Protein AF-0000000087746809 (afdb_homodimer)

Foldseek 3Di:
DWAKKWKDQFALHHDIFIDGFQQDDPAPPQCLCDDPNGRQFAEEAEDPPLCLVVVVVQVLLVCQALHPWDDDCVVFPRTGYPVHPDQKMKMWTWDQFPNKTKIKIWIANGSQFTAWIWIDINRHTAKTDGCPPPDQFIDGNFAFCPPPDRGHDDRRHDPLNVCVVPTDGDDDDVVVVSVRVSLQSLQAWEFELDPPTDMTHDDDPPDDLQCVCVVVVCQVVLQVVCVVLVNDFDWDWDDDPPDIFIWTCPDVDTHGCVPDPDSQSVSVSVLVSVLVCLLVVSHQEYEYEQSDVPHDLSNVLVSLVSNSVSSHRYYYYHNDLSNVALVRHHQQNYWYRHNSYIGGQCVQAPDDDDRVDPVSVCVVVVRGHRD/DWAKKWKDQFAAHHDIFIDGFQQDDPAPPQCLCDDPNGRQFAEEAEDPPLCLVVVVVQVLLVCQALHPWDDDQVVFPRTGYPVHPDQKMKMWTWDQFPNKTKIKIWIANGSQFTAWIWIDINNRTAKTDGCPPPDQFIDGNFPFCVPPDRGHDPRRHDPLNVCVVPTDGDDDDVVVVSVRVSLQSLQAWEFELDPPTDMTHDDDPPDDLQCVCVVVVCQVVLQVVCVVLVNHFDWDWDDDPPDIFIWTCPDVDTHGCVPDPDSQSVSVSVLVSVLVCLLVVSHQEYEYEQSDVPHDLSNVLVSLVSNSVSSHRYYYYHNDLPNVALVRHHQQNYWYRHNSYIGGQCVQAPDDDDRVDPVSVCVVVVRGHRD

Solvent-accessible surface area (backbone atoms only — not comparable to full-atom values): 39908 Å² total; per-residue (Å²): 77,74,30,33,39,36,38,24,19,38,35,87,24,51,52,67,27,49,45,74,28,54,72,57,67,91,67,80,62,57,50,80,40,45,50,96,67,19,44,29,43,38,37,39,33,45,55,56,82,39,41,69,63,56,52,53,53,56,70,53,52,60,41,67,49,62,40,89,56,60,76,70,62,75,86,40,73,64,34,46,13,70,83,38,86,67,69,49,23,39,41,38,41,30,30,48,46,94,89,38,44,35,35,41,36,38,30,25,58,41,82,60,35,54,41,32,40,37,34,27,54,70,86,39,76,34,34,42,34,56,35,87,82,71,43,41,57,47,49,70,67,49,59,48,47,83,83,49,80,47,67,56,80,59,46,61,60,37,66,65,41,48,48,67,74,68,40,68,61,47,93,44,72,66,48,48,46,53,52,46,50,47,55,41,56,53,18,25,35,36,39,35,52,47,89,66,75,48,64,36,27,62,85,72,71,90,70,54,74,60,49,51,34,55,76,68,72,32,52,68,59,50,34,50,52,39,38,73,60,62,37,84,68,44,65,45,78,42,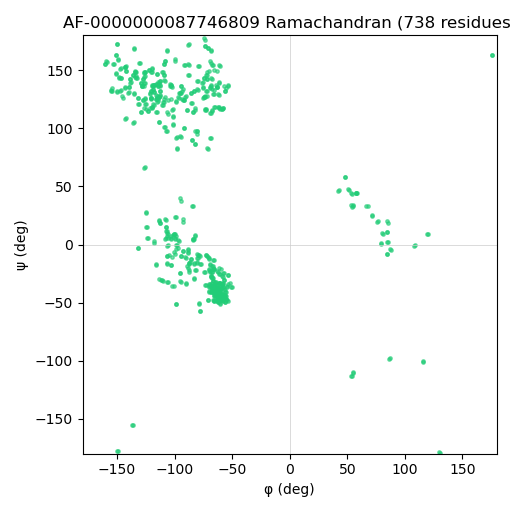78,55,89,95,40,79,39,53,18,38,49,58,77,93,36,73,45,54,38,89,76,69,58,42,72,34,53,50,40,47,50,54,48,49,60,52,44,55,42,44,66,67,68,57,39,48,33,39,37,29,40,41,58,44,44,55,36,26,60,69,43,40,50,51,53,52,49,51,45,56,72,57,65,48,33,36,41,35,25,40,53,68,54,84,70,46,40,50,86,73,37,40,56,58,28,34,28,40,36,48,91,43,37,48,42,31,48,60,74,20,38,91,63,85,85,54,76,86,48,61,55,34,60,44,48,76,69,59,60,54,47,92,129,77,72,29,34,39,37,39,23,18,39,36,90,25,51,51,67,27,50,46,73,26,54,72,58,66,90,67,80,63,58,51,80,40,45,50,96,68,18,44,28,42,36,36,39,33,46,56,56,82,40,40,70,62,53,50,53,54,56,69,53,49,60,42,69,49,62,38,88,55,59,75,70,63,74,86,38,72,64,34,47,12,70,83,38,86,67,69,49,22,40,41,38,40,31,30,47,45,94,89,37,42,36,37,42,36,40,30,25,58,41,80,60,35,52,42,33,40,37,34,28,53,70,86,37,76,35,34,42,35,56,36,86,81,72,42,40,56,47,50,71,69,51,61,48,46,82,82,50,82,47,66,56,79,59,47,61,58,36,66,67,42,48,46,66,74,67,41,68,63,47,96,45,73,66,48,47,45,55,51,47,50,47,53,41,57,53,19,25,34,36,37,35,52,46,88,66,76,49,64,36,26,61,83,73,72,90,70,53,73,61,47,52,35,55,76,67,72,32,53,66,58,51,34,51,54,38,37,74,60,62,37,85,68,44,68,45,78,42,78,54,90,95,39,78,39,52,20,37,50,58,76,92,37,72,43,54,38,89,77,70,58,42,72,35,54,51,40,46,50,54,48,49,60,52,46,56,41,44,66,66,69,57,39,48,34,40,37,31,41,43,58,45,45,54,36,25,61,68,44,40,49,50,53,53,48,52,44,54,71,56,65,48,33,36,40,34,26,40,53,69,54,84,70,45,40,49,86,75,39,39,56,60,27,35,29,40,35,48,91,44,38,46,44,31,50,59,74,20,39,92,63,85,86,54,74,85,48,61,54,36,61,43,48,76,70,58,60,54,46,91,127

Structure (mmCIF, N/CA/C/O backbone):
data_AF-0000000087746809-model_v1
#
loop_
_entity.id
_entity.type
_entity.pdbx_description
1 polymer 'ATPase AAA-type core domain-containing protein'
#
loop_
_atom_site.group_PDB
_atom_site.id
_atom_site.type_symbol
_atom_site.label_atom_id
_atom_site.label_alt_id
_atom_site.label_comp_id
_atom_site.label_asym_id
_atom_site.label_entity_id
_atom_site.label_seq_id
_atom_site.pdbx_PDB_ins_code
_atom_site.Cartn_x
_atom_site.Cartn_y
_atom_site.Cartn_z
_atom_site.occupancy
_atom_site.B_iso_or_equiv
_atom_site.auth_seq_id
_atom_site.auth_comp_id
_atom_site.auth_asym_id
_atom_site.auth_atom_id
_atom_site.pdbx_PDB_model_num
ATOM 1 N N . MET A 1 1 ? -4.344 -28.828 -8.5 1 97.12 1 MET A N 1
ATOM 2 C CA . MET A 1 1 ? -3.676 -27.859 -7.629 1 97.12 1 MET A CA 1
ATOM 3 C C . MET A 1 1 ? -2.166 -27.891 -7.84 1 97.12 1 MET A C 1
ATOM 5 O O . MET A 1 1 ? -1.621 -28.891 -8.32 1 97.12 1 MET A O 1
ATOM 9 N N . LEU A 1 2 ? -1.456 -26.797 -7.602 1 98.69 2 LEU A N 1
ATOM 10 C CA . LEU A 1 2 ? -0.001 -26.703 -7.598 1 98.69 2 LEU A CA 1
ATOM 11 C C . LEU A 1 2 ? 0.583 -27.359 -6.348 1 98.69 2 LEU A C 1
ATOM 13 O O . LEU A 1 2 ? 0.175 -27.031 -5.23 1 98.69 2 LEU A O 1
ATOM 17 N N . THR A 1 3 ? 1.519 -28.266 -6.535 1 98.62 3 THR A N 1
ATOM 18 C CA . THR A 1 3 ? 2.055 -28.969 -5.379 1 98.62 3 THR A CA 1
ATOM 19 C C . THR A 1 3 ? 3.518 -28.609 -5.145 1 98.62 3 THR A C 1
ATOM 21 O O . THR A 1 3 ? 4.008 -28.672 -4.016 1 98.62 3 THR A O 1
ATOM 24 N N . ARG A 1 4 ? 4.172 -28.297 -6.191 1 98.56 4 ARG A N 1
ATOM 25 C CA . ARG A 1 4 ? 5.57 -27.891 -6.102 1 98.56 4 ARG A CA 1
ATOM 26 C C . ARG A 1 4 ? 5.938 -26.922 -7.23 1 98.56 4 ARG A C 1
ATOM 28 O O . ARG A 1 4 ? 5.398 -27.031 -8.336 1 98.56 4 ARG A O 1
ATOM 35 N N . PHE A 1 5 ? 6.82 -26.031 -6.938 1 98.69 5 PHE A N 1
ATOM 36 C CA . PHE A 1 5 ? 7.336 -25.078 -7.914 1 98.69 5 PHE A CA 1
ATOM 37 C C . PHE A 1 5 ? 8.812 -24.812 -7.676 1 98.69 5 PHE A C 1
ATOM 39 O O . PHE A 1 5 ? 9.25 -24.672 -6.527 1 98.69 5 PHE A O 1
ATOM 46 N N . GLU A 1 6 ? 9.57 -24.797 -8.695 1 98.62 6 GLU A N 1
ATOM 47 C CA . GLU A 1 6 ? 10.984 -24.438 -8.633 1 98.62 6 GLU A CA 1
ATOM 48 C C . GLU A 1 6 ? 11.359 -23.469 -9.75 1 98.62 6 GLU A C 1
ATOM 50 O O . GLU A 1 6 ? 10.836 -23.562 -10.859 1 98.62 6 GLU A O 1
ATOM 55 N N . VAL A 1 7 ? 12.25 -22.562 -9.453 1 98.38 7 VAL A N 1
ATOM 56 C CA . VAL A 1 7 ? 12.734 -21.609 -10.438 1 98.38 7 VAL A CA 1
ATOM 57 C C . VAL A 1 7 ? 14.203 -21.281 -10.164 1 98.38 7 VAL A C 1
ATOM 59 O O . VAL A 1 7 ? 14.633 -21.266 -9.008 1 98.38 7 VAL A O 1
ATOM 62 N N . SER A 1 8 ? 14.961 -21.109 -11.18 1 97.56 8 SER A N 1
ATOM 63 C CA . SER A 1 8 ? 16.359 -20.688 -11.062 1 97.56 8 SER A CA 1
ATOM 64 C C . SER A 1 8 ? 16.734 -19.719 -12.18 1 97.56 8 SER A C 1
ATOM 66 O O . SER A 1 8 ? 16.172 -19.766 -13.273 1 97.56 8 SER A O 1
ATOM 68 N N . ASN A 1 9 ? 17.672 -18.828 -11.812 1 97.19 9 ASN A N 1
ATOM 69 C CA . ASN A 1 9 ? 18.203 -17.828 -12.742 1 97.19 9 ASN A CA 1
ATOM 70 C C . ASN A 1 9 ? 17.094 -16.953 -13.312 1 97.19 9 ASN A C 1
ATOM 72 O O . ASN A 1 9 ? 17.016 -16.766 -14.523 1 97.19 9 ASN A O 1
ATOM 76 N N . PHE A 1 10 ? 16.234 -16.531 -12.523 1 97.12 10 PHE A N 1
ATOM 77 C CA . PHE A 1 10 ? 15.109 -15.664 -12.891 1 97.12 10 PHE A CA 1
ATOM 78 C C . PHE A 1 10 ? 15.031 -14.453 -11.969 1 97.12 10 PHE A C 1
ATOM 80 O O . PHE A 1 10 ? 14.844 -14.602 -10.758 1 97.12 10 PHE A O 1
ATOM 87 N N . LYS A 1 11 ? 15.25 -13.305 -12.477 1 95.19 11 LYS A N 1
ATOM 88 C CA . LYS A 1 11 ? 15.18 -12.047 -11.742 1 95.19 11 LYS A CA 1
ATOM 89 C C . LYS A 1 11 ? 16.078 -12.086 -10.5 1 95.19 11 LYS A C 1
ATOM 91 O O . LYS A 1 11 ? 17.281 -12.328 -10.602 1 95.19 11 LYS A O 1
ATOM 96 N N . CYS A 1 12 ? 15.508 -12.062 -9.32 1 93.88 12 CYS A N 1
ATOM 97 C CA . CYS A 1 12 ? 16.359 -12 -8.141 1 93.88 12 CYS A CA 1
ATOM 98 C C . CYS A 1 12 ? 16.75 -13.398 -7.672 1 93.88 12 CYS A C 1
ATOM 100 O O . CYS A 1 12 ? 17.516 -13.547 -6.715 1 93.88 12 CYS A O 1
ATOM 102 N N . PHE A 1 13 ? 16.219 -14.383 -8.312 1 96.25 13 PHE A N 1
ATOM 103 C CA . PHE A 1 13 ? 16.531 -15.75 -7.918 1 96.25 13 PHE A CA 1
ATOM 104 C C . PHE A 1 13 ? 17.719 -16.281 -8.703 1 96.25 13 PHE A C 1
ATOM 106 O O . PHE A 1 13 ? 17.562 -16.75 -9.836 1 96.25 13 PHE A O 1
ATOM 113 N N . ASP A 1 14 ? 18.859 -16.281 -8.117 1 94.94 14 ASP A N 1
ATOM 114 C CA . ASP A 1 14 ? 20.062 -16.812 -8.734 1 94.94 14 ASP A CA 1
ATOM 115 C C . ASP A 1 14 ? 20.094 -18.344 -8.664 1 94.94 14 ASP A C 1
ATOM 117 O O . ASP A 1 14 ? 20 -19.016 -9.688 1 94.94 14 ASP A O 1
ATOM 121 N N . GLU A 1 15 ? 20 -18.828 -7.406 1 95 15 GLU A N 1
ATOM 122 C CA . GLU A 1 15 ? 19.938 -2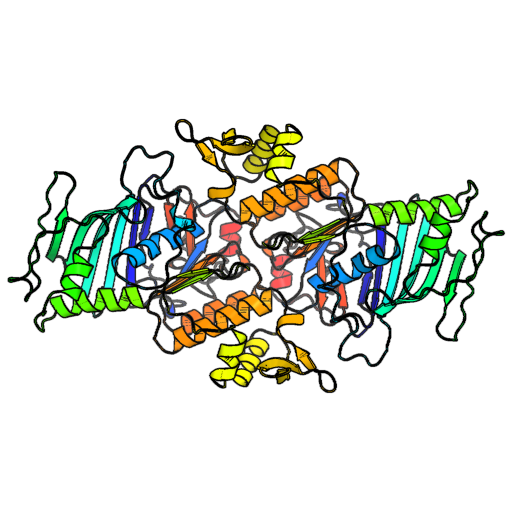0.266 -7.168 1 95 15 GLU A CA 1
ATOM 123 C C . GLU A 1 15 ? 18.5 -20.766 -7.215 1 95 15 GLU A C 1
ATOM 125 O O . GLU A 1 15 ? 17.562 -19.984 -7.336 1 95 15 GLU A O 1
ATOM 130 N N . VAL A 1 16 ? 18.422 -22.062 -7.176 1 96.62 16 VAL A N 1
ATOM 131 C CA . VAL A 1 16 ? 17.109 -22.688 -7.27 1 96.62 16 VAL A CA 1
ATOM 132 C C . VAL A 1 16 ? 16.266 -22.312 -6.047 1 96.62 16 VAL A C 1
ATOM 134 O O . VAL A 1 16 ? 16.703 -22.5 -4.91 1 96.62 16 VAL A O 1
ATOM 137 N N . LEU A 1 17 ? 15.172 -21.656 -6.285 1 97.44 17 LEU A N 1
ATOM 138 C CA . LEU A 1 17 ? 14.141 -21.453 -5.277 1 97.44 17 LEU A CA 1
ATOM 139 C C . LEU A 1 17 ? 13.094 -22.562 -5.34 1 97.44 17 LEU A C 1
ATOM 141 O O . LEU A 1 17 ? 12.516 -22.812 -6.398 1 97.44 17 LEU A O 1
ATOM 145 N N . LYS A 1 18 ? 12.883 -23.219 -4.234 1 97.88 18 LYS A N 1
ATOM 146 C CA . LYS A 1 18 ? 11.914 -24.312 -4.156 1 97.88 18 LYS A CA 1
ATOM 147 C C . LYS A 1 18 ? 10.703 -23.922 -3.311 1 97.88 18 LYS A C 1
ATOM 149 O O . LYS A 1 18 ? 10.859 -23.5 -2.16 1 97.88 18 LYS A O 1
ATOM 154 N N . PHE A 1 19 ? 9.617 -23.938 -3.861 1 98.19 19 PHE A N 1
ATOM 155 C CA . PHE A 1 19 ? 8.344 -23.75 -3.172 1 98.19 19 PHE A CA 1
ATOM 156 C C . PHE A 1 19 ? 7.59 -25.078 -3.062 1 98.19 19 PHE A C 1
ATOM 158 O O . PHE A 1 19 ? 6.914 -25.484 -4.008 1 98.19 19 PHE A O 1
ATOM 165 N N . ASP A 1 20 ? 7.711 -25.703 -1.94 1 97.94 20 ASP A N 1
ATOM 166 C CA . ASP A 1 20 ? 7.156 -27.047 -1.734 1 97.94 20 ASP A CA 1
ATOM 167 C C . ASP A 1 20 ? 5.852 -26.984 -0.947 1 97.94 20 ASP A C 1
ATOM 169 O O . ASP A 1 20 ? 5.852 -26.672 0.247 1 97.94 20 ASP A O 1
ATOM 173 N N . LEU A 1 21 ? 4.766 -27.266 -1.584 1 98.25 21 LEU A N 1
ATOM 174 C CA . LEU A 1 21 ? 3.445 -27.25 -0.964 1 98.25 21 LEU A CA 1
ATOM 175 C C . LEU A 1 21 ? 2.971 -28.672 -0.678 1 98.25 21 LEU A C 1
ATOM 177 O O . LEU A 1 21 ? 1.864 -28.875 -0.171 1 98.25 21 LEU A O 1
ATOM 181 N N . SER A 1 22 ? 3.789 -29.672 -0.91 1 96.81 22 SER A N 1
ATOM 182 C CA . SER A 1 22 ? 3.369 -31.062 -0.894 1 96.81 22 SER A CA 1
ATOM 183 C C . SER A 1 22 ? 3.699 -31.719 0.44 1 96.81 22 SER A C 1
ATOM 185 O O . SER A 1 22 ? 3.408 -32.906 0.642 1 96.81 22 SER A O 1
ATOM 187 N N . ALA A 1 23 ? 4.297 -31.016 1.364 1 90.69 23 ALA A N 1
ATOM 188 C CA . ALA A 1 23 ? 4.746 -31.641 2.605 1 90.69 23 ALA A CA 1
ATOM 189 C C . ALA A 1 23 ? 4.184 -30.906 3.822 1 90.69 23 ALA A C 1
ATOM 191 O O . ALA A 1 23 ? 4.941 -30.406 4.656 1 90.69 23 ALA A O 1
ATOM 192 N N . PRO A 1 24 ? 2.898 -30.984 3.982 1 92.31 24 PRO A N 1
ATOM 193 C CA . PRO A 1 24 ? 2.334 -30.344 5.176 1 92.31 24 PRO A CA 1
ATOM 194 C C . PRO A 1 24 ? 2.67 -31.094 6.461 1 92.31 24 PRO A C 1
ATOM 196 O O . PRO A 1 24 ? 2.875 -32.312 6.434 1 92.31 24 PRO A O 1
ATOM 199 N N . SER A 1 25 ? 2.791 -30.375 7.523 1 91.75 25 SER A N 1
ATOM 200 C CA . SER A 1 25 ? 3.01 -30.953 8.844 1 91.75 25 SER A CA 1
ATOM 201 C C . SER A 1 25 ? 1.735 -31.594 9.383 1 91.75 25 SER A C 1
ATOM 203 O O . SER A 1 25 ? 0.699 -31.578 8.719 1 91.75 25 SER A O 1
ATOM 205 N N . SER A 1 26 ? 1.88 -32.219 10.57 1 89.5 26 SER A N 1
ATOM 206 C CA . SER A 1 26 ? 0.773 -33 11.117 1 89.5 26 SER A CA 1
ATOM 207 C C . SER A 1 26 ? -0.063 -32.188 12.086 1 89.5 26 SER A C 1
ATOM 209 O O . SER A 1 26 ? -0.52 -32.688 13.109 1 89.5 26 SER A O 1
ATOM 211 N N . TYR A 1 27 ? -0.265 -30.953 11.727 1 91.19 27 TYR A N 1
ATOM 212 C CA . TYR A 1 27 ? -1.131 -30.141 12.578 1 91.19 27 TYR A CA 1
ATOM 213 C C . TYR A 1 27 ? -2.59 -30.562 12.422 1 91.19 27 TYR A C 1
ATOM 215 O O . TYR A 1 27 ? -3.043 -30.844 11.312 1 91.19 27 TYR A O 1
ATOM 223 N N . THR A 1 28 ? -3.42 -30.5 13.508 1 91.94 28 THR A N 1
ATOM 224 C CA . THR A 1 28 ? -4.805 -30.953 13.469 1 91.94 28 THR A CA 1
ATOM 225 C C . THR A 1 28 ? -5.762 -29.766 13.375 1 91.94 28 THR A C 1
ATOM 227 O O . THR A 1 28 ? -6.941 -29.938 13.062 1 91.94 28 THR A O 1
ATOM 230 N N . PHE A 1 29 ? -5.254 -28.594 13.711 1 92.06 29 PHE A N 1
ATOM 231 C CA . PHE A 1 29 ? -6.094 -27.406 13.625 1 92.06 29 PHE A CA 1
ATOM 232 C C . PHE A 1 29 ? -6.004 -26.781 12.234 1 92.06 29 PHE A C 1
ATOM 234 O O . PHE A 1 29 ? -5.055 -27.031 11.492 1 92.06 29 PHE A O 1
ATOM 241 N N . ASN A 1 30 ? -7.109 -26.031 11.891 1 94.62 30 ASN A N 1
ATOM 242 C CA . ASN A 1 30 ? -7.195 -25.375 10.594 1 94.62 30 ASN A CA 1
ATOM 243 C C . ASN A 1 30 ? -6.902 -26.328 9.453 1 94.62 30 ASN A C 1
ATOM 245 O O . ASN A 1 30 ? -6.117 -26.016 8.555 1 94.62 30 ASN A O 1
ATOM 249 N N . ALA A 1 31 ? -7.508 -27.453 9.5 1 94.56 31 ALA A N 1
ATOM 250 C CA . ALA A 1 31 ? -7.285 -28.531 8.547 1 94.56 31 ALA A CA 1
ATOM 251 C C . ALA A 1 31 ? -7.746 -28.141 7.145 1 94.56 31 ALA A C 1
ATOM 253 O O . ALA A 1 31 ? -7.293 -28.719 6.152 1 94.56 31 ALA A O 1
ATOM 254 N N . GLU A 1 32 ? -8.641 -27.141 7.09 1 95.38 32 GLU A N 1
ATOM 255 C CA . GLU A 1 32 ? -9.18 -26.703 5.809 1 95.38 32 GLU A CA 1
ATOM 256 C C . GLU A 1 32 ? -8.102 -26.078 4.941 1 95.38 32 GLU A C 1
ATOM 258 O O . GLU A 1 32 ? -8.297 -25.891 3.738 1 95.38 32 GLU A O 1
ATOM 263 N N . CYS A 1 33 ? -6.969 -25.781 5.547 1 97.25 33 CYS A N 1
ATOM 264 C CA . CYS A 1 33 ? -5.859 -25.188 4.809 1 97.25 33 CYS A CA 1
ATOM 265 C C . CYS A 1 33 ? -5.117 -26.234 4 1 97.25 33 CYS A C 1
ATOM 267 O O . CYS A 1 33 ? -4.266 -25.906 3.17 1 97.25 33 CYS A O 1
ATOM 269 N N . ILE A 1 34 ? -5.434 -27.5 4.238 1 97.25 34 ILE A N 1
ATOM 270 C CA . ILE A 1 34 ? -4.832 -28.641 3.541 1 97.25 34 ILE A CA 1
ATOM 271 C C . ILE A 1 34 ? -5.879 -29.328 2.672 1 97.25 34 ILE A C 1
ATOM 273 O O . ILE A 1 34 ? -7.016 -29.547 3.105 1 97.25 34 ILE A O 1
ATOM 277 N N . ARG A 1 35 ? -5.488 -29.578 1.441 1 95.81 35 ARG A N 1
ATOM 278 C CA . ARG A 1 35 ? -6.355 -30.312 0.525 1 95.81 35 ARG A CA 1
ATOM 279 C C . ARG A 1 35 ? -5.574 -31.375 -0.239 1 95.81 35 ARG A C 1
ATOM 281 O O . ARG A 1 35 ? -4.523 -31.078 -0.818 1 95.81 35 ARG A O 1
ATOM 288 N N . ASN A 1 36 ? -6.066 -32.562 -0.249 1 94.25 36 ASN A N 1
ATOM 289 C CA . ASN A 1 36 ? -5.426 -33.688 -0.925 1 94.25 36 ASN A CA 1
ATOM 290 C C . ASN A 1 36 ? -3.977 -33.875 -0.482 1 94.25 36 ASN A C 1
ATOM 292 O O . ASN A 1 36 ? -3.088 -34.062 -1.312 1 94.25 36 ASN A O 1
ATOM 296 N N . GLY A 1 37 ? -3.758 -33.531 0.784 1 94.62 37 GLY A N 1
ATOM 297 C CA . GLY A 1 37 ? -2.439 -33.75 1.362 1 94.62 37 GLY A CA 1
ATOM 298 C C . GLY A 1 37 ? -1.451 -32.656 1.003 1 94.62 37 GLY A C 1
ATOM 299 O O . GLY A 1 37 ? -0.248 -32.812 1.229 1 94.62 37 GLY A O 1
ATOM 300 N N . ASN A 1 38 ? -1.914 -31.594 0.409 1 97.56 38 ASN A N 1
ATOM 301 C CA . ASN A 1 38 ? -1.065 -30.469 0.016 1 97.56 38 ASN A CA 1
ATOM 302 C C . ASN A 1 38 ? -1.53 -29.172 0.654 1 97.56 38 ASN A C 1
ATOM 304 O O . ASN A 1 38 ? -2.709 -29.016 0.975 1 97.56 38 ASN A O 1
ATOM 308 N N . VAL A 1 39 ? -0.585 -28.266 0.897 1 98.06 39 VAL A N 1
ATOM 309 C CA . VAL A 1 39 ? -0.925 -26.922 1.367 1 98.06 39 VAL A CA 1
ATOM 310 C C . VAL A 1 39 ? -1.776 -26.203 0.32 1 98.06 39 VAL A C 1
ATOM 312 O O . VAL A 1 39 ? -1.354 -26.047 -0.827 1 98.06 39 VAL A O 1
ATOM 315 N N . ASN A 1 40 ? -2.99 -25.859 0.711 1 98 40 ASN A N 1
ATOM 316 C CA . ASN A 1 40 ? -3.926 -25.188 -0.188 1 98 40 ASN A CA 1
ATOM 317 C C . ASN A 1 40 ? -3.891 -23.672 -0.007 1 98 40 ASN A C 1
ATOM 319 O O . ASN A 1 40 ? -4.273 -22.938 -0.91 1 98 40 ASN A O 1
ATOM 323 N N . CYS A 1 41 ? -3.488 -23.219 1.15 1 97.75 41 CYS A N 1
ATOM 324 C CA . CYS A 1 41 ? -3.439 -21.812 1.544 1 97.75 41 CYS A CA 1
ATOM 325 C C . CYS A 1 41 ? -2.029 -21.406 1.964 1 97.75 41 CYS A C 1
ATOM 327 O O . CYS A 1 41 ? -1.51 -21.906 2.963 1 97.75 41 CYS A O 1
ATOM 329 N N . ALA A 1 42 ? -1.431 -20.531 1.239 1 98.44 42 ALA A N 1
ATOM 330 C CA . ALA A 1 42 ? -0.071 -20.141 1.592 1 98.44 42 ALA A CA 1
ATOM 331 C C . ALA A 1 42 ? 0.042 -18.609 1.696 1 98.44 42 ALA A C 1
ATOM 333 O O . ALA A 1 42 ? -0.54 -17.891 0.89 1 98.44 42 ALA A O 1
ATOM 334 N N . MET A 1 43 ? 0.687 -18.188 2.688 1 98.06 43 MET A N 1
ATOM 335 C CA . MET A 1 43 ? 1.044 -16.781 2.873 1 98.06 43 MET A CA 1
ATOM 336 C C . MET A 1 43 ? 2.557 -16.609 2.957 1 98.06 43 MET A C 1
ATOM 338 O O . MET A 1 43 ? 3.217 -17.266 3.758 1 98.06 43 MET A O 1
ATOM 342 N N . VAL A 1 44 ? 3.1 -15.766 2.141 1 97.69 44 VAL A N 1
ATOM 343 C CA . VAL A 1 44 ? 4.547 -15.625 2.029 1 97.69 44 VAL A CA 1
ATOM 344 C C . VAL A 1 44 ? 4.98 -14.281 2.621 1 97.69 44 VAL A C 1
ATOM 346 O O . VAL A 1 44 ? 4.477 -13.227 2.221 1 97.69 44 VAL A O 1
ATOM 349 N N . TYR A 1 45 ? 5.863 -14.375 3.588 1 95 45 TYR A N 1
ATOM 350 C CA . TYR A 1 45 ? 6.469 -13.219 4.242 1 95 45 TYR A CA 1
ATOM 351 C C . TYR A 1 45 ? 7.934 -13.07 3.852 1 95 45 TYR A C 1
ATOM 353 O O . TYR A 1 45 ? 8.578 -14.047 3.471 1 95 45 TYR A O 1
ATOM 361 N N . GLY A 1 46 ? 8.43 -11.875 3.949 1 90.88 46 GLY A N 1
ATOM 362 C CA . GLY A 1 46 ? 9.828 -11.562 3.672 1 90.88 46 GLY A CA 1
ATOM 363 C C . GLY A 1 46 ? 10.125 -10.078 3.76 1 90.88 46 GLY A C 1
ATOM 364 O O . GLY A 1 46 ? 9.211 -9.25 3.738 1 90.88 46 GLY A O 1
ATOM 365 N N . TYR A 1 47 ? 11.367 -9.766 3.867 1 88.69 47 TYR A N 1
ATOM 366 C CA . TYR A 1 47 ? 11.797 -8.375 3.904 1 88.69 47 TYR A CA 1
ATOM 367 C C . TYR A 1 47 ? 11.578 -7.699 2.555 1 88.69 47 TYR A C 1
ATOM 369 O O . TYR A 1 47 ? 11.242 -8.359 1.571 1 88.69 47 TYR A O 1
ATOM 377 N N . ASN A 1 48 ? 11.695 -6.406 2.574 1 86.69 48 ASN A N 1
ATOM 378 C CA . ASN A 1 48 ? 11.617 -5.68 1.311 1 86.69 48 ASN A CA 1
ATOM 379 C C . ASN A 1 48 ? 12.742 -6.086 0.362 1 86.69 48 ASN A C 1
ATOM 381 O O . ASN A 1 48 ? 13.906 -6.148 0.762 1 86.69 48 ASN A O 1
ATOM 385 N N . GLY A 1 49 ? 12.375 -6.422 -0.857 1 86.81 49 GLY A N 1
ATOM 386 C CA . GLY A 1 49 ? 13.359 -6.812 -1.849 1 86.81 49 GLY A CA 1
ATOM 387 C C . GLY A 1 49 ? 13.742 -8.281 -1.767 1 86.81 49 GLY A C 1
ATOM 388 O O . GLY A 1 49 ? 14.688 -8.719 -2.428 1 86.81 49 GLY A O 1
ATOM 389 N N . SER A 1 50 ? 12.984 -9.055 -0.982 1 89.62 50 SER A N 1
ATOM 390 C CA . SER A 1 50 ? 13.383 -10.438 -0.762 1 89.62 50 SER A CA 1
ATOM 391 C C . SER A 1 50 ? 12.914 -11.336 -1.9 1 89.62 50 SER A C 1
ATOM 393 O O . SER A 1 50 ? 13.352 -12.484 -2.018 1 89.62 50 SER A O 1
ATOM 395 N N . GLY A 1 51 ? 11.977 -10.867 -2.703 1 93.06 51 GLY A N 1
ATOM 396 C CA . GLY A 1 51 ? 11.578 -11.648 -3.863 1 93.06 51 GLY A CA 1
ATOM 397 C C . GLY A 1 51 ? 10.109 -12.039 -3.844 1 93.06 51 GLY A C 1
ATOM 398 O O . GLY A 1 51 ? 9.656 -12.82 -4.688 1 93.06 51 GLY A O 1
ATOM 399 N N . LYS A 1 52 ? 9.289 -11.5 -2.908 1 93.94 52 LYS A N 1
ATOM 400 C CA . LYS A 1 52 ? 7.875 -11.859 -2.791 1 93.94 52 LYS A CA 1
ATOM 401 C C . LYS A 1 52 ? 7.141 -11.633 -4.109 1 93.94 52 LYS A C 1
ATOM 403 O O . LYS A 1 52 ? 6.445 -12.523 -4.598 1 93.94 52 LYS A O 1
ATOM 408 N N . SER A 1 53 ? 7.359 -10.484 -4.695 1 92.69 53 SER A N 1
ATOM 409 C CA . SER A 1 53 ? 6.699 -10.156 -5.953 1 92.69 53 SER A CA 1
ATOM 410 C C . SER A 1 53 ? 7.242 -11.008 -7.098 1 92.69 53 SER A C 1
ATOM 412 O O . SER A 1 53 ? 6.48 -11.477 -7.945 1 92.69 53 SER A O 1
ATOM 414 N N . ASN A 1 54 ? 8.508 -11.219 -7.129 1 95.06 54 ASN A N 1
ATOM 415 C CA . ASN A 1 54 ? 9.141 -12.016 -8.18 1 95.06 54 ASN A CA 1
ATOM 416 C C . ASN A 1 54 ? 8.672 -13.469 -8.141 1 95.06 54 ASN A C 1
ATOM 418 O O . ASN A 1 54 ? 8.586 -14.125 -9.18 1 95.06 54 ASN A O 1
ATOM 422 N N . LEU A 1 55 ? 8.375 -13.977 -6.891 1 97.5 55 LEU A N 1
ATOM 423 C CA . LEU A 1 55 ? 7.797 -15.312 -6.789 1 97.5 55 LEU A CA 1
ATOM 424 C C . LEU A 1 55 ? 6.504 -15.406 -7.598 1 97.5 55 LEU A C 1
ATOM 426 O O . LEU A 1 55 ? 6.301 -16.375 -8.344 1 97.5 55 LEU A O 1
ATOM 430 N N . GLY A 1 56 ? 5.652 -14.406 -7.48 1 95.81 56 GLY A N 1
ATOM 431 C CA . GLY A 1 56 ? 4.426 -14.375 -8.258 1 95.81 56 GLY A CA 1
ATOM 432 C C . GLY A 1 56 ? 4.672 -14.344 -9.758 1 95.81 56 GLY A C 1
ATOM 433 O O . GLY A 1 56 ? 4.082 -15.125 -10.5 1 95.81 56 GLY A O 1
ATOM 434 N N . TRP A 1 57 ? 5.613 -13.492 -10.18 1 95 57 TRP A N 1
ATOM 435 C CA . TRP A 1 57 ? 5.949 -13.406 -11.594 1 95 57 TRP A CA 1
ATOM 436 C C . TRP A 1 57 ? 6.496 -14.734 -12.109 1 95 57 TRP A C 1
ATOM 438 O O . TRP A 1 57 ? 6.203 -15.141 -13.234 1 95 57 TRP A O 1
ATOM 448 N N . ALA A 1 58 ? 7.242 -15.344 -11.25 1 97.25 58 ALA A N 1
ATOM 449 C CA . ALA A 1 58 ? 7.824 -16.625 -11.641 1 97.25 58 ALA A CA 1
ATOM 450 C C . ALA A 1 58 ? 6.738 -17.688 -11.836 1 97.25 58 ALA A C 1
ATOM 452 O O . ALA A 1 58 ? 6.707 -18.375 -12.859 1 97.25 58 ALA A O 1
ATOM 453 N N . ILE A 1 59 ? 5.863 -17.797 -10.898 1 97.88 59 ILE A N 1
ATOM 454 C CA . ILE A 1 59 ? 4.809 -18.812 -10.953 1 97.88 59 ILE A CA 1
ATOM 455 C C . ILE A 1 59 ? 3.936 -18.578 -12.188 1 97.88 59 ILE A C 1
ATOM 457 O O . ILE A 1 59 ? 3.504 -19.531 -12.828 1 97.88 59 ILE A O 1
ATOM 461 N N . PHE A 1 60 ? 3.748 -17.391 -12.594 1 96.06 60 PHE A N 1
ATOM 462 C CA . PHE A 1 60 ? 2.801 -17.094 -13.664 1 96.06 60 PHE A CA 1
ATOM 463 C C . PHE A 1 60 ? 3.516 -16.984 -15.008 1 96.06 60 PHE A C 1
ATOM 465 O O . PHE A 1 60 ? 2.895 -16.672 -16.031 1 96.06 60 PHE A O 1
ATOM 472 N N . ASP A 1 61 ? 4.773 -17.234 -15.039 1 96.06 61 ASP A N 1
ATOM 473 C CA . ASP A 1 61 ? 5.508 -17.25 -16.297 1 96.06 61 ASP A CA 1
ATOM 474 C C . ASP A 1 61 ? 4.918 -18.297 -17.266 1 96.06 61 ASP A C 1
ATOM 476 O O . ASP A 1 61 ? 4.934 -18.094 -18.484 1 96.06 61 ASP A O 1
ATOM 480 N N . ILE A 1 62 ? 4.324 -19.297 -16.719 1 96.56 62 ILE A N 1
ATOM 481 C CA . ILE A 1 62 ? 3.771 -20.438 -17.453 1 96.56 62 ILE A CA 1
ATOM 482 C C . ILE A 1 62 ? 2.656 -19.969 -18.375 1 96.56 62 ILE A C 1
ATOM 484 O O . ILE A 1 62 ? 2.395 -20.594 -19.406 1 96.56 62 ILE A O 1
ATOM 488 N N . ILE A 1 63 ? 2.041 -18.844 -18.094 1 93.44 63 ILE A N 1
ATOM 489 C CA . ILE A 1 63 ? 0.881 -18.344 -18.812 1 93.44 63 ILE A CA 1
ATOM 490 C C . ILE A 1 63 ? 1.302 -17.906 -20.219 1 93.44 63 ILE A C 1
ATOM 492 O O . ILE A 1 63 ? 0.543 -18.078 -21.188 1 93.44 63 ILE A O 1
ATOM 496 N N . GLU A 1 64 ? 2.494 -17.391 -20.359 1 91.56 64 GLU A N 1
ATOM 497 C CA . GLU A 1 64 ? 2.971 -16.828 -21.625 1 91.56 64 GLU A CA 1
ATOM 498 C C . GLU A 1 64 ? 2.885 -17.844 -22.75 1 91.56 64 GLU A C 1
ATOM 500 O O . GLU A 1 64 ? 2.432 -17.531 -23.844 1 91.56 64 GLU A O 1
ATOM 505 N N . HIS A 1 65 ? 3.232 -19.062 -22.453 1 92.5 65 HIS A N 1
ATOM 506 C CA . HIS A 1 65 ? 3.404 -20 -23.562 1 92.5 65 HIS A CA 1
ATOM 507 C C . HIS A 1 65 ? 2.252 -21 -23.625 1 92.5 65 HIS A C 1
ATOM 509 O O . HIS A 1 65 ? 2.039 -21.641 -24.641 1 92.5 65 HIS A O 1
ATOM 515 N N . LEU A 1 66 ? 1.473 -21.094 -22.5 1 94.88 66 LEU A N 1
ATOM 516 C CA . LEU A 1 66 ? 0.429 -22.125 -22.516 1 94.88 66 LEU A CA 1
ATOM 517 C C . LEU A 1 66 ? -0.942 -21.484 -22.734 1 94.88 66 LEU A C 1
ATOM 519 O O . LEU A 1 66 ? -1.933 -22.203 -22.922 1 94.88 66 LEU A O 1
ATOM 523 N N . THR A 1 67 ? -1.004 -20.188 -22.688 1 92.38 67 THR A N 1
ATOM 524 C CA . THR A 1 67 ? -2.309 -19.562 -22.844 1 92.38 67 THR A CA 1
ATOM 525 C C . THR A 1 67 ? -2.223 -18.375 -23.797 1 92.38 67 THR A C 1
ATOM 527 O O . THR A 1 67 ? -1.127 -17.969 -24.188 1 92.38 67 THR A O 1
ATOM 530 N N . ASP A 1 68 ? -3.381 -17.875 -24.188 1 83.62 68 ASP A N 1
ATOM 531 C CA . ASP A 1 68 ? -3.484 -16.656 -24.984 1 83.62 68 ASP A CA 1
ATOM 532 C C . ASP A 1 68 ? -4.02 -15.5 -24.156 1 83.62 68 ASP A C 1
ATOM 534 O O . ASP A 1 68 ? -4.395 -14.453 -24.688 1 83.62 68 ASP A O 1
ATOM 538 N N . ARG A 1 69 ? -3.99 -15.711 -22.969 1 77.94 69 ARG A N 1
ATOM 539 C CA . ARG A 1 69 ? -4.574 -14.734 -22.047 1 77.94 69 ARG A CA 1
ATOM 540 C C . ARG A 1 69 ? -3.689 -13.5 -21.938 1 77.94 69 ARG A C 1
ATOM 542 O O . ARG A 1 69 ? -2.582 -13.469 -22.469 1 77.94 69 ARG A O 1
ATOM 549 N N . LYS A 1 70 ? -4.32 -12.453 -21.219 1 70 70 LYS A N 1
ATOM 550 C CA . LYS A 1 70 ? -3.645 -11.18 -21 1 70 70 LYS A CA 1
ATOM 551 C C . LYS A 1 70 ? -2.303 -11.383 -20.297 1 70 70 LYS A C 1
ATOM 553 O O . LYS A 1 70 ? -2.193 -12.203 -19.375 1 70 70 LYS A O 1
ATOM 558 N N . ARG A 1 71 ? -1.346 -10.711 -20.891 1 75.56 71 ARG A N 1
ATOM 559 C CA . ARG A 1 71 ? 0.02 -10.812 -20.375 1 75.56 71 ARG A CA 1
ATOM 560 C C . ARG A 1 71 ? 0.622 -9.43 -20.156 1 75.56 71 ARG A C 1
ATOM 562 O O . ARG A 1 71 ? 0.144 -8.438 -20.719 1 75.56 71 ARG A O 1
ATOM 569 N N . PHE A 1 72 ? 1.292 -9.312 -19.109 1 76.44 72 PHE A N 1
ATOM 570 C CA . PHE A 1 72 ? 2.066 -8.109 -18.828 1 76.44 72 PHE A CA 1
ATOM 571 C C . PHE A 1 72 ? 3.557 -8.367 -19.016 1 76.44 72 PHE A C 1
ATOM 573 O O . PHE A 1 72 ? 4.176 -9.07 -18.219 1 76.44 72 PHE A O 1
ATOM 580 N N . GLU A 1 73 ? 4.113 -7.777 -19.969 1 84.81 73 GLU A N 1
ATOM 581 C CA . GLU A 1 73 ? 5.492 -8.109 -20.312 1 84.81 73 GLU A CA 1
ATOM 582 C C . GLU A 1 73 ? 6.477 -7.27 -19.516 1 84.81 73 GLU A C 1
ATOM 584 O O . GLU A 1 73 ? 7.617 -7.684 -19.281 1 84.81 73 GLU A O 1
ATOM 589 N N . LYS A 1 74 ? 6.004 -6.156 -19.047 1 85.25 74 LYS A N 1
ATOM 590 C CA . LYS A 1 74 ? 6.898 -5.188 -18.422 1 85.25 74 LYS A CA 1
ATOM 591 C C . LYS A 1 74 ? 7.609 -5.793 -17.219 1 85.25 74 LYS A C 1
ATOM 593 O O . LYS A 1 74 ? 8.828 -5.664 -17.078 1 85.25 74 LYS A O 1
ATOM 598 N N . PRO A 1 75 ? 6.914 -6.59 -16.5 1 87.56 75 PRO A N 1
ATOM 599 C CA . PRO A 1 75 ? 7.594 -7.152 -15.328 1 87.56 75 PRO A CA 1
ATOM 600 C C . PRO A 1 75 ? 8.656 -8.188 -15.703 1 87.56 75 PRO A C 1
ATOM 602 O O . PRO A 1 75 ? 9.484 -8.555 -14.867 1 87.56 75 PRO A O 1
ATOM 605 N N . TYR A 1 76 ? 8.688 -8.586 -16.984 1 92.88 76 TYR A N 1
ATOM 606 C CA . TYR A 1 76 ? 9.594 -9.656 -17.375 1 92.88 76 TYR A CA 1
ATOM 607 C C . TYR A 1 76 ? 10.781 -9.117 -18.156 1 92.88 76 TYR A C 1
ATOM 609 O O . TYR A 1 76 ? 11.562 -9.883 -18.719 1 92.88 76 TYR A O 1
ATOM 617 N N . LYS A 1 77 ? 11.047 -7.836 -18.375 1 91.12 77 LYS A N 1
ATOM 618 C CA . LYS A 1 77 ? 12.141 -7.207 -19.109 1 91.12 77 LYS A CA 1
ATOM 619 C C . LYS A 1 77 ? 13.492 -7.703 -18.609 1 91.12 77 LYS A C 1
ATOM 621 O O . LYS A 1 77 ? 14.375 -8.023 -19.422 1 91.12 77 LYS A O 1
ATOM 626 N N . HIS A 1 78 ? 13.812 -7.758 -17.391 1 93.5 78 HIS A N 1
ATOM 627 C CA . HIS A 1 78 ? 15.008 -8.32 -16.781 1 93.5 78 HIS A CA 1
ATOM 628 C C . HIS A 1 78 ? 14.75 -9.734 -16.266 1 93.5 78 HIS A C 1
ATOM 630 O O . HIS A 1 78 ? 14.695 -9.953 -15.047 1 93.5 78 HIS A O 1
ATOM 636 N N . TYR A 1 79 ? 14.875 -10.602 -17.328 1 96.06 79 TYR A N 1
ATOM 637 C CA . TYR A 1 79 ? 14.328 -11.945 -17.141 1 96.06 79 TYR A CA 1
ATOM 638 C C . TYR A 1 79 ? 15.273 -12.805 -16.328 1 96.06 79 TYR A C 1
ATOM 640 O O . TYR A 1 79 ? 14.875 -13.375 -15.305 1 96.06 79 TYR A O 1
ATOM 648 N N . THR A 1 80 ? 16.531 -12.859 -16.688 1 96.44 80 THR A N 1
ATOM 649 C CA . THR A 1 80 ? 17.5 -13.703 -15.992 1 96.44 80 THR A CA 1
ATOM 650 C C . THR A 1 80 ? 18.188 -12.922 -14.875 1 96.44 80 THR A C 1
ATOM 652 O O . THR A 1 80 ? 18.172 -11.688 -14.875 1 96.44 80 THR A O 1
ATOM 655 N N . ASN A 1 81 ? 18.641 -13.625 -13.93 1 95.56 81 ASN A N 1
ATOM 656 C CA . ASN A 1 81 ? 19.344 -13.023 -12.789 1 95.56 81 ASN A CA 1
ATOM 657 C C . ASN A 1 81 ? 20.625 -12.344 -13.219 1 95.56 81 ASN A C 1
ATOM 659 O O . ASN A 1 81 ? 21.406 -12.898 -14.008 1 95.56 81 ASN A O 1
ATOM 663 N N . ALA A 1 82 ? 20.859 -11.219 -12.742 1 92.44 82 ALA A N 1
ATOM 664 C CA . ALA A 1 82 ? 22 -10.398 -13.156 1 92.44 82 ALA A CA 1
ATOM 665 C C . ALA A 1 82 ? 23.312 -11.023 -12.703 1 92.44 82 ALA A C 1
ATOM 667 O O . ALA A 1 82 ? 24.359 -10.789 -13.32 1 92.44 82 ALA A O 1
ATOM 668 N N . ALA A 1 83 ? 23.266 -11.758 -11.656 1 89.38 83 ALA A N 1
ATOM 669 C CA . ALA A 1 83 ? 24.484 -12.336 -11.094 1 89.38 83 ALA A CA 1
ATOM 670 C C . ALA A 1 83 ? 24.766 -13.703 -11.695 1 89.38 83 ALA A C 1
ATOM 672 O O . ALA A 1 83 ? 25.828 -14.297 -11.438 1 89.38 83 ALA A O 1
ATOM 673 N N . ASN A 1 84 ? 23.781 -14.234 -12.414 1 90.88 84 ASN A N 1
ATOM 674 C CA . ASN A 1 84 ? 23.906 -15.57 -12.992 1 90.88 84 ASN A CA 1
ATOM 675 C C . ASN A 1 84 ? 24.453 -15.523 -14.414 1 90.88 84 ASN A C 1
ATOM 677 O O . ASN A 1 84 ? 23.969 -14.742 -15.242 1 90.88 84 ASN A O 1
ATOM 681 N N . SER A 1 85 ? 25.391 -16.312 -14.789 1 89.88 85 SER A N 1
ATOM 682 C CA . SER A 1 85 ? 26.031 -16.297 -16.109 1 89.88 85 SER A CA 1
ATOM 683 C C . SER A 1 85 ? 25.266 -17.172 -17.094 1 89.88 85 SER A C 1
ATOM 685 O O . SER A 1 85 ? 25.484 -17.078 -18.297 1 89.88 85 SER A O 1
ATOM 687 N N . SER A 1 86 ? 24.406 -18.016 -16.5 1 90.12 86 SER A N 1
ATOM 688 C CA . SER A 1 86 ? 23.625 -18.859 -17.391 1 90.12 86 SER A CA 1
ATOM 689 C C . SER A 1 86 ? 22.703 -18.031 -18.297 1 90.12 86 SER A C 1
ATOM 691 O O . SER A 1 86 ? 22.203 -16.984 -17.875 1 90.12 86 SER A O 1
ATOM 693 N N . ALA A 1 87 ? 22.453 -18.547 -19.469 1 90.44 87 ALA A N 1
ATOM 694 C CA . ALA A 1 87 ? 21.656 -17.797 -20.453 1 90.44 87 ALA A CA 1
ATOM 695 C C . ALA A 1 87 ? 20.172 -18.062 -20.25 1 90.44 87 ALA A C 1
ATOM 697 O O . ALA A 1 87 ? 19.328 -17.312 -20.766 1 90.44 87 ALA A O 1
ATOM 698 N N . GLU A 1 88 ? 19.906 -19.125 -19.516 1 96.56 88 GLU A N 1
ATOM 699 C CA . GLU A 1 88 ? 18.5 -19.484 -19.484 1 96.56 88 GLU A CA 1
ATOM 700 C C . GLU A 1 88 ? 17.984 -19.594 -18.047 1 96.56 88 GLU A C 1
ATOM 702 O O . GLU A 1 88 ? 18.719 -19.984 -17.156 1 96.56 88 GLU A O 1
ATOM 707 N N . ALA A 1 89 ? 16.781 -19.234 -17.812 1 98.19 89 ALA A N 1
ATOM 708 C CA . ALA A 1 89 ? 16.031 -19.5 -16.594 1 98.19 89 ALA A CA 1
ATOM 709 C C . ALA A 1 89 ? 15.312 -20.844 -16.672 1 98.19 89 ALA A C 1
ATOM 711 O O . ALA A 1 89 ? 14.922 -21.281 -17.75 1 98.19 89 ALA A O 1
ATOM 712 N N . SER A 1 90 ? 15.195 -21.516 -15.562 1 98.44 90 SER A N 1
ATOM 713 C CA . SER A 1 90 ? 14.555 -22.828 -15.516 1 98.44 90 SER A CA 1
ATOM 714 C C . SER A 1 90 ? 13.344 -22.812 -14.586 1 98.44 90 SER A C 1
ATOM 716 O O . SER A 1 90 ? 13.391 -22.234 -13.5 1 98.44 90 SER A O 1
ATOM 718 N N . PHE A 1 91 ? 12.281 -23.438 -15.047 1 98.81 91 PHE A N 1
ATOM 719 C CA . PHE A 1 91 ? 11.039 -23.516 -14.289 1 98.81 91 PHE A CA 1
ATOM 720 C C . PHE A 1 91 ? 10.57 -24.969 -14.195 1 98.81 91 PHE A C 1
ATOM 722 O O . PHE A 1 91 ? 10.664 -25.719 -15.164 1 98.81 91 PHE A O 1
ATOM 729 N N . LEU A 1 92 ? 10.141 -25.344 -13.031 1 98.81 92 LEU A N 1
ATOM 730 C CA . LEU A 1 92 ? 9.555 -26.656 -12.797 1 98.81 92 LEU A CA 1
ATOM 731 C C . LEU A 1 92 ? 8.25 -26.531 -12.016 1 98.81 92 LEU A C 1
ATOM 733 O O . LEU A 1 92 ? 8.195 -25.844 -11 1 98.81 92 LEU A O 1
ATOM 737 N N . TYR A 1 93 ? 7.242 -27.109 -12.57 1 98.81 93 TYR A N 1
ATOM 738 C CA . TYR A 1 93 ? 5.945 -27.188 -11.906 1 98.81 93 TYR A CA 1
ATOM 739 C C . TYR A 1 93 ? 5.547 -28.641 -11.656 1 98.81 93 TYR A C 1
ATOM 741 O O . TYR A 1 93 ? 5.758 -29.5 -12.508 1 98.81 93 TYR A O 1
ATOM 749 N N . GLU A 1 94 ? 5.039 -28.891 -10.508 1 98.81 94 GLU A N 1
ATOM 750 C CA . GLU A 1 94 ? 4.305 -30.125 -10.25 1 98.81 94 GLU A CA 1
ATOM 751 C C . GLU A 1 94 ? 2.869 -29.844 -9.82 1 98.81 94 GLU A C 1
ATOM 753 O O . GLU A 1 94 ? 2.629 -28.969 -8.984 1 98.81 94 GLU A O 1
ATOM 758 N N . PHE A 1 95 ? 1.956 -30.547 -10.445 1 98.69 95 PHE A N 1
ATOM 759 C CA . PHE A 1 95 ? 0.532 -30.375 -10.18 1 98.69 95 PHE A CA 1
ATOM 760 C C . PHE A 1 95 ? -0.113 -31.703 -9.812 1 98.69 95 PHE A C 1
ATOM 762 O O . PHE A 1 95 ? 0.403 -32.781 -10.156 1 98.69 95 PHE A O 1
ATOM 769 N N . LEU A 1 96 ? -1.079 -31.625 -9 1 98.25 96 LEU A N 1
ATOM 770 C CA . LEU A 1 96 ? -2.064 -32.688 -8.852 1 98.25 96 LEU A CA 1
ATOM 771 C C . LEU A 1 96 ? -3.41 -32.281 -9.438 1 98.25 96 LEU A C 1
ATOM 773 O O . LEU A 1 96 ? -4.129 -31.469 -8.836 1 98.25 96 LEU A O 1
ATOM 777 N N . ILE A 1 97 ? -3.699 -32.75 -10.609 1 96.56 97 ILE A N 1
ATOM 778 C CA . ILE A 1 97 ? -4.902 -32.344 -11.336 1 96.56 97 ILE A CA 1
ATOM 779 C C . ILE A 1 97 ? -5.688 -33.594 -11.727 1 96.56 97 ILE A C 1
ATOM 781 O O . ILE A 1 97 ? -5.156 -34.5 -12.398 1 96.56 97 ILE A O 1
ATOM 785 N N . GLY A 1 98 ? -6.973 -33.656 -11.352 1 92.75 98 GLY A N 1
ATOM 786 C CA . GLY A 1 98 ? -7.789 -34.812 -11.672 1 92.75 98 GLY A CA 1
ATOM 787 C C . GLY A 1 98 ? -7.188 -36.125 -11.195 1 92.75 98 GLY A C 1
ATOM 788 O O . GLY A 1 98 ? -7.203 -37.125 -11.922 1 92.75 98 GLY A O 1
ATOM 789 N N . GLY A 1 99 ? -6.547 -36.062 -10.141 1 94.12 99 GLY A N 1
ATOM 790 C CA . GLY A 1 99 ? -5.953 -37.25 -9.562 1 94.12 99 GLY A CA 1
ATOM 791 C C . GLY A 1 99 ? -4.656 -37.656 -10.227 1 94.12 99 GLY A C 1
ATOM 792 O O . GLY A 1 99 ? -4.043 -38.656 -9.852 1 94.12 99 GLY A O 1
ATOM 793 N N . LYS A 1 100 ? -4.195 -36.938 -11.211 1 97.5 100 LYS A N 1
ATOM 794 C CA . LYS A 1 100 ? -2.957 -37.25 -11.93 1 97.5 100 LYS A CA 1
ATOM 795 C C . LYS A 1 100 ? -1.835 -36.312 -11.492 1 97.5 100 LYS A C 1
ATOM 797 O O . LYS A 1 100 ? -2.064 -35.125 -11.266 1 97.5 100 LYS A O 1
ATOM 802 N N . LYS A 1 101 ? -0.668 -36.875 -11.312 1 98.38 101 LYS A N 1
ATOM 803 C CA . LYS A 1 101 ? 0.525 -36.094 -11.062 1 98.38 101 LYS A CA 1
ATOM 804 C C . LYS A 1 101 ? 1.13 -35.562 -12.367 1 98.38 101 LYS A C 1
ATOM 806 O O . LYS A 1 101 ? 1.51 -36.375 -13.234 1 98.38 101 LYS A O 1
ATOM 811 N N . ILE A 1 102 ? 1.142 -34.312 -12.492 1 98.75 102 ILE A N 1
ATOM 812 C CA . ILE A 1 102 ? 1.659 -33.688 -13.703 1 98.75 102 ILE A CA 1
ATOM 813 C C . ILE A 1 102 ? 2.914 -32.875 -13.375 1 98.75 102 ILE A C 1
ATOM 815 O O . ILE A 1 102 ? 2.908 -32.062 -12.461 1 98.75 102 ILE A O 1
ATOM 819 N N . ARG A 1 103 ? 3.967 -33.188 -14.023 1 98.81 103 ARG A N 1
ATOM 820 C CA . ARG A 1 103 ? 5.215 -32.438 -13.914 1 98.81 103 ARG A CA 1
ATOM 821 C C . ARG A 1 103 ? 5.559 -31.75 -15.234 1 98.81 103 ARG A C 1
ATOM 823 O O . ARG A 1 103 ? 5.531 -32.375 -16.297 1 98.81 103 ARG A O 1
ATOM 830 N N . TYR A 1 104 ? 5.762 -30.516 -15.242 1 98.81 104 TYR A N 1
ATOM 831 C CA . TYR A 1 104 ? 6.109 -29.719 -16.406 1 98.81 104 TYR A CA 1
ATOM 832 C C . TYR A 1 104 ? 7.363 -28.891 -16.156 1 98.81 104 TYR A C 1
ATOM 834 O O . TYR A 1 104 ? 7.434 -28.141 -15.18 1 98.81 104 TYR A O 1
ATOM 842 N N . GLU A 1 105 ? 8.359 -29.031 -17 1 98.69 105 GLU A N 1
ATOM 843 C CA . GLU A 1 105 ? 9.617 -28.297 -16.906 1 98.69 105 GLU A CA 1
ATOM 844 C C . GLU A 1 105 ? 9.938 -27.578 -18.219 1 98.69 105 GLU A C 1
ATOM 846 O O . GLU A 1 105 ? 9.711 -28.125 -19.297 1 98.69 105 GLU A O 1
ATOM 851 N N . TYR A 1 106 ? 10.414 -26.391 -18.109 1 98.56 106 TYR A N 1
ATOM 852 C CA . TYR A 1 106 ? 10.883 -25.719 -19.312 1 98.56 106 TYR A CA 1
ATOM 853 C C . TYR A 1 106 ? 12.008 -24.734 -19 1 98.56 106 TYR A C 1
ATOM 855 O O . TYR A 1 106 ? 12.219 -24.406 -17.828 1 98.56 106 TYR A O 1
ATOM 863 N N . CYS A 1 107 ? 12.727 -24.328 -19.953 1 98.19 107 CYS A N 1
ATOM 864 C CA . CYS A 1 107 ? 13.781 -23.328 -19.875 1 98.19 107 CYS A CA 1
ATOM 865 C C . CYS A 1 107 ? 13.578 -22.234 -20.906 1 98.19 107 CYS A C 1
ATOM 867 O O . CYS A 1 107 ? 13.078 -22.5 -22 1 98.19 107 CYS A O 1
ATOM 869 N N . LYS A 1 108 ? 13.883 -21.016 -20.531 1 97.56 108 LYS A N 1
ATOM 870 C CA . LYS A 1 108 ? 13.734 -19.859 -21.391 1 97.56 108 LYS A CA 1
ATOM 871 C C . LYS A 1 108 ? 14.969 -18.969 -21.344 1 97.56 108 LYS A C 1
ATOM 873 O O . LYS A 1 108 ? 15.578 -18.812 -20.281 1 97.56 108 LYS A O 1
ATOM 878 N N . MET A 1 109 ? 15.234 -18.312 -22.469 1 96.44 109 MET A N 1
ATOM 879 C CA . MET A 1 109 ? 16.312 -17.328 -22.531 1 96.44 109 MET A CA 1
ATOM 880 C C . MET A 1 109 ? 15.789 -15.938 -22.172 1 96.44 109 MET A C 1
ATOM 882 O O . MET A 1 109 ? 16.531 -15.102 -21.656 1 96.44 109 MET A O 1
ATOM 886 N N . ASP A 1 110 ? 14.602 -15.633 -22.484 1 95.81 110 ASP A N 1
ATOM 887 C CA . ASP A 1 110 ? 13.844 -14.43 -22.172 1 95.81 110 ASP A CA 1
ATOM 888 C C . ASP A 1 110 ? 12.344 -14.734 -22.078 1 95.81 110 ASP A C 1
ATOM 890 O O . ASP A 1 110 ? 11.938 -15.898 -22.172 1 95.81 110 ASP A O 1
ATOM 894 N N . TYR A 1 111 ? 11.594 -13.805 -21.859 1 95.25 111 TYR A N 1
ATOM 895 C CA . TYR A 1 111 ? 10.18 -13.984 -21.547 1 95.25 111 TYR A CA 1
ATOM 896 C C . TYR A 1 111 ? 9.469 -14.75 -22.656 1 95.25 111 TYR A C 1
ATOM 898 O O . TYR A 1 111 ? 8.531 -15.5 -22.391 1 95.25 111 TYR A O 1
ATOM 906 N N . LYS A 1 112 ? 9.992 -14.711 -23.891 1 95.19 112 LYS A N 1
ATOM 907 C CA . LYS A 1 112 ? 9.242 -15.25 -25.016 1 95.19 112 LYS A CA 1
ATOM 908 C C . LYS A 1 112 ? 9.953 -16.453 -25.641 1 95.19 112 LYS A C 1
ATOM 910 O O . LYS A 1 112 ? 9.352 -17.234 -26.359 1 95.19 112 LYS A O 1
ATOM 915 N N . THR A 1 113 ? 11.234 -16.656 -25.359 1 96.12 113 THR A N 1
ATOM 916 C CA . THR A 1 113 ? 12.031 -17.641 -26.094 1 96.12 113 THR A CA 1
ATOM 917 C C . THR A 1 113 ? 12.203 -18.922 -25.266 1 96.12 113 THR A C 1
ATOM 919 O O . THR A 1 113 ? 12.906 -18.906 -24.25 1 96.12 113 THR A O 1
ATOM 922 N N . LEU A 1 114 ? 11.648 -20 -25.781 1 96.69 114 LEU A N 1
ATOM 923 C CA . LEU A 1 114 ? 11.727 -21.312 -25.125 1 96.69 114 LEU A CA 1
ATOM 924 C C . LEU A 1 114 ? 12.898 -22.109 -25.672 1 96.69 114 LEU A C 1
ATOM 926 O O . LEU A 1 114 ? 13.141 -22.141 -26.891 1 96.69 114 LEU A O 1
ATOM 930 N N . THR A 1 115 ? 13.625 -22.75 -24.766 1 96.88 115 THR A N 1
ATOM 931 C CA . THR A 1 115 ? 14.742 -23.578 -25.219 1 96.88 115 THR A CA 1
ATOM 932 C C . THR A 1 115 ? 14.43 -25.062 -25.016 1 96.88 115 THR A C 1
ATOM 934 O O . THR A 1 115 ? 14.938 -25.922 -25.75 1 96.88 115 THR A O 1
ATOM 937 N N . SER A 1 116 ? 13.711 -25.391 -24.062 1 97.88 116 SER A N 1
ATOM 938 C CA . SER A 1 116 ? 13.328 -26.781 -23.812 1 97.88 116 SER A CA 1
ATOM 939 C C . SER A 1 116 ? 12 -26.859 -23.078 1 97.88 116 SER A C 1
ATOM 941 O O . SER A 1 116 ? 11.625 -25.922 -22.359 1 97.88 116 SER A O 1
ATOM 943 N N . GLU A 1 117 ? 11.289 -27.984 -23.219 1 97.75 117 GLU A N 1
ATOM 944 C CA . GLU A 1 117 ? 10.023 -28.312 -22.578 1 97.75 117 GLU A CA 1
ATOM 945 C C . GLU A 1 117 ? 9.883 -29.812 -22.359 1 97.75 117 GLU A C 1
ATOM 947 O O . GLU A 1 117 ? 10.164 -30.609 -23.266 1 97.75 117 GLU A O 1
ATOM 952 N N . THR A 1 118 ? 9.5 -30.156 -21.172 1 98.69 118 THR A N 1
ATOM 953 C CA . THR A 1 118 ? 9.234 -31.562 -20.906 1 98.69 118 THR A CA 1
ATOM 954 C C . THR A 1 118 ? 7.988 -31.703 -20.031 1 98.69 118 THR A C 1
ATOM 956 O O . THR A 1 118 ? 7.809 -30.953 -19.062 1 98.69 118 THR A O 1
ATOM 959 N N . LEU A 1 119 ? 7.129 -32.656 -20.422 1 98.81 119 LEU A N 1
ATOM 960 C CA . LEU A 1 119 ? 5.906 -32.969 -19.672 1 98.81 119 LEU A CA 1
ATOM 961 C C . LEU A 1 119 ? 5.891 -34.406 -19.203 1 98.81 119 LEU A C 1
ATOM 963 O O . LEU A 1 119 ? 6.125 -35.344 -20 1 98.81 119 LEU A O 1
ATOM 967 N N . TRP A 1 120 ? 5.707 -34.625 -17.969 1 98.81 120 TRP A N 1
ATOM 968 C CA . TRP A 1 120 ? 5.492 -35.938 -17.406 1 98.81 120 TRP A CA 1
ATOM 969 C C . TRP A 1 120 ? 4.086 -36.062 -16.828 1 98.81 120 TRP A C 1
ATOM 971 O O . TRP A 1 120 ? 3.576 -35.125 -16.219 1 98.81 120 TRP A O 1
ATOM 981 N N . ILE A 1 121 ? 3.459 -37.219 -17.031 1 98.62 121 ILE A N 1
ATOM 982 C CA . ILE A 1 121 ? 2.182 -37.562 -16.406 1 98.62 121 ILE A CA 1
ATOM 983 C C . ILE A 1 121 ? 2.307 -38.906 -15.688 1 98.62 121 ILE A C 1
ATOM 985 O O . ILE A 1 121 ? 2.633 -39.906 -16.312 1 98.62 121 ILE A O 1
ATOM 989 N N . ASP A 1 122 ? 2.123 -38.812 -14.375 1 98.19 122 ASP A N 1
ATOM 990 C CA . ASP A 1 122 ? 2.258 -40 -13.516 1 98.19 122 ASP A CA 1
ATOM 991 C C . ASP A 1 122 ? 3.607 -40.656 -13.734 1 98.19 122 ASP A C 1
ATOM 993 O O . ASP A 1 122 ? 3.672 -41.875 -13.906 1 98.19 122 ASP A O 1
ATOM 997 N N . GLY A 1 123 ? 4.602 -39.844 -13.805 1 97.56 123 GLY A N 1
ATOM 998 C CA . GLY A 1 123 ? 5.973 -40.312 -13.852 1 97.56 123 GLY A CA 1
ATOM 999 C C . GLY A 1 123 ? 6.434 -40.688 -15.25 1 97.56 123 GLY A C 1
ATOM 1000 O O . GLY A 1 123 ? 7.613 -40.969 -15.469 1 97.56 123 GLY A O 1
ATOM 1001 N N . ARG A 1 124 ? 5.574 -40.719 -16.219 1 98 124 ARG A N 1
ATOM 1002 C CA . ARG A 1 124 ? 5.93 -41.031 -17.594 1 98 124 ARG A CA 1
ATOM 1003 C C . ARG A 1 124 ? 6.164 -39.75 -18.406 1 98 124 ARG A C 1
ATOM 1005 O O . ARG A 1 124 ? 5.348 -38.844 -18.391 1 98 124 ARG A O 1
ATOM 1012 N N . ARG A 1 125 ? 7.262 -39.781 -19.062 1 98.44 125 ARG A N 1
ATOM 1013 C CA . ARG A 1 125 ? 7.551 -38.656 -19.953 1 98.44 125 ARG A CA 1
ATOM 1014 C C . ARG A 1 125 ? 6.668 -38.688 -21.188 1 98.44 125 ARG A C 1
ATOM 1016 O O . ARG A 1 125 ? 6.797 -39.594 -22.016 1 98.44 125 ARG A O 1
ATOM 1023 N N . MET A 1 126 ? 5.832 -37.719 -21.375 1 98.5 126 MET A N 1
ATOM 1024 C CA . MET A 1 126 ? 4.836 -37.75 -22.438 1 98.5 126 MET A CA 1
ATOM 1025 C C . MET A 1 126 ? 5.277 -36.875 -23.609 1 98.5 126 MET A C 1
ATOM 1027 O O . MET A 1 126 ? 4.922 -37.125 -24.75 1 98.5 126 MET A O 1
ATOM 1031 N N . VAL A 1 127 ? 5.926 -35.781 -23.281 1 98.5 127 VAL A N 1
ATOM 1032 C CA . VAL A 1 127 ? 6.406 -34.844 -24.297 1 98.5 127 VAL A CA 1
ATOM 1033 C C . VAL A 1 127 ? 7.809 -34.375 -23.938 1 98.5 127 VAL A C 1
ATOM 1035 O O . VAL A 1 127 ? 8.094 -34.094 -22.766 1 98.5 127 VAL A O 1
ATOM 1038 N N . CYS A 1 128 ? 8.68 -34.25 -24.922 1 98 128 CYS A N 1
ATOM 1039 C CA . CYS A 1 128 ? 10.031 -33.75 -24.703 1 98 128 CYS A CA 1
ATOM 1040 C C . CYS A 1 128 ? 10.523 -32.969 -25.922 1 98 128 CYS A C 1
ATOM 1042 O O . CYS A 1 128 ? 10.391 -33.438 -27.062 1 98 128 CYS A O 1
ATOM 1044 N N . PHE A 1 129 ? 11.062 -31.828 -25.688 1 98 129 PHE A N 1
ATOM 1045 C CA . PHE A 1 129 ? 11.641 -30.953 -26.703 1 98 129 PHE A CA 1
ATOM 1046 C C . PHE A 1 129 ? 12.859 -30.219 -26.156 1 98 129 PHE A C 1
ATOM 1048 O O . PHE A 1 129 ? 12.797 -29.625 -25.078 1 98 129 PHE A O 1
ATOM 1055 N N . ASP A 1 130 ? 13.953 -30.281 -26.781 1 97.62 130 ASP A N 1
ATOM 1056 C CA . ASP A 1 130 ? 15.188 -29.594 -26.406 1 97.62 130 ASP A CA 1
ATOM 1057 C C . ASP A 1 130 ? 15.93 -29.094 -27.641 1 97.62 130 ASP A C 1
ATOM 1059 O O . ASP A 1 130 ? 16.5 -29.891 -28.391 1 97.62 130 ASP A O 1
ATOM 1063 N N . ARG A 1 131 ? 15.906 -27.797 -27.797 1 95.56 131 ARG A N 1
ATOM 1064 C CA . ARG A 1 131 ? 16.484 -27.266 -29.031 1 95.56 131 ARG A CA 1
ATOM 1065 C C . ARG A 1 131 ? 17.891 -26.719 -28.781 1 95.56 131 ARG A C 1
ATOM 1067 O O . ARG A 1 131 ? 18.516 -26.172 -29.688 1 95.56 131 ARG A O 1
ATOM 1074 N N . ARG A 1 132 ? 18.656 -26.828 -27.688 1 90.88 132 ARG A N 1
ATOM 1075 C CA . ARG A 1 132 ? 19.953 -26.297 -27.312 1 90.88 132 ARG A CA 1
ATOM 1076 C C . ARG A 1 132 ? 21.047 -26.781 -28.266 1 90.88 132 ARG A C 1
ATOM 1078 O O . ARG A 1 132 ? 22.016 -26.078 -28.516 1 90.88 132 ARG A O 1
ATOM 1085 N N . ASP A 1 133 ? 20.812 -27.922 -28.891 1 90.81 133 ASP A N 1
ATOM 1086 C CA . ASP A 1 133 ? 21.797 -28.453 -29.812 1 90.81 133 ASP A CA 1
ATOM 1087 C C . ASP A 1 133 ? 21.312 -28.328 -31.266 1 90.81 133 ASP A C 1
ATOM 1089 O O . ASP A 1 133 ? 21.703 -29.109 -32.125 1 90.81 133 ASP A O 1
ATOM 1093 N N . GLY A 1 134 ? 20.438 -27.469 -31.484 1 91.75 134 GLY A N 1
ATOM 1094 C CA . GLY A 1 134 ? 19.922 -27.25 -32.812 1 91.75 134 GLY A CA 1
ATOM 1095 C C . GLY A 1 134 ? 18.797 -28.203 -33.188 1 91.75 134 GLY A C 1
ATOM 1096 O O . GLY A 1 134 ? 18.281 -28.141 -34.312 1 91.75 134 GLY A O 1
ATOM 1097 N N . ASN A 1 135 ? 18.469 -28.984 -32.281 1 93.25 135 ASN A N 1
ATOM 1098 C CA . ASN A 1 135 ? 17.359 -29.906 -32.5 1 93.25 135 ASN A CA 1
ATOM 1099 C C . ASN A 1 135 ? 16.031 -29.156 -32.656 1 93.25 135 ASN A C 1
ATOM 1101 O O . ASN A 1 135 ? 15.75 -28.219 -31.891 1 93.25 135 ASN A O 1
ATOM 1105 N N . GLU A 1 136 ? 15.273 -29.516 -33.656 1 96.25 136 GLU A N 1
ATOM 1106 C CA . GLU A 1 136 ? 13.992 -28.859 -33.875 1 96.25 136 GLU A CA 1
ATOM 1107 C C . GLU A 1 136 ? 12.828 -29.844 -33.75 1 96.25 136 GLU A C 1
ATOM 1109 O O . GLU A 1 136 ? 11.672 -29.469 -33.938 1 96.25 136 GLU A O 1
ATOM 1114 N N . THR A 1 137 ? 13.172 -31.078 -33.438 1 96.94 137 THR A N 1
ATOM 1115 C CA . THR A 1 137 ? 12.156 -32.125 -33.375 1 96.94 137 THR A CA 1
ATOM 1116 C C . THR A 1 137 ? 11.766 -32.438 -31.922 1 96.94 137 THR A C 1
ATOM 1118 O O . THR A 1 137 ? 12.625 -32.5 -31.047 1 96.94 137 THR A O 1
ATOM 1121 N N . PHE A 1 138 ? 10.477 -32.562 -31.703 1 97.5 138 PHE A N 1
ATOM 1122 C CA . PHE A 1 138 ? 10 -32.969 -30.375 1 97.5 138 PHE A CA 1
ATOM 1123 C C . PHE A 1 138 ? 9.469 -34.375 -30.406 1 97.5 138 PHE A C 1
ATOM 1125 O O . PHE A 1 138 ? 9.172 -34.906 -31.469 1 97.5 138 PHE A O 1
ATOM 1132 N N . CYS A 1 139 ? 9.422 -35.031 -29.25 1 97.19 139 CYS A N 1
ATOM 1133 C CA . CYS A 1 139 ? 8.812 -36.344 -29.062 1 97.19 139 CYS A CA 1
ATOM 1134 C C . CYS A 1 139 ? 7.52 -36.219 -28.266 1 97.19 139 CYS A C 1
ATOM 1136 O O . CYS A 1 139 ? 7.418 -35.406 -27.344 1 97.19 139 CYS A O 1
ATOM 1138 N N . SER A 1 140 ? 6.562 -37 -28.688 1 97.69 140 SER A N 1
ATOM 1139 C CA . SER A 1 140 ? 5.289 -37.062 -27.969 1 97.69 140 SER A CA 1
ATOM 1140 C C . SER A 1 140 ? 4.75 -38.469 -27.891 1 97.69 140 SER A C 1
ATOM 1142 O O . SER A 1 140 ? 4.746 -39.219 -28.875 1 97.69 140 SER A O 1
ATOM 1144 N N . ASP A 1 141 ? 4.359 -38.844 -26.672 1 97.56 141 ASP A N 1
ATOM 1145 C CA . ASP A 1 141 ? 3.734 -40.156 -26.453 1 97.56 141 ASP A CA 1
ATOM 1146 C C . ASP A 1 141 ? 2.234 -40 -26.203 1 97.56 141 ASP A C 1
ATOM 1148 O O . ASP A 1 141 ? 1.575 -40.938 -25.766 1 97.56 141 ASP A O 1
ATOM 1152 N N . LEU A 1 142 ? 1.723 -38.844 -26.438 1 98 142 LEU A N 1
ATOM 1153 C CA . LEU A 1 142 ? 0.281 -38.625 -26.359 1 98 142 LEU A CA 1
ATOM 1154 C C . LEU A 1 142 ? -0.421 -39.25 -27.562 1 98 142 LEU A C 1
ATOM 1156 O O . LEU A 1 142 ? -0.047 -39 -28.703 1 98 142 LEU A O 1
ATOM 1160 N N . LYS A 1 143 ? -1.389 -40.031 -27.25 1 97.31 143 LYS A N 1
ATOM 1161 C CA . LYS A 1 143 ? -2.102 -40.719 -28.328 1 97.31 143 LYS A CA 1
ATOM 1162 C C . LYS A 1 143 ? -2.857 -39.688 -29.203 1 97.31 143 LYS A C 1
ATOM 1164 O O . LYS A 1 143 ? -3.547 -38.812 -28.672 1 97.31 143 LYS A O 1
ATOM 1169 N N . GLY A 1 144 ? -2.615 -39.844 -30.422 1 96 144 GLY A N 1
ATOM 1170 C CA . GLY A 1 144 ? -3.262 -38.938 -31.359 1 96 144 GLY A CA 1
ATOM 1171 C C . GLY A 1 144 ? -2.303 -37.938 -31.969 1 96 144 GLY A C 1
ATOM 1172 O O . GLY A 1 144 ? -2.691 -37.125 -32.844 1 96 144 GLY A O 1
ATOM 1173 N N . THR A 1 145 ? -1.03 -38 -31.562 1 96.25 145 THR A N 1
ATOM 1174 C CA . THR A 1 145 ? -0.051 -37.062 -32.062 1 96.25 145 THR A CA 1
ATOM 1175 C C . THR A 1 145 ? 0.821 -37.688 -33.156 1 96.25 145 THR A C 1
ATOM 1177 O O . THR A 1 145 ? 1.789 -37.062 -33.594 1 96.25 145 THR A O 1
ATOM 1180 N N . GLU A 1 146 ? 0.51 -38.812 -33.594 1 93 146 GLU A N 1
ATOM 1181 C CA . GLU A 1 146 ? 1.367 -39.594 -34.469 1 93 146 GLU A CA 1
ATOM 1182 C C . GLU A 1 146 ? 1.506 -38.906 -35.844 1 93 146 GLU A C 1
ATOM 1184 O O . GLU A 1 146 ? 2.545 -39.031 -36.5 1 93 146 GLU A O 1
ATOM 1189 N N . SER A 1 147 ? 0.504 -38.25 -36.281 1 92.38 147 SER A N 1
ATOM 1190 C CA . SER A 1 147 ? 0.508 -37.656 -37.625 1 92.38 147 SER A CA 1
ATOM 1191 C C . SER A 1 147 ? 1.011 -36.219 -37.562 1 92.38 147 SER A C 1
ATOM 1193 O O . SER A 1 147 ? 1.152 -35.562 -38.625 1 92.38 147 SER A O 1
ATOM 1195 N N . LEU A 1 148 ? 1.258 -35.688 -36.375 1 93.69 148 LEU A N 1
ATOM 1196 C CA . LEU A 1 148 ? 1.685 -34.281 -36.219 1 93.69 148 LEU A CA 1
ATOM 1197 C C . LEU A 1 148 ? 3.092 -34.094 -36.781 1 93.69 148 LEU A C 1
ATOM 1199 O O . LEU A 1 148 ? 3.969 -34.938 -36.562 1 93.69 148 LEU A O 1
ATOM 1203 N N . ASN A 1 149 ? 3.209 -32.969 -37.5 1 95.38 149 ASN A N 1
ATOM 1204 C CA . ASN A 1 149 ? 4.578 -32.562 -37.781 1 95.38 149 ASN A CA 1
ATOM 1205 C C . ASN A 1 149 ? 5.34 -32.281 -36.469 1 95.38 149 ASN A C 1
ATOM 1207 O O . ASN A 1 149 ? 4.965 -31.375 -35.719 1 95.38 149 ASN A O 1
ATOM 1211 N N . ASN A 1 150 ? 6.359 -33.031 -36.219 1 96.12 150 ASN A N 1
ATOM 1212 C CA . ASN A 1 150 ? 7.035 -32.938 -34.906 1 96.12 150 ASN A CA 1
ATOM 1213 C C . ASN A 1 150 ? 8.195 -31.953 -34.969 1 96.12 150 ASN A C 1
ATOM 1215 O O . ASN A 1 150 ? 9.117 -32.031 -34.156 1 96.12 150 ASN A O 1
ATOM 1219 N N . VAL A 1 151 ? 8.195 -31.016 -35.938 1 96.56 151 VAL A N 1
ATOM 1220 C CA . VAL A 1 151 ? 9.234 -30.016 -36.062 1 96.56 151 VAL A CA 1
ATOM 1221 C C . VAL A 1 151 ? 8.719 -28.656 -35.594 1 96.56 151 VAL A C 1
ATOM 1223 O O . VAL A 1 151 ? 7.684 -28.188 -36.062 1 96.56 151 VAL A O 1
ATOM 1226 N N . ILE A 1 152 ? 9.43 -28.094 -34.656 1 95.94 152 ILE A N 1
ATOM 1227 C CA . ILE A 1 152 ? 9.117 -26.75 -34.156 1 95.94 152 ILE A CA 1
ATOM 1228 C C . ILE A 1 152 ? 10.305 -25.828 -34.406 1 95.94 152 ILE A C 1
ATOM 1230 O O . ILE A 1 152 ? 11.336 -25.953 -33.719 1 95.94 152 ILE A O 1
ATOM 1234 N N . ARG A 1 153 ? 10.141 -24.797 -35.188 1 95 153 ARG A N 1
ATOM 1235 C CA . ARG A 1 153 ? 11.219 -23.875 -35.5 1 95 153 ARG A CA 1
ATOM 1236 C C . ARG A 1 153 ? 11.047 -22.547 -34.781 1 95 153 ARG A C 1
ATOM 1238 O O . ARG A 1 153 ? 12.031 -21.891 -34.406 1 95 153 ARG A O 1
ATOM 1245 N N . ASP A 1 154 ? 9.789 -22.203 -34.594 1 95.88 154 ASP A N 1
ATOM 1246 C CA . ASP A 1 154 ? 9.508 -20.953 -33.875 1 95.88 154 ASP A CA 1
ATOM 1247 C C . ASP A 1 154 ? 9.922 -21.031 -32.406 1 95.88 154 ASP A C 1
ATOM 1249 O O . ASP A 1 154 ? 9.305 -21.766 -31.641 1 95.88 154 ASP A O 1
ATOM 1253 N N . PRO A 1 155 ? 10.883 -20.25 -32.031 1 94.88 155 PRO A N 1
ATOM 1254 C CA . PRO A 1 155 ? 11.375 -20.344 -30.656 1 94.88 155 PRO A CA 1
ATOM 1255 C C . PRO A 1 155 ? 10.367 -19.828 -29.625 1 94.88 155 PRO A C 1
ATOM 1257 O O . PRO A 1 155 ? 10.539 -20.031 -28.422 1 94.88 155 PRO A O 1
ATOM 1260 N N . GLN A 1 156 ? 9.32 -19.172 -30.031 1 95.69 156 GLN A N 1
ATOM 1261 C CA . GLN A 1 156 ? 8.336 -18.594 -29.109 1 95.69 156 GLN A CA 1
ATOM 1262 C C . GLN A 1 156 ? 7.121 -19.516 -28.969 1 95.69 156 GLN A C 1
ATOM 1264 O O . GLN A 1 156 ? 6.23 -19.25 -28.172 1 95.69 156 GLN A O 1
ATOM 1269 N N . LEU A 1 157 ? 7.152 -20.578 -29.734 1 95.94 157 LEU A N 1
ATOM 1270 C CA . LEU A 1 157 ? 6.02 -21.5 -29.703 1 95.94 157 LEU A CA 1
ATOM 1271 C C . LEU A 1 157 ? 6.285 -22.672 -28.75 1 95.94 157 LEU A C 1
ATOM 1273 O O . LEU A 1 157 ? 7.316 -23.328 -28.844 1 95.94 157 LEU A O 1
ATOM 1277 N N . SER A 1 158 ? 5.383 -22.891 -27.828 1 97.25 158 SER A N 1
ATOM 1278 C CA . SER A 1 158 ? 5.43 -24.062 -26.953 1 97.25 158 SER A CA 1
ATOM 1279 C C . SER A 1 158 ? 4.996 -25.312 -27.688 1 97.25 158 SER A C 1
ATOM 1281 O O . SER A 1 158 ? 3.982 -25.312 -28.391 1 97.25 158 SER A O 1
ATOM 1283 N N . VAL A 1 159 ? 5.746 -26.344 -27.484 1 97.62 159 VAL A N 1
ATOM 1284 C CA . VAL A 1 159 ? 5.391 -27.625 -28.094 1 97.62 159 VAL A CA 1
ATOM 1285 C C . VAL A 1 159 ? 4.059 -28.109 -27.516 1 97.62 159 VAL A C 1
ATOM 1287 O O . VAL A 1 159 ? 3.238 -28.688 -28.234 1 97.62 159 VAL A O 1
ATOM 1290 N N . LEU A 1 160 ? 3.924 -27.875 -26.219 1 98.25 160 LEU A N 1
ATOM 1291 C CA . LEU A 1 160 ? 2.666 -28.297 -25.609 1 98.25 160 LEU A CA 1
ATOM 1292 C C . LEU A 1 160 ? 1.485 -27.578 -26.25 1 98.25 160 LEU A C 1
ATOM 1294 O O . LEU A 1 160 ? 0.466 -28.203 -26.562 1 98.25 160 LEU A O 1
ATOM 1298 N N . LYS A 1 161 ? 1.644 -26.328 -26.391 1 96.94 161 LYS A N 1
ATOM 1299 C CA . LYS A 1 161 ? 0.576 -25.562 -27.016 1 96.94 161 LYS A CA 1
ATOM 1300 C C . LYS A 1 161 ? 0.349 -26 -28.453 1 96.94 161 LYS A C 1
ATOM 1302 O O . LYS A 1 161 ? -0.792 -26.078 -28.906 1 96.94 161 LYS A O 1
ATOM 1307 N N . TYR A 1 162 ? 1.401 -26.266 -29.203 1 97.31 162 TYR A N 1
ATOM 1308 C CA . TYR A 1 162 ? 1.326 -26.766 -30.578 1 97.31 162 TYR A CA 1
ATOM 1309 C C . TYR A 1 162 ? 0.528 -28.062 -30.641 1 97.31 162 TYR A C 1
ATOM 1311 O O . TYR A 1 162 ? -0.364 -28.203 -31.484 1 97.31 162 TYR A O 1
ATOM 1319 N N . ILE A 1 163 ? 0.824 -28.938 -29.75 1 97.69 163 ILE A N 1
ATOM 1320 C CA . ILE A 1 163 ? 0.144 -30.234 -29.703 1 97.69 163 ILE A CA 1
ATOM 1321 C C . ILE A 1 163 ? -1.341 -30.016 -29.422 1 97.69 163 ILE A C 1
ATOM 1323 O O . ILE A 1 163 ? -2.199 -30.578 -30.109 1 97.69 163 ILE A O 1
ATOM 1327 N N . ARG A 1 164 ? -1.608 -29.234 -28.438 1 96.75 164 ARG A N 1
ATOM 1328 C CA . ARG A 1 164 ? -2.986 -28.969 -28.031 1 96.75 164 ARG A CA 1
ATOM 1329 C C . ARG A 1 164 ? -3.797 -28.422 -29.203 1 96.75 164 ARG A C 1
ATOM 1331 O O . ARG A 1 164 ? -4.953 -28.797 -29.391 1 96.75 164 ARG A O 1
ATOM 1338 N N . ASN A 1 165 ? -3.15 -27.578 -29.984 1 95.38 165 ASN A N 1
ATOM 1339 C CA . ASN A 1 165 ? -3.877 -26.844 -31.016 1 95.38 165 ASN A CA 1
ATOM 1340 C C . ASN A 1 165 ? -3.943 -27.609 -32.312 1 95.38 165 ASN A C 1
ATOM 1342 O O . ASN A 1 165 ? -4.773 -27.312 -33.188 1 95.38 165 ASN A O 1
ATOM 1346 N N . ASN A 1 166 ? -3.072 -28.578 -32.531 1 95.25 166 ASN A N 1
ATOM 1347 C CA . ASN A 1 166 ? -2.943 -29.156 -33.875 1 95.25 166 ASN A CA 1
ATOM 1348 C C . ASN A 1 166 ? -3.174 -30.656 -33.844 1 95.25 166 ASN A C 1
ATOM 1350 O O . ASN A 1 166 ? -2.998 -31.328 -34.875 1 95.25 166 ASN A O 1
ATOM 1354 N N . SER A 1 167 ? -3.555 -31.188 -32.719 1 92.81 167 SER A N 1
ATOM 1355 C CA . SER A 1 167 ? -3.752 -32.625 -32.688 1 92.81 167 SER A CA 1
ATOM 1356 C C . SER A 1 167 ? -5.188 -33 -32.312 1 92.81 167 SER A C 1
ATOM 1358 O O . SER A 1 167 ? -5.879 -32.188 -31.672 1 92.81 167 SER A O 1
ATOM 1360 N N . SER A 1 168 ? -5.637 -34.094 -32.844 1 93.56 168 SER A N 1
ATOM 1361 C CA . SER A 1 168 ? -6.859 -34.719 -32.375 1 93.56 168 SER A CA 1
ATOM 1362 C C . SER A 1 168 ? -6.547 -35.812 -31.344 1 93.56 168 SER A C 1
ATOM 1364 O O . SER A 1 168 ? -6.379 -36.969 -31.703 1 93.56 168 SER A O 1
ATOM 1366 N N . LEU A 1 169 ? -6.555 -35.5 -30.156 1 95.75 169 LEU A N 1
ATOM 1367 C CA . LEU A 1 169 ? -6.121 -36.375 -29.078 1 95.75 169 LEU A CA 1
ATOM 1368 C C . LEU A 1 169 ? -7.184 -37.438 -28.781 1 95.75 169 LEU A C 1
ATOM 1370 O O . LEU A 1 169 ? -8.383 -37.125 -28.781 1 95.75 169 LEU A O 1
ATOM 1374 N N . ASP A 1 170 ? -6.734 -38.656 -28.547 1 96.06 170 ASP A N 1
ATOM 1375 C CA . ASP A 1 170 ? -7.641 -39.719 -28.172 1 96.06 170 ASP A CA 1
ATOM 1376 C C . ASP A 1 170 ? -8.227 -39.5 -26.781 1 96.06 170 ASP A C 1
ATOM 1378 O O . ASP A 1 170 ? -7.68 -38.688 -26 1 96.06 170 ASP A O 1
ATOM 1382 N N . GLU A 1 171 ? -9.344 -40.125 -26.641 1 95.75 171 GLU A N 1
ATOM 1383 C CA . GLU A 1 171 ? -9.914 -40.062 -25.297 1 95.75 171 GLU A CA 1
ATOM 1384 C C . GLU A 1 171 ? -9.266 -41.062 -24.359 1 95.75 171 GLU A C 1
ATOM 1386 O O . GLU A 1 171 ? -9.562 -42.281 -24.438 1 95.75 171 GLU A O 1
ATOM 1391 N N . ASN A 1 172 ? -8.344 -40.625 -23.609 1 96.25 172 ASN A N 1
ATOM 1392 C CA . ASN A 1 172 ? -7.723 -41.469 -22.594 1 96.25 172 ASN A CA 1
ATOM 1393 C C . ASN A 1 172 ? -7.246 -40.625 -21.406 1 96.25 172 ASN A C 1
ATOM 1395 O O . ASN A 1 172 ? -7.332 -39.406 -21.422 1 96.25 172 ASN A O 1
ATOM 1399 N N . ALA A 1 173 ? -6.812 -41.281 -20.375 1 96.44 173 ALA A N 1
ATOM 1400 C CA . ALA A 1 173 ? -6.492 -40.625 -19.109 1 96.44 173 ALA A CA 1
ATOM 1401 C C . ALA A 1 173 ? -5.332 -39.656 -19.266 1 96.44 173 ALA A C 1
ATOM 1403 O O . ALA A 1 173 ? -5.363 -38.562 -18.703 1 96.44 173 ALA A O 1
ATOM 1404 N N . ASP A 1 174 ? -4.355 -40 -19.984 1 97.12 174 ASP A N 1
ATOM 1405 C CA . ASP A 1 174 ? -3.18 -39.156 -20.172 1 97.12 174 ASP A CA 1
ATOM 1406 C C . ASP A 1 174 ? -3.529 -37.906 -20.938 1 97.12 174 ASP A C 1
ATOM 1408 O O . ASP A 1 174 ? -3.137 -36.781 -20.547 1 97.12 174 ASP A O 1
ATOM 1412 N N . ASN A 1 175 ? -4.258 -38.094 -22.047 1 97.88 175 ASN A N 1
ATOM 1413 C CA . ASN A 1 175 ? -4.676 -36.969 -22.844 1 97.88 175 ASN A CA 1
ATOM 1414 C C . ASN A 1 175 ? -5.598 -36.031 -22.062 1 97.88 175 ASN A C 1
ATOM 1416 O O . ASN A 1 175 ? -5.531 -34.812 -22.203 1 97.88 175 ASN A O 1
ATOM 1420 N N . ARG A 1 176 ? -6.422 -36.625 -21.266 1 97.81 176 ARG A N 1
ATOM 1421 C CA . ARG A 1 176 ? -7.285 -35.812 -20.406 1 97.81 176 ARG A CA 1
ATOM 1422 C C . ARG A 1 176 ? -6.461 -34.969 -19.422 1 97.81 176 ARG A C 1
ATOM 1424 O O . ARG A 1 176 ? -6.734 -33.781 -19.219 1 97.81 176 ARG A O 1
ATOM 1431 N N . ALA A 1 177 ? -5.465 -35.594 -18.812 1 98.06 177 ALA A N 1
ATOM 1432 C CA . ALA A 1 177 ? -4.582 -34.906 -17.891 1 98.06 177 ALA A CA 1
ATOM 1433 C C . ALA A 1 177 ? -3.867 -33.75 -18.578 1 98.06 177 ALA A C 1
ATOM 1435 O O . ALA A 1 177 ? -3.707 -32.656 -18 1 98.06 177 ALA A O 1
ATOM 1436 N N . PHE A 1 178 ? -3.457 -34 -19.766 1 98.31 178 PHE A N 1
ATOM 1437 C CA . PHE A 1 178 ? -2.801 -33 -20.594 1 98.31 178 PHE A CA 1
ATOM 1438 C C . PHE A 1 178 ? -3.719 -31.797 -20.812 1 98.31 178 PHE A C 1
ATOM 1440 O O . PHE A 1 178 ? -3.32 -30.656 -20.594 1 98.31 178 PHE A O 1
ATOM 1447 N N . LEU A 1 179 ? -4.93 -32.062 -21.172 1 97.88 179 LEU A N 1
ATOM 1448 C CA . LEU A 1 179 ? -5.902 -31 -21.422 1 97.88 179 LEU A CA 1
ATOM 1449 C C . LEU A 1 179 ? -6.266 -30.297 -20.125 1 97.88 179 LEU A C 1
ATOM 1451 O O . LEU A 1 179 ? -6.48 -29.078 -20.109 1 97.88 179 LEU A O 1
ATOM 1455 N N . ASP A 1 180 ? -6.328 -31.031 -19.062 1 97.88 180 ASP A N 1
ATOM 1456 C CA . ASP A 1 180 ? -6.645 -30.469 -17.75 1 97.88 180 ASP A CA 1
ATOM 1457 C C . ASP A 1 180 ? -5.559 -29.484 -17.297 1 97.88 180 ASP A C 1
ATOM 1459 O O . ASP A 1 180 ? -5.848 -28.5 -16.625 1 97.88 180 ASP A O 1
ATOM 1463 N N . LEU A 1 181 ? -4.305 -29.797 -17.656 1 98.25 181 LEU A N 1
ATOM 1464 C CA . LEU A 1 181 ? -3.223 -28.859 -17.375 1 98.25 181 LEU A CA 1
ATOM 1465 C C . LEU A 1 181 ? -3.494 -27.5 -18 1 98.25 181 LEU A C 1
ATOM 1467 O O . LEU A 1 181 ? -3.371 -26.469 -17.344 1 98.25 181 LEU A O 1
ATOM 1471 N N . PHE A 1 182 ? -3.914 -27.5 -19.266 1 96.75 182 PHE A N 1
ATOM 1472 C CA . PHE A 1 182 ? -4.227 -26.25 -19.953 1 96.75 182 PHE A CA 1
ATOM 1473 C C . PHE A 1 182 ? -5.379 -25.531 -19.281 1 96.75 182 PHE A C 1
ATOM 1475 O O . PHE A 1 182 ? -5.316 -24.312 -19.062 1 96.75 182 PHE A O 1
ATOM 1482 N N . SER A 1 183 ? -6.355 -26.312 -18.938 1 95.56 183 SER A N 1
ATOM 1483 C CA . SER A 1 183 ? -7.508 -25.734 -18.266 1 95.56 183 SER A CA 1
ATOM 1484 C C . SER A 1 183 ? -7.109 -25.094 -16.938 1 95.56 183 SER A C 1
ATOM 1486 O O . SER A 1 183 ? -7.566 -23.984 -16.609 1 95.56 183 SER A O 1
ATOM 1488 N N . PHE A 1 184 ? -6.242 -25.75 -16.203 1 96.69 184 PHE A N 1
ATOM 1489 C CA . PHE A 1 184 ? -5.766 -25.219 -14.93 1 96.69 184 PHE A CA 1
ATOM 1490 C C . PHE A 1 184 ? -5.02 -23.906 -15.125 1 96.69 184 PHE A C 1
ATOM 1492 O O . PHE A 1 184 ? -5.305 -22.922 -14.453 1 96.69 184 PHE A O 1
ATOM 1499 N N . VAL A 1 185 ? -4.078 -23.906 -16.062 1 96.25 185 VAL A N 1
ATOM 1500 C CA . VAL A 1 185 ? -3.215 -22.75 -16.297 1 96.25 185 VAL A CA 1
ATOM 1501 C C . VAL A 1 185 ? -4.047 -21.578 -16.812 1 96.25 185 VAL A C 1
ATOM 1503 O O . VAL A 1 185 ? -3.83 -20.438 -16.406 1 96.25 185 VAL A O 1
ATOM 1506 N N . GLU A 1 186 ? -5.031 -21.844 -17.609 1 93 186 GLU A N 1
ATOM 1507 C CA . GLU A 1 186 ? -5.895 -20.812 -18.172 1 93 186 GLU A CA 1
ATOM 1508 C C . GLU A 1 186 ? -6.734 -20.141 -17.094 1 93 186 GLU A C 1
ATOM 1510 O O . GLU A 1 186 ? -7.211 -19.016 -17.281 1 93 186 GLU A O 1
ATOM 1515 N N . ARG A 1 187 ? -6.891 -20.828 -16 1 93.5 187 ARG A N 1
ATOM 1516 C CA . ARG A 1 187 ? -7.777 -20.344 -14.945 1 93.5 187 ARG A CA 1
ATOM 1517 C C . ARG A 1 187 ? -6.984 -19.812 -13.75 1 93.5 187 ARG A C 1
ATOM 1519 O O . ARG A 1 187 ? -7.547 -19.578 -12.688 1 93.5 187 ARG A O 1
ATOM 1526 N N . MET A 1 188 ? -5.668 -19.672 -13.914 1 94.25 188 MET A N 1
ATOM 1527 C CA . MET A 1 188 ? -4.848 -19.031 -12.883 1 94.25 188 MET A CA 1
ATOM 1528 C C . MET A 1 188 ? -5.062 -17.531 -12.875 1 94.25 188 MET A C 1
ATOM 1530 O O . MET A 1 188 ? -5.215 -16.906 -13.93 1 94.25 188 MET A O 1
ATOM 1534 N N . LEU A 1 189 ? -5.039 -16.984 -11.633 1 93.44 189 LEU A N 1
ATOM 1535 C CA . LEU A 1 189 ? -5.309 -15.555 -11.484 1 93.44 189 LEU A CA 1
ATOM 1536 C C . LEU A 1 189 ? -4.254 -14.891 -10.609 1 93.44 189 LEU A C 1
ATOM 1538 O O . LEU A 1 189 ? -4.008 -15.32 -9.484 1 93.44 189 LEU A O 1
ATOM 1542 N N . PHE A 1 190 ? -3.574 -13.914 -11.172 1 93.12 190 PHE A N 1
ATOM 1543 C CA . PHE A 1 190 ? -2.646 -13.039 -10.461 1 93.12 190 PHE A CA 1
ATOM 1544 C C . PHE A 1 190 ? -3.166 -11.609 -10.43 1 93.12 190 PHE A C 1
ATOM 1546 O O . PHE A 1 190 ? -3.564 -11.062 -11.461 1 93.12 190 PHE A O 1
ATOM 1553 N N . PHE A 1 191 ? -3.244 -11 -9.195 1 89.44 191 PHE A N 1
ATOM 1554 C CA . PHE A 1 191 ? -3.504 -9.562 -9.156 1 89.44 191 PHE A CA 1
ATOM 1555 C C . PHE A 1 191 ? -2.846 -8.93 -7.938 1 89.44 191 PHE A C 1
ATOM 1557 O O . PHE A 1 191 ? -2.447 -9.625 -7.004 1 89.44 191 PHE A O 1
ATOM 1564 N N . ARG A 1 192 ? -2.66 -7.598 -8.047 1 87.69 192 ARG A N 1
ATOM 1565 C CA . ARG A 1 192 ? -2.045 -6.809 -6.988 1 87.69 192 ARG A CA 1
ATOM 1566 C C . ARG A 1 192 ? -3.029 -5.793 -6.422 1 87.69 192 ARG A C 1
ATOM 1568 O O . ARG A 1 192 ? -3.814 -5.199 -7.168 1 87.69 192 ARG A O 1
ATOM 1575 N N . SER A 1 193 ? -3.023 -5.656 -5.176 1 73.69 193 SER A N 1
ATOM 1576 C CA . SER A 1 193 ? -3.865 -4.66 -4.52 1 73.69 193 SER A CA 1
ATOM 1577 C C . SER A 1 193 ? -3.191 -3.291 -4.504 1 73.69 193 SER A C 1
ATOM 1579 O O . SER A 1 193 ? -3.264 -2.57 -3.504 1 73.69 193 SER A O 1
ATOM 1581 N N . LEU A 1 194 ? -2.443 -3.018 -5.52 1 65 194 LEU A N 1
ATOM 1582 C CA . LEU A 1 194 ? -1.771 -1.726 -5.625 1 65 194 LEU A CA 1
ATOM 1583 C C . LEU A 1 194 ? -2.535 -0.79 -6.555 1 65 194 LEU A C 1
ATOM 1585 O O . LEU A 1 194 ? -3.512 -1.197 -7.188 1 65 194 LEU A O 1
ATOM 1589 N N . GLU A 1 195 ? -2.371 0.367 -6.461 1 57.53 195 GLU A N 1
ATOM 1590 C CA . GLU A 1 195 ? -3.068 1.309 -7.332 1 57.53 195 GLU A CA 1
ATOM 1591 C C . GLU A 1 195 ? -2.887 0.939 -8.805 1 57.53 195 GLU A C 1
ATOM 1593 O O . GLU A 1 195 ? -3.785 1.157 -9.617 1 57.53 195 GLU A O 1
ATOM 1598 N N . ASP A 1 196 ? -1.715 0.409 -8.984 1 56.81 196 ASP A N 1
ATOM 1599 C CA . ASP A 1 196 ? -1.628 -0.126 -10.344 1 56.81 196 ASP A CA 1
ATOM 1600 C C . ASP A 1 196 ? -2.299 -1.494 -10.438 1 56.81 196 ASP A C 1
ATOM 1602 O O . ASP A 1 196 ? -1.818 -2.469 -9.852 1 56.81 196 ASP A O 1
ATOM 1606 N N . ARG A 1 197 ? -3.545 -1.469 -10.852 1 59.03 197 ARG A N 1
ATOM 1607 C CA . ARG A 1 197 ? -4.328 -2.699 -10.914 1 59.03 197 ARG A CA 1
ATOM 1608 C C . ARG A 1 197 ? -3.846 -3.602 -12.039 1 59.03 197 ARG A C 1
ATOM 1610 O O . ARG A 1 197 ? -4.215 -3.406 -13.203 1 59.03 197 ARG A O 1
ATOM 1617 N N . THR A 1 198 ? -2.727 -4.395 -11.719 1 53.5 198 THR A N 1
ATOM 1618 C CA . THR A 1 198 ? -2.193 -5.367 -12.672 1 53.5 198 THR A CA 1
ATOM 1619 C C . THR A 1 198 ? -2.777 -6.75 -12.414 1 53.5 198 THR A C 1
ATOM 1621 O O . THR A 1 198 ? -2.973 -7.145 -11.266 1 53.5 198 THR A O 1
ATOM 1624 N N . TYR A 1 199 ? -3.268 -7.406 -13.438 1 69 199 TYR A N 1
ATOM 1625 C CA . TYR A 1 199 ? -3.709 -8.789 -13.273 1 69 199 TYR A CA 1
ATOM 1626 C C . TYR A 1 199 ? -3.293 -9.641 -14.469 1 69 199 TYR A C 1
ATOM 1628 O O . TYR A 1 199 ? -2.98 -9.109 -15.539 1 69 199 TYR A O 1
ATOM 1636 N N . ILE A 1 200 ? -2.914 -10.836 -14.234 1 65.62 200 ILE A N 1
ATOM 1637 C CA . ILE A 1 200 ? -2.615 -11.852 -15.242 1 65.62 200 ILE A CA 1
ATOM 1638 C C . ILE A 1 200 ? -3.635 -12.984 -15.141 1 65.62 200 ILE A C 1
ATOM 1640 O O . ILE A 1 200 ? -3.988 -13.422 -14.047 1 65.62 200 ILE A O 1
ATOM 1644 N N . GLY A 1 201 ? -4.148 -13.461 -16.297 1 55.66 201 GLY A N 1
ATOM 1645 C CA . GLY A 1 201 ? -4.996 -14.641 -16.375 1 55.66 201 GLY A CA 1
ATOM 1646 C C . GLY A 1 201 ? -6.402 -14.344 -16.844 1 55.66 201 GLY A C 1
ATOM 1647 O O . GLY A 1 201 ? -6.594 -13.727 -17.906 1 55.66 201 GLY A O 1
ATOM 1648 N N . LEU A 1 202 ? -7.336 -14.266 -15.969 1 54.81 202 LEU A N 1
ATOM 1649 C CA . LEU A 1 202 ? -8.758 -14.273 -16.297 1 54.81 202 LEU A CA 1
ATOM 1650 C C . LEU A 1 202 ? -9.125 -13.055 -17.141 1 54.81 202 LEU A C 1
ATOM 1652 O O . LEU A 1 202 ? -8.523 -11.984 -16.984 1 54.81 202 LEU A O 1
ATOM 1656 N N . GLN A 1 203 ? -9.922 -13.297 -18.188 1 52.78 203 GLN A N 1
ATOM 1657 C CA . GLN A 1 203 ? -10.391 -12.227 -19.062 1 52.78 203 GLN A CA 1
ATOM 1658 C C . GLN A 1 203 ? -11.172 -11.18 -18.281 1 52.78 203 GLN A C 1
ATOM 1660 O O . GLN A 1 203 ? -11.984 -11.516 -17.422 1 52.78 203 GLN A O 1
ATOM 1665 N N . HIS A 1 204 ? -10.57 -9.969 -18.297 1 54.97 204 HIS A N 1
ATOM 1666 C CA . HIS A 1 204 ? -11.266 -8.875 -17.641 1 54.97 204 HIS A CA 1
ATOM 1667 C C . HIS A 1 204 ? -12.445 -8.383 -18.469 1 54.97 204 HIS A C 1
ATOM 1669 O O . HIS A 1 204 ? -12.406 -8.445 -19.703 1 54.97 204 HIS A O 1
ATOM 1675 N N . HIS A 1 205 ? -13.617 -8.336 -17.859 1 56.56 205 HIS A N 1
ATOM 1676 C CA . HIS A 1 205 ? -14.734 -7.652 -18.5 1 56.56 205 HIS A CA 1
ATOM 1677 C C . HIS A 1 205 ? -14.352 -6.23 -18.891 1 56.56 205 HIS A C 1
ATOM 1679 O O . HIS A 1 205 ? -13.523 -5.602 -18.234 1 56.56 205 HIS A O 1
ATOM 1685 N N . ASP A 1 206 ? -14.789 -5.91 -20.109 1 61.03 206 ASP A N 1
ATOM 1686 C CA . ASP A 1 206 ? -14.68 -4.535 -20.594 1 61.03 206 ASP A CA 1
ATOM 1687 C C . ASP A 1 206 ? -15.414 -3.57 -19.656 1 61.03 206 ASP A C 1
ATOM 1689 O O . ASP A 1 206 ? -16.484 -3.895 -19.141 1 61.03 206 ASP A O 1
ATOM 1693 N N . GLY A 1 207 ? -14.766 -2.65 -19.031 1 70 207 GLY A N 1
ATOM 1694 C CA . GLY A 1 207 ? -15.375 -1.612 -18.219 1 70 207 GLY A CA 1
ATOM 1695 C C . GLY A 1 207 ? -14.734 -1.476 -16.844 1 70 207 GLY A C 1
ATOM 1696 O O . GLY A 1 207 ? -13.781 -2.191 -16.531 1 70 207 GLY A O 1
ATOM 1697 N N . SER A 1 208 ? -15.266 -0.564 -16.078 1 84.69 208 SER A N 1
ATOM 1698 C CA . SER A 1 208 ? -14.789 -0.307 -14.719 1 84.69 208 SER A CA 1
ATOM 1699 C C . SER A 1 208 ? -15.312 -1.352 -13.742 1 84.69 208 SER A C 1
ATOM 1701 O O . SER A 1 208 ? -16.25 -2.09 -14.055 1 84.69 208 SER A O 1
ATOM 1703 N N . LEU A 1 209 ? -14.672 -1.608 -12.719 1 89.25 209 LEU A N 1
ATOM 1704 C CA . LEU A 1 209 ? -15.109 -2.521 -11.664 1 89.25 209 LEU A CA 1
ATOM 1705 C C . LEU A 1 209 ? -16.531 -2.191 -11.211 1 89.25 209 LEU A C 1
ATOM 1707 O O . LEU A 1 209 ? -17.328 -3.094 -10.953 1 89.25 209 LEU A O 1
ATOM 1711 N N . THR A 1 210 ? -16.828 -0.889 -11.188 1 92.56 210 THR A N 1
ATOM 1712 C CA . THR A 1 210 ? -18.172 -0.49 -10.797 1 92.56 210 THR A CA 1
ATOM 1713 C C . THR A 1 210 ? -19.188 -0.915 -11.852 1 92.56 210 THR A C 1
ATOM 1715 O O . THR A 1 210 ? -20.312 -1.307 -11.516 1 92.56 210 THR A O 1
ATOM 1718 N N . ASP A 1 211 ? -18.828 -0.854 -13.125 1 91.38 211 ASP A N 1
ATOM 1719 C CA . ASP A 1 211 ? -19.703 -1.321 -14.195 1 91.38 211 ASP A CA 1
ATOM 1720 C C . ASP A 1 211 ? -20.016 -2.807 -14.039 1 91.38 211 ASP A C 1
ATOM 1722 O O . ASP A 1 211 ? -21.156 -3.229 -14.227 1 91.38 211 ASP A O 1
ATOM 1726 N N . TYR A 1 212 ? -18.969 -3.516 -13.742 1 91.19 212 TYR A N 1
ATOM 1727 C CA . TYR A 1 212 ? -19.156 -4.949 -13.531 1 91.19 212 TYR A CA 1
ATOM 1728 C C . TYR A 1 212 ? -20.172 -5.211 -12.43 1 91.19 212 TYR A C 1
ATOM 1730 O O . TYR A 1 212 ? -21.062 -6.035 -12.586 1 91.19 212 TYR A O 1
ATOM 1738 N N . ILE A 1 213 ? -20.047 -4.535 -11.344 1 95.44 213 ILE A N 1
ATOM 1739 C CA . ILE A 1 213 ? -20.922 -4.723 -10.188 1 95.44 213 ILE A CA 1
ATOM 1740 C C . ILE A 1 213 ? -22.359 -4.359 -10.555 1 95.44 213 ILE A C 1
ATOM 1742 O O . ILE A 1 213 ? -23.297 -5.09 -10.219 1 95.44 213 ILE A O 1
ATOM 1746 N N . ILE A 1 214 ? -22.5 -3.289 -11.32 1 95.88 214 ILE A N 1
ATOM 1747 C CA . ILE A 1 214 ? -23.828 -2.818 -11.719 1 95.88 214 ILE A CA 1
ATOM 1748 C C . ILE A 1 214 ? -24.438 -3.787 -12.734 1 95.88 214 ILE A C 1
ATOM 1750 O O . ILE A 1 214 ? -25.562 -4.25 -12.555 1 95.88 214 ILE A O 1
ATOM 1754 N N . ASN A 1 215 ? -23.656 -4.133 -13.711 1 93.5 215 ASN A N 1
ATOM 1755 C CA . ASN A 1 215 ? -24.172 -4.922 -14.828 1 93.5 215 ASN A CA 1
ATOM 1756 C C . ASN A 1 215 ? -24.484 -6.352 -14.406 1 93.5 215 ASN A C 1
ATOM 1758 O O . ASN A 1 215 ? -25.281 -7.031 -15.047 1 93.5 215 ASN A O 1
ATOM 1762 N N . THR A 1 216 ? -23.922 -6.828 -13.359 1 94.69 216 THR A N 1
ATOM 1763 C CA . THR A 1 216 ? -24.188 -8.18 -12.891 1 94.69 216 THR A CA 1
ATOM 1764 C C . THR A 1 216 ? -25.172 -8.172 -11.734 1 94.69 216 THR A C 1
ATOM 1766 O O . THR A 1 216 ? -25.359 -9.195 -11.062 1 94.69 216 THR A O 1
ATOM 1769 N N . ASP A 1 217 ? -25.797 -7 -11.422 1 95.88 217 ASP A N 1
ATOM 1770 C CA . ASP A 1 217 ? -26.828 -6.824 -10.398 1 95.88 217 ASP A CA 1
ATOM 1771 C C . ASP A 1 217 ? -26.312 -7.254 -9.031 1 95.88 217 ASP A C 1
ATOM 1773 O O . ASP A 1 217 ? -26.969 -8.023 -8.328 1 95.88 217 ASP A O 1
ATOM 1777 N N . LYS A 1 218 ? -25.078 -6.84 -8.719 1 96.94 218 LYS A N 1
ATOM 1778 C CA . LYS A 1 218 ? -24.453 -7.262 -7.473 1 96.94 218 LYS A CA 1
ATOM 1779 C C . LYS A 1 218 ? -24.266 -6.082 -6.523 1 96.94 218 LYS A C 1
ATOM 1781 O O . LYS A 1 218 ? -23.469 -6.148 -5.586 1 96.94 218 LYS A O 1
ATOM 1786 N N . VAL A 1 219 ? -24.969 -5 -6.73 1 98 219 VAL A N 1
ATOM 1787 C CA . VAL A 1 219 ? -24.797 -3.785 -5.941 1 98 219 VAL A CA 1
ATOM 1788 C C . VAL A 1 219 ? -25.125 -4.07 -4.477 1 98 219 VAL A C 1
ATOM 1790 O O . VAL A 1 219 ? -24.359 -3.725 -3.582 1 98 219 VAL A O 1
ATOM 1793 N N . LYS A 1 220 ? -26.219 -4.727 -4.211 1 98.06 220 LYS A N 1
ATOM 1794 C CA . LYS A 1 220 ? -26.609 -5.035 -2.842 1 98.06 220 LYS A CA 1
ATOM 1795 C C . LYS A 1 220 ? -25.641 -6.035 -2.203 1 98.06 220 LYS A C 1
ATOM 1797 O O . LYS A 1 220 ? -25.344 -5.938 -1.012 1 98.06 220 LYS A O 1
ATOM 1802 N N . ASP A 1 221 ? -25.266 -6.961 -3.014 1 98 221 ASP A N 1
ATOM 1803 C CA . ASP A 1 221 ? -24.297 -7.941 -2.533 1 98 221 ASP A CA 1
ATOM 1804 C C . ASP A 1 221 ? -22.969 -7.27 -2.166 1 98 221 ASP A C 1
ATOM 1806 O O . ASP A 1 221 ? -22.375 -7.594 -1.138 1 98 221 ASP A O 1
ATOM 1810 N N . PHE A 1 222 ? -22.531 -6.395 -3.021 1 98.12 222 PHE A N 1
ATOM 1811 C CA . PHE A 1 222 ? -21.297 -5.645 -2.768 1 98.12 222 PHE A CA 1
ATOM 1812 C C . PHE A 1 222 ? -21.453 -4.773 -1.526 1 98.12 222 PHE A C 1
ATOM 1814 O O . PHE A 1 222 ? -20.547 -4.699 -0.7 1 98.12 222 PHE A O 1
ATOM 1821 N N . GLU A 1 223 ? -22.594 -4.145 -1.379 1 98.38 223 GLU A N 1
ATOM 1822 C CA . GLU A 1 223 ? -22.906 -3.369 -0.178 1 98.38 223 GLU A CA 1
ATOM 1823 C C . GLU A 1 223 ? -22.781 -4.227 1.078 1 98.38 223 GLU A C 1
ATOM 1825 O O . GLU A 1 223 ? -22.141 -3.816 2.055 1 98.38 223 GLU A O 1
ATOM 1830 N N . ALA A 1 224 ? -23.344 -5.367 1.044 1 97.88 224 ALA A N 1
ATOM 1831 C CA . ALA A 1 224 ? -23.281 -6.289 2.176 1 97.88 224 ALA A CA 1
ATOM 1832 C C . ALA A 1 224 ? -21.844 -6.699 2.479 1 97.88 224 ALA A C 1
ATOM 1834 O O . ALA A 1 224 ? -21.453 -6.785 3.645 1 97.88 224 ALA A O 1
ATOM 1835 N N . PHE A 1 225 ? -21.094 -6.926 1.447 1 97 225 PHE A N 1
ATOM 1836 C CA . PHE A 1 225 ? -19.688 -7.293 1.58 1 97 225 PHE A CA 1
ATOM 1837 C C . PHE A 1 225 ? -18.906 -6.188 2.273 1 97 225 PHE A C 1
ATOM 1839 O O . PHE A 1 225 ? -18.125 -6.453 3.191 1 97 225 PHE A O 1
ATOM 1846 N N . LEU A 1 226 ? -19.094 -4.949 1.86 1 96.75 226 LEU A N 1
ATOM 1847 C CA . LEU A 1 226 ? -18.391 -3.816 2.465 1 96.75 226 LEU A CA 1
ATOM 1848 C C . LEU A 1 226 ? -18.797 -3.652 3.928 1 96.75 226 LEU A C 1
ATOM 1850 O O . LEU A 1 226 ? -17.953 -3.381 4.781 1 96.75 226 LEU A O 1
ATOM 1854 N N . ASN A 1 227 ? -20.062 -3.85 4.191 1 96.31 227 ASN A N 1
ATOM 1855 C CA . ASN A 1 227 ? -20.531 -3.732 5.566 1 96.31 227 ASN A CA 1
ATOM 1856 C C . ASN A 1 227 ? -19.969 -4.836 6.449 1 96.31 227 ASN A C 1
ATOM 1858 O O . ASN A 1 227 ? -19.641 -4.598 7.613 1 96.31 227 ASN A O 1
ATOM 1862 N N . GLU A 1 228 ? -19.812 -6 5.949 1 94.75 228 GLU A N 1
ATOM 1863 C CA . GLU A 1 228 ? -19.156 -7.09 6.668 1 94.75 228 GLU A CA 1
ATOM 1864 C C . GLU A 1 228 ? -17.719 -6.738 6.992 1 94.75 228 GLU A C 1
ATOM 1866 O O . GLU A 1 228 ? -17.188 -7.156 8.023 1 94.75 228 GLU A O 1
ATOM 1871 N N . ALA A 1 229 ? -17.125 -5.996 6.105 1 92.25 229 ALA A N 1
ATOM 1872 C CA . ALA A 1 229 ? -15.742 -5.555 6.277 1 92.25 229 ALA A CA 1
ATOM 1873 C C . ALA A 1 229 ? -15.664 -4.324 7.172 1 92.25 229 ALA A C 1
ATOM 1875 O O . ALA A 1 229 ? -14.617 -3.668 7.25 1 92.25 229 ALA A O 1
ATOM 1876 N N . ASN A 1 230 ? -16.75 -3.932 7.777 1 88 230 ASN A N 1
ATOM 1877 C CA . ASN A 1 230 ? -16.859 -2.818 8.711 1 88 230 ASN A CA 1
ATOM 1878 C C . ASN A 1 230 ? -16.734 -1.474 8 1 88 230 ASN A C 1
ATOM 1880 O O . ASN A 1 230 ? -16.188 -0.52 8.555 1 88 230 ASN A O 1
ATOM 1884 N N . ILE A 1 231 ? -17.047 -1.48 6.727 1 91.94 231 ILE A N 1
ATOM 1885 C CA . ILE A 1 231 ? -17.234 -0.232 5.996 1 91.94 231 ILE A CA 1
ATOM 1886 C C . ILE A 1 231 ? -18.734 0.091 5.91 1 91.94 231 ILE A C 1
ATOM 1888 O O . ILE A 1 231 ? -19.406 -0.313 4.961 1 91.94 231 ILE A O 1
ATOM 1892 N N . ASP A 1 232 ? -19.156 0.828 6.852 1 90.56 232 ASP A N 1
ATOM 1893 C CA . ASP A 1 232 ? -20.578 1.148 6.934 1 90.56 232 ASP A CA 1
ATOM 1894 C C . ASP A 1 232 ? -21 2.066 5.789 1 90.56 232 ASP A C 1
ATOM 1896 O O . ASP A 1 232 ? -20.562 3.215 5.711 1 90.56 232 ASP A O 1
ATOM 1900 N N . CYS A 1 233 ? -21.844 1.496 4.906 1 94.69 233 CYS A N 1
ATOM 1901 C CA . CYS A 1 233 ? -22.266 2.32 3.773 1 94.69 233 CYS A CA 1
ATOM 1902 C C . CYS A 1 233 ? -23.547 1.791 3.152 1 94.69 233 CYS A C 1
ATOM 1904 O O . CYS A 1 233 ? -23.969 0.666 3.436 1 94.69 233 CYS A O 1
ATOM 1906 N N . ARG A 1 234 ? -24.281 2.557 2.465 1 96.94 234 ARG A N 1
ATOM 1907 C CA . ARG A 1 234 ? -25.391 2.254 1.566 1 96.94 234 ARG A CA 1
ATOM 1908 C C . ARG A 1 234 ? -25.062 2.652 0.133 1 96.94 234 ARG A C 1
ATOM 1910 O O . ARG A 1 234 ? -24.531 3.734 -0.108 1 96.94 234 ARG A O 1
ATOM 1917 N N . LEU A 1 235 ? -25.234 1.759 -0.767 1 98.19 235 LEU A N 1
ATOM 1918 C CA . LEU A 1 235 ? -24.891 2.01 -2.164 1 98.19 235 LEU A CA 1
ATOM 1919 C C . LEU A 1 235 ? -26.141 2.088 -3.025 1 98.19 235 LEU A C 1
ATOM 1921 O O . LEU A 1 235 ? -27.141 1.433 -2.73 1 98.19 235 LEU A O 1
ATOM 1925 N N . VAL A 1 236 ? -26.109 2.895 -4.074 1 97.62 236 VAL A N 1
ATOM 1926 C CA . VAL A 1 236 ? -27.203 3.037 -5.031 1 97.62 236 VAL A CA 1
ATOM 1927 C C . VAL A 1 236 ? -26.625 3.312 -6.422 1 97.62 236 VAL A C 1
ATOM 1929 O O . VAL A 1 236 ? -25.484 3.74 -6.559 1 97.62 236 VAL A O 1
ATOM 1932 N N . VAL A 1 237 ? -27.312 2.93 -7.438 1 97.5 237 VAL A N 1
ATOM 1933 C CA . VAL A 1 237 ? -26.953 3.262 -8.812 1 97.5 237 VAL A CA 1
ATOM 1934 C C . VAL A 1 237 ? -27.625 4.566 -9.227 1 97.5 237 VAL A C 1
ATOM 1936 O O . VAL A 1 237 ? -28.828 4.742 -9.008 1 97.5 237 VAL A O 1
ATOM 1939 N N . VAL A 1 238 ? -26.859 5.457 -9.703 1 96.25 238 VAL A N 1
ATOM 1940 C CA . VAL A 1 238 ? -27.406 6.738 -10.148 1 96.25 238 VAL A CA 1
ATOM 1941 C C . VAL A 1 238 ? -27.109 6.934 -11.633 1 96.25 238 VAL A C 1
ATOM 1943 O O . VAL A 1 238 ? -26.125 6.391 -12.156 1 96.25 238 VAL A O 1
ATOM 1946 N N . ASP A 1 239 ? -27.969 7.672 -12.266 1 93.75 239 ASP A N 1
ATOM 1947 C CA . ASP A 1 239 ? -27.766 8.008 -13.672 1 93.75 239 ASP A CA 1
ATOM 1948 C C . ASP A 1 239 ? -26.953 9.281 -13.82 1 93.75 239 ASP A C 1
ATOM 1950 O O . ASP A 1 239 ? -27.297 10.32 -13.25 1 93.75 239 ASP A O 1
ATOM 1954 N N . VAL A 1 240 ? -25.859 9.172 -14.352 1 90.81 240 VAL A N 1
ATOM 1955 C CA . VAL A 1 240 ? -25.016 10.32 -14.688 1 90.81 240 VAL A CA 1
ATOM 1956 C C . VAL A 1 240 ? -24.891 10.445 -16.203 1 90.81 240 VAL A C 1
ATOM 1958 O O . VAL A 1 240 ? -24.125 9.711 -16.828 1 90.81 240 VAL A O 1
ATOM 1961 N N . MET A 1 241 ? -25.609 11.438 -16.719 1 87.12 241 MET A N 1
ATOM 1962 C CA . MET A 1 241 ? -25.688 11.594 -18.172 1 87.12 241 MET A CA 1
ATOM 1963 C C . MET A 1 241 ? -26.172 10.305 -18.828 1 87.12 241 MET A C 1
ATOM 1965 O O . MET A 1 241 ? -27.25 9.797 -18.484 1 87.12 241 MET A O 1
ATOM 1969 N N . ASP A 1 242 ? -25.328 9.602 -19.562 1 86 242 ASP A N 1
ATOM 1970 C CA . ASP A 1 242 ? -25.797 8.43 -20.297 1 86 242 ASP A CA 1
ATOM 1971 C C . ASP A 1 242 ? -25.188 7.148 -19.75 1 86 242 ASP A C 1
ATOM 1973 O O . ASP A 1 242 ? -25.062 6.152 -20.453 1 86 242 ASP A O 1
ATOM 1977 N N . SER A 1 243 ? -24.75 7.34 -18.453 1 88.88 243 SER A N 1
ATOM 1978 C CA . SER A 1 243 ? -24.156 6.141 -17.875 1 88.88 243 SER A CA 1
ATOM 1979 C C . SER A 1 243 ? -24.672 5.91 -16.453 1 88.88 243 SER A C 1
ATOM 1981 O O . SER A 1 243 ? -25.141 6.84 -15.797 1 88.88 243 SER A O 1
ATOM 1983 N N . GLN A 1 244 ? -24.766 4.703 -16.078 1 93.88 244 GLN A N 1
ATOM 1984 C CA . GLN A 1 244 ? -25.062 4.332 -14.695 1 93.88 244 GLN A CA 1
ATOM 1985 C C . GLN A 1 244 ? -23.781 4.273 -13.852 1 93.88 244 GLN A C 1
ATOM 1987 O O . GLN A 1 244 ? -22.781 3.719 -14.281 1 93.88 244 GLN A O 1
ATOM 1992 N N . GLU A 1 245 ? -23.875 4.938 -12.711 1 95.5 245 GLU A N 1
ATOM 1993 C CA . GLU A 1 245 ? -22.719 4.98 -11.828 1 95.5 245 GLU A CA 1
ATOM 1994 C C . GLU A 1 245 ? -23.078 4.531 -10.414 1 95.5 245 GLU A C 1
ATOM 1996 O O . GLU A 1 245 ? -24.219 4.691 -9.984 1 95.5 245 GLU A O 1
ATOM 2001 N N . LEU A 1 246 ? -22.125 3.932 -9.789 1 97 246 LEU A N 1
ATOM 2002 C CA . LEU A 1 246 ? -22.281 3.541 -8.391 1 97 246 LEU A CA 1
ATOM 2003 C C . LEU A 1 246 ? -22.047 4.727 -7.465 1 97 246 LEU A C 1
ATOM 2005 O O . LEU A 1 246 ? -21.109 5.504 -7.664 1 97 246 LEU A O 1
ATOM 2009 N N . ALA A 1 247 ? -22.953 4.902 -6.473 1 97.38 247 ALA A N 1
ATOM 2010 C CA . ALA A 1 247 ? -22.844 6.035 -5.555 1 97.38 247 ALA A CA 1
ATOM 2011 C C . ALA A 1 247 ? -23.094 5.602 -4.117 1 97.38 247 ALA A C 1
ATOM 2013 O O . ALA A 1 247 ? -23.828 4.637 -3.873 1 97.38 247 ALA A O 1
ATOM 2014 N N . PHE A 1 248 ? -22.391 6.258 -3.225 1 96.88 248 PHE A N 1
ATOM 2015 C CA . PHE A 1 248 ? -22.781 6.18 -1.823 1 96.88 248 PHE A CA 1
ATOM 2016 C C . PHE A 1 248 ? -24.094 6.918 -1.592 1 96.88 248 PHE A C 1
ATOM 2018 O O . PHE A 1 248 ? -24.297 8.023 -2.105 1 96.88 248 PHE A O 1
ATOM 2025 N N . ASP A 1 249 ? -24.984 6.309 -0.857 1 97 249 ASP A N 1
ATOM 2026 C CA . ASP A 1 249 ? -26.281 6.906 -0.529 1 97 249 ASP A CA 1
ATOM 2027 C C . ASP A 1 249 ? -26.281 7.469 0.89 1 97 249 ASP A C 1
ATOM 2029 O O . ASP A 1 249 ? -26.422 6.723 1.86 1 97 249 ASP A O 1
ATOM 2033 N N . PHE A 1 250 ? -26.188 8.773 1.012 1 93.69 250 PHE A N 1
ATOM 2034 C CA . PHE A 1 250 ? -26.172 9.438 2.311 1 93.69 250 PHE A CA 1
ATOM 2035 C C . PHE A 1 250 ? -27.562 10 2.633 1 93.69 250 PHE A C 1
ATOM 2037 O O . PHE A 1 250 ? -27.672 10.977 3.377 1 93.69 250 PHE A O 1
ATOM 2044 N N . GLY A 1 251 ? -28.578 9.461 2.053 1 91.94 251 GLY A N 1
ATOM 2045 C CA . GLY A 1 251 ? -29.938 9.992 2.197 1 91.94 251 GLY A CA 1
ATOM 2046 C C . GLY A 1 251 ? -30.25 11.078 1.196 1 91.94 251 GLY A C 1
ATOM 2047 O O . GLY A 1 251 ? -30.469 10.805 0.016 1 91.94 251 GLY A O 1
ATOM 2048 N N . ASP A 1 252 ? -30.141 12.297 1.636 1 89.06 252 ASP A N 1
ATOM 2049 C CA . ASP A 1 252 ? -30.484 13.43 0.79 1 89.06 252 ASP A CA 1
ATOM 2050 C C . ASP A 1 252 ? -29.438 13.664 -0.286 1 89.06 252 ASP A C 1
ATOM 2052 O O . ASP A 1 252 ? -29.719 14.258 -1.327 1 89.06 252 ASP A O 1
ATOM 2056 N N . LYS A 1 253 ? -28.266 13.195 0.017 1 92.56 253 LYS A N 1
ATOM 2057 C CA . LYS A 1 253 ? -27.156 13.391 -0.905 1 92.56 253 LYS A CA 1
ATOM 2058 C C . LYS A 1 253 ? -26.609 12.047 -1.396 1 92.56 253 LYS A C 1
ATOM 2060 O O . LYS A 1 253 ? -26.516 11.094 -0.627 1 92.56 253 LYS A O 1
ATOM 2065 N N . LYS A 1 254 ? -26.344 12 -2.689 1 95 254 LYS A N 1
ATOM 2066 C CA . LYS A 1 254 ? -25.656 10.875 -3.309 1 95 254 LYS A CA 1
ATOM 2067 C C . LYS A 1 254 ? -24.312 11.297 -3.889 1 95 254 LYS A C 1
ATOM 2069 O O . LYS A 1 254 ? -24.219 12.312 -4.582 1 95 254 LYS A O 1
ATOM 2074 N N . ILE A 1 255 ? -23.297 10.602 -3.469 1 95.94 255 ILE A N 1
ATOM 2075 C CA . ILE A 1 255 ? -21.969 10.922 -3.955 1 95.94 255 ILE A CA 1
ATOM 2076 C C . ILE A 1 255 ? -21.391 9.719 -4.699 1 95.94 255 ILE A C 1
ATOM 2078 O O . ILE A 1 255 ? -21.469 8.586 -4.215 1 95.94 255 ILE A O 1
ATOM 2082 N N . LEU A 1 256 ? -20.828 9.992 -5.848 1 95.31 256 LEU A N 1
ATOM 2083 C CA . LEU A 1 256 ? -20.281 8.906 -6.652 1 95.31 256 LEU A CA 1
ATOM 2084 C C . LEU A 1 256 ? -19.25 8.117 -5.863 1 95.31 256 LEU A C 1
ATOM 2086 O O . LEU A 1 256 ? -18.406 8.703 -5.184 1 95.31 256 LEU A O 1
ATOM 2090 N N . PHE A 1 257 ? -19.281 6.797 -5.938 1 95.5 257 PHE A N 1
ATOM 2091 C CA . PHE A 1 257 ? -18.438 5.859 -5.215 1 95.5 257 PHE A CA 1
ATOM 2092 C C . PHE A 1 257 ? -16.969 6.137 -5.496 1 95.5 257 PHE A C 1
ATOM 2094 O O . PHE A 1 257 ? -16.156 6.246 -4.57 1 95.5 257 PHE A O 1
ATOM 2101 N N . ARG A 1 258 ? -16.562 6.367 -6.711 1 91 258 ARG A N 1
ATOM 2102 C CA . ARG A 1 258 ? -15.188 6.543 -7.148 1 91 258 ARG A CA 1
ATOM 2103 C C . ARG A 1 258 ? -14.609 7.852 -6.621 1 91 258 ARG A C 1
ATOM 2105 O O . ARG A 1 258 ? -13.391 8.023 -6.582 1 91 258 ARG A O 1
ATOM 2112 N N . ASP A 1 259 ? -15.5 8.734 -6.195 1 92.19 259 ASP A N 1
ATOM 2113 C CA . ASP A 1 259 ? -15.039 10.062 -5.805 1 92.19 259 ASP A CA 1
ATOM 2114 C C . ASP A 1 259 ? -14.516 10.062 -4.367 1 92.19 259 ASP A C 1
ATOM 2116 O O . ASP A 1 259 ? -13.633 10.852 -4.023 1 92.19 259 ASP A O 1
ATOM 2120 N N . ILE A 1 260 ? -15.031 9.195 -3.51 1 93 260 ILE A N 1
ATOM 2121 C CA . ILE A 1 260 ? -14.719 9.406 -2.102 1 93 260 ILE A CA 1
ATOM 2122 C C . ILE A 1 260 ? -14.266 8.086 -1.473 1 93 260 ILE A C 1
ATOM 2124 O O . ILE A 1 260 ? -13.906 8.047 -0.294 1 93 260 ILE A O 1
ATOM 2128 N N . MET A 1 261 ? -14.281 7.004 -2.242 1 91.56 261 MET A N 1
ATOM 2129 C CA . MET A 1 261 ? -13.836 5.734 -1.667 1 91.56 261 MET A CA 1
ATOM 2130 C C . MET A 1 261 ? -12.383 5.82 -1.222 1 91.56 261 MET A C 1
ATOM 2132 O O . MET A 1 261 ? -11.562 6.461 -1.883 1 91.56 261 MET A O 1
ATOM 2136 N N . SER A 1 262 ? -12.086 5.238 -0.079 1 89.88 262 SER A N 1
ATOM 2137 C CA . SER A 1 262 ? -10.703 5.164 0.385 1 89.88 262 SER A CA 1
ATOM 2138 C C . SER A 1 262 ? -9.891 4.191 -0.463 1 89.88 262 SER A C 1
ATOM 2140 O O . SER A 1 262 ? -10.445 3.426 -1.249 1 89.88 262 SER A O 1
ATOM 2142 N N . THR A 1 263 ? -8.586 4.242 -0.25 1 87.19 263 THR A N 1
ATOM 2143 C CA . THR A 1 263 ? -7.699 3.301 -0.918 1 87.19 263 THR A CA 1
ATOM 2144 C C . THR A 1 263 ? -8.039 1.866 -0.521 1 87.19 263 THR A C 1
ATOM 2146 O O . THR A 1 263 ? -8.047 0.968 -1.366 1 87.19 263 THR A O 1
ATOM 2149 N N . GLY A 1 264 ? -8.312 1.672 0.785 1 89.38 264 GLY A N 1
ATOM 2150 C CA . GLY A 1 264 ? -8.703 0.354 1.256 1 89.38 264 GLY A CA 1
ATOM 2151 C C . GLY A 1 264 ? -10 -0.139 0.635 1 89.38 264 GLY A C 1
ATOM 2152 O O . GLY A 1 264 ? -10.109 -1.313 0.275 1 89.38 264 GLY A O 1
ATOM 2153 N N . THR A 1 265 ? -10.969 0.742 0.457 1 91.62 265 THR A N 1
ATOM 2154 C CA . THR A 1 265 ? -12.242 0.379 -0.147 1 91.62 265 THR A CA 1
ATOM 2155 C C . THR A 1 265 ? -12.062 0.032 -1.622 1 91.62 265 THR A C 1
ATOM 2157 O O . THR A 1 265 ? -12.688 -0.903 -2.127 1 91.62 265 THR A O 1
ATOM 2160 N N . SER A 1 266 ? -11.242 0.819 -2.242 1 90.38 266 SER A N 1
ATOM 2161 C CA . SER A 1 266 ? -10.938 0.531 -3.639 1 90.38 266 SER A CA 1
ATOM 2162 C C . SER A 1 266 ? -10.297 -0.848 -3.793 1 90.38 266 SER A C 1
ATOM 2164 O O . SER A 1 266 ? -10.664 -1.606 -4.695 1 90.38 266 SER A O 1
ATOM 2166 N N . ALA A 1 267 ? -9.32 -1.146 -2.961 1 90.06 267 ALA A N 1
ATOM 2167 C CA . ALA A 1 267 ? -8.68 -2.457 -2.979 1 90.06 267 ALA A CA 1
ATOM 2168 C C . ALA A 1 267 ? -9.688 -3.568 -2.697 1 90.06 267 ALA A C 1
ATOM 2170 O O . ALA A 1 267 ? -9.633 -4.633 -3.314 1 90.06 267 ALA A O 1
ATOM 2171 N N . LEU A 1 268 ? -10.617 -3.311 -1.819 1 92.81 268 LEU A N 1
ATOM 2172 C CA . LEU A 1 268 ? -11.641 -4.285 -1.474 1 92.81 268 LEU A CA 1
ATOM 2173 C C . LEU A 1 268 ? -12.578 -4.523 -2.652 1 92.81 268 LEU A C 1
ATOM 2175 O O . LEU A 1 268 ? -13.062 -5.641 -2.85 1 92.81 268 LEU A O 1
ATOM 2179 N N . MET A 1 269 ? -12.906 -3.432 -3.377 1 93 269 MET A N 1
ATOM 2180 C CA . MET A 1 269 ? -13.734 -3.584 -4.566 1 93 269 MET A CA 1
ATOM 2181 C C . MET A 1 269 ? -13.07 -4.504 -5.586 1 93 269 MET A C 1
ATOM 2183 O O . MET A 1 269 ? -13.727 -5.387 -6.148 1 93 269 MET A O 1
ATOM 2187 N N . LEU A 1 270 ? -11.805 -4.281 -5.793 1 91.25 270 LEU A N 1
ATOM 2188 C CA . LEU A 1 270 ? -11.062 -5.145 -6.703 1 91.25 270 LEU A CA 1
ATOM 2189 C C . LEU A 1 270 ? -11.133 -6.598 -6.246 1 91.25 270 LEU A C 1
ATOM 2191 O O . LEU A 1 270 ? -11.43 -7.488 -7.047 1 91.25 270 LEU A O 1
ATOM 2195 N N . PHE A 1 271 ? -10.875 -6.812 -5.008 1 94.25 271 PHE A N 1
ATOM 2196 C CA . PHE A 1 271 ? -10.945 -8.164 -4.461 1 94.25 271 PHE A CA 1
ATOM 2197 C C . PHE A 1 271 ? -12.336 -8.758 -4.66 1 94.25 271 PHE A C 1
ATOM 2199 O O . PHE A 1 271 ? -12.469 -9.906 -5.086 1 94.25 271 PHE A O 1
ATOM 2206 N N . TYR A 1 272 ? -13.289 -7.961 -4.352 1 94.88 272 TYR A N 1
ATOM 2207 C CA . TYR A 1 272 ? -14.664 -8.43 -4.461 1 94.88 272 TYR A CA 1
ATOM 2208 C C . TYR A 1 272 ? -14.961 -8.93 -5.871 1 94.88 272 TYR A C 1
ATOM 2210 O O . TYR A 1 272 ? -15.547 -10 -6.051 1 94.88 272 TYR A O 1
ATOM 2218 N N . CYS A 1 273 ? -14.617 -8.133 -6.828 1 92.5 273 CYS A N 1
ATOM 2219 C CA . CYS A 1 273 ? -14.906 -8.492 -8.219 1 92.5 273 CYS A CA 1
ATOM 2220 C C . CYS A 1 273 ? -14.211 -9.789 -8.594 1 92.5 273 CYS A C 1
ATOM 2222 O O . CYS A 1 273 ? -14.828 -10.672 -9.203 1 92.5 273 CYS A O 1
ATOM 2224 N N . TRP A 1 274 ? -12.961 -10.008 -8.211 1 91.88 274 TRP A N 1
ATOM 2225 C CA . TRP A 1 274 ? -12.25 -11.25 -8.5 1 91.88 274 TRP A CA 1
ATOM 2226 C C . TRP A 1 274 ? -12.82 -12.398 -7.68 1 91.88 274 TRP A C 1
ATOM 2228 O O . TRP A 1 274 ? -12.875 -13.539 -8.148 1 91.88 274 TRP A O 1
ATOM 2238 N N . TYR A 1 275 ? -13.211 -12.055 -6.441 1 95.06 275 TYR A N 1
ATOM 2239 C CA . TYR A 1 275 ? -13.789 -13.062 -5.559 1 95.06 275 TYR A CA 1
ATOM 2240 C C . TYR A 1 275 ? -15.039 -13.68 -6.172 1 95.06 275 TYR A C 1
ATOM 2242 O O . TYR A 1 275 ? -15.297 -14.875 -6.004 1 95.06 275 TYR A O 1
ATOM 2250 N N . GLN A 1 276 ? -15.805 -12.883 -6.926 1 94.06 276 GLN A N 1
ATOM 2251 C CA . GLN A 1 276 ? -16.969 -13.414 -7.613 1 94.06 276 GLN A CA 1
ATOM 2252 C C . GLN A 1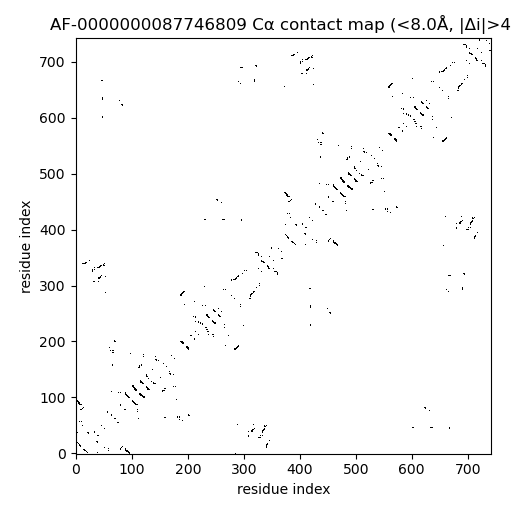 276 ? -16.578 -14.5 -8.609 1 94.06 276 GLN A C 1
ATOM 2254 O O . GLN A 1 276 ? -17.281 -15.508 -8.742 1 94.06 276 GLN A O 1
ATOM 2259 N N . HIS A 1 277 ? -15.484 -14.312 -9.242 1 91.94 277 HIS A N 1
ATOM 2260 C CA . HIS A 1 277 ? -15 -15.312 -10.18 1 91.94 277 HIS A CA 1
ATOM 2261 C C . HIS A 1 277 ? -14.461 -16.531 -9.445 1 91.94 277 HIS A C 1
ATOM 2263 O O . HIS A 1 277 ? -14.586 -17.656 -9.93 1 91.94 277 HIS A O 1
ATOM 2269 N N . ILE A 1 278 ? -13.852 -16.281 -8.289 1 94.75 278 ILE A N 1
ATOM 2270 C CA . ILE A 1 278 ? -13.266 -17.359 -7.5 1 94.75 278 ILE A CA 1
ATOM 2271 C C . ILE A 1 278 ? -14.367 -18.297 -7.004 1 94.75 278 ILE A C 1
ATOM 2273 O O . ILE A 1 278 ? -14.273 -19.516 -7.148 1 94.75 278 ILE A O 1
ATOM 2277 N N . ILE A 1 279 ? -15.438 -17.75 -6.531 1 95.38 279 ILE A N 1
ATOM 2278 C CA . ILE A 1 279 ? -16.469 -18.578 -5.918 1 95.38 279 ILE A CA 1
ATOM 2279 C C . ILE A 1 279 ? -17.344 -19.203 -7 1 95.38 279 ILE A C 1
ATOM 2281 O O . ILE A 1 279 ? -18.109 -20.125 -6.727 1 95.38 279 ILE A O 1
ATOM 2285 N N . SER A 1 280 ? -17.266 -18.719 -8.188 1 91.81 280 SER A N 1
ATOM 2286 C CA . SER A 1 280 ? -17.984 -19.344 -9.297 1 91.81 280 SER A CA 1
ATOM 2287 C C . SER A 1 280 ? -17.188 -20.5 -9.891 1 91.81 280 SER A C 1
ATOM 2289 O O . SER A 1 280 ? -17.531 -21.031 -10.945 1 91.81 280 SER A O 1
ATOM 2291 N N . SER A 1 281 ? -16.016 -20.844 -9.305 1 87.12 281 SER A N 1
ATOM 2292 C CA . SER A 1 281 ? -15.156 -21.969 -9.688 1 87.12 281 SER A CA 1
ATOM 2293 C C . SER A 1 281 ? -14.539 -21.734 -11.062 1 87.12 281 SER A C 1
ATOM 2295 O O . SER A 1 281 ? -14.344 -22.688 -11.828 1 87.12 281 SER A O 1
ATOM 2297 N N . GLU A 1 282 ? -14.289 -20.5 -11.312 1 89.12 282 GLU A N 1
ATOM 2298 C CA . GLU A 1 282 ? -13.648 -20.125 -12.57 1 89.12 282 GLU A CA 1
ATOM 2299 C C . GLU A 1 282 ? -12.133 -20.016 -12.398 1 89.12 282 GLU A C 1
ATOM 2301 O O . GLU A 1 282 ? -11.398 -19.953 -13.383 1 89.12 282 GLU A O 1
ATOM 2306 N N . VAL A 1 283 ? -11.688 -20.062 -11.18 1 94.31 283 VAL A N 1
ATOM 2307 C CA . VAL A 1 283 ? -10.281 -19.812 -10.891 1 94.31 283 VAL A CA 1
ATOM 2308 C C . VAL A 1 283 ? -9.641 -21.062 -10.266 1 94.31 283 VAL A C 1
ATOM 2310 O O . VAL A 1 283 ? -10.227 -21.672 -9.375 1 94.31 283 VAL A O 1
ATOM 2313 N N . SER A 1 284 ? -8.508 -21.438 -10.789 1 95.94 284 SER A N 1
ATOM 2314 C CA . SER A 1 284 ? -7.855 -22.656 -10.32 1 95.94 284 SER A CA 1
ATOM 2315 C C . SER A 1 284 ? -6.812 -22.359 -9.25 1 95.94 284 SER A C 1
ATOM 2317 O O . SER A 1 284 ? -6.547 -23.188 -8.383 1 95.94 284 SER A O 1
ATOM 2319 N N . PHE A 1 285 ? -6.207 -21.234 -9.336 1 97 285 PHE A N 1
ATOM 2320 C CA . PHE A 1 285 ? -5.102 -20.828 -8.484 1 97 285 PHE A CA 1
ATOM 2321 C C . PHE A 1 285 ? -5.016 -19.297 -8.414 1 97 285 PHE A C 1
ATOM 2323 O O . PHE A 1 285 ? -5.109 -18.625 -9.43 1 97 285 PHE A O 1
ATOM 2330 N N . VAL A 1 286 ? -4.887 -18.797 -7.207 1 96.75 286 VAL A N 1
ATOM 2331 C CA . VAL A 1 286 ? -4.883 -17.344 -7.031 1 96.75 286 VAL A CA 1
ATOM 2332 C C . VAL A 1 286 ? -3.58 -16.906 -6.367 1 96.75 286 VAL A C 1
ATOM 2334 O O . VAL A 1 286 ? -3.131 -17.531 -5.398 1 96.75 286 VAL A O 1
ATOM 2337 N N . PHE A 1 287 ? -2.928 -15.914 -6.949 1 96.5 287 PHE A N 1
ATOM 2338 C CA . PHE A 1 287 ? -1.796 -15.219 -6.348 1 96.5 287 PHE A CA 1
ATOM 2339 C C . PHE A 1 287 ? -2.102 -13.734 -6.172 1 96.5 287 PHE A C 1
ATOM 2341 O O . PHE A 1 287 ? -2.414 -13.047 -7.141 1 96.5 287 PHE A O 1
ATOM 2348 N N . ILE A 1 288 ? -2.113 -13.25 -4.969 1 95.31 288 ILE A N 1
ATOM 2349 C CA . ILE A 1 288 ? -2.316 -11.828 -4.715 1 95.31 288 ILE A CA 1
ATOM 2350 C C . ILE A 1 288 ? -1.063 -11.227 -4.078 1 95.31 288 ILE A C 1
ATOM 2352 O O . ILE A 1 288 ? -0.703 -11.578 -2.951 1 95.31 288 ILE A O 1
ATOM 2356 N N . ASP A 1 289 ? -0.403 -10.344 -4.785 1 93.25 289 ASP A N 1
ATOM 2357 C CA . ASP A 1 289 ? 0.801 -9.68 -4.301 1 93.25 289 ASP A CA 1
ATOM 2358 C C . ASP A 1 289 ? 0.449 -8.484 -3.418 1 93.25 289 ASP A C 1
ATOM 2360 O O . ASP A 1 289 ? -0.389 -7.66 -3.785 1 93.25 289 ASP A O 1
ATOM 2364 N N . GLU A 1 290 ? 1.104 -8.406 -2.252 1 91.12 290 GLU A N 1
ATOM 2365 C CA . GLU A 1 290 ? 0.823 -7.355 -1.28 1 91.12 290 GLU A CA 1
ATOM 2366 C C . GLU A 1 290 ? -0.677 -7.207 -1.047 1 91.12 290 GLU A C 1
ATOM 2368 O O . GLU A 1 290 ? -1.219 -6.102 -1.146 1 91.12 290 GLU A O 1
ATOM 2373 N N . PHE A 1 291 ? -1.346 -8.328 -0.604 1 92.56 291 PHE A N 1
ATOM 2374 C CA . PHE A 1 291 ? -2.797 -8.445 -0.682 1 92.56 291 PHE A CA 1
ATOM 2375 C C . PHE A 1 291 ? -3.471 -7.488 0.299 1 92.56 291 PHE A C 1
ATOM 2377 O O . PHE A 1 291 ? -4.609 -7.074 0.086 1 92.56 291 PHE A O 1
ATOM 2384 N N . ASP A 1 292 ? -2.719 -7.086 1.367 1 92.56 292 ASP A N 1
ATOM 2385 C CA . ASP A 1 292 ? -3.369 -6.324 2.43 1 92.56 292 ASP A CA 1
ATOM 2386 C C . ASP A 1 292 ? -2.645 -5.004 2.682 1 92.56 292 ASP A C 1
ATOM 2388 O O . ASP A 1 292 ? -2.678 -4.477 3.795 1 92.56 292 ASP A O 1
ATOM 2392 N N . ALA A 1 293 ? -1.992 -4.48 1.684 1 88.69 293 ALA A N 1
ATOM 2393 C CA . ALA A 1 293 ? -1.21 -3.254 1.801 1 88.69 293 ALA A CA 1
ATOM 2394 C C . ALA A 1 293 ? -2.051 -2.121 2.383 1 88.69 293 ALA A C 1
ATOM 2396 O O . ALA A 1 293 ? -1.534 -1.268 3.109 1 88.69 293 ALA A O 1
ATOM 2397 N N . PHE A 1 294 ? -3.391 -2.178 2.195 1 88.69 294 PHE A N 1
ATOM 2398 C CA . PHE A 1 294 ? -4.227 -1.045 2.57 1 88.69 294 PHE A CA 1
ATOM 2399 C C . PHE A 1 294 ? -5.324 -1.479 3.535 1 88.69 294 PHE A C 1
ATOM 2401 O O . PHE A 1 294 ? -6.281 -0.736 3.771 1 88.69 294 PHE A O 1
ATOM 2408 N N . TYR A 1 295 ? -5.117 -2.689 4.078 1 91.19 295 TYR A N 1
ATOM 2409 C CA . TYR A 1 295 ? -6.172 -3.221 4.93 1 91.19 295 TYR A CA 1
ATOM 2410 C C . TYR A 1 295 ? -5.805 -3.084 6.402 1 91.19 295 TYR A C 1
ATOM 2412 O O . TYR A 1 295 ? -4.656 -3.328 6.789 1 91.19 295 TYR A O 1
ATOM 2420 N N . HIS A 1 296 ? -6.766 -2.684 7.168 1 89.44 296 HIS A N 1
ATOM 2421 C CA . HIS A 1 296 ? -6.695 -2.969 8.594 1 89.44 296 HIS A CA 1
ATOM 2422 C C . HIS A 1 296 ? -6.668 -4.473 8.852 1 89.44 296 HIS A C 1
ATOM 2424 O O . HIS A 1 296 ? -7.121 -5.258 8.023 1 89.44 296 HIS A O 1
ATOM 2430 N N . HIS A 1 297 ? -6.121 -4.902 9.93 1 88.25 297 HIS A N 1
ATOM 2431 C CA . HIS A 1 297 ? -5.891 -6.316 10.195 1 88.25 297 HIS A CA 1
ATOM 2432 C C . HIS A 1 297 ? -7.195 -7.105 10.148 1 88.25 297 HIS A C 1
ATOM 2434 O O . HIS A 1 297 ? -7.219 -8.242 9.68 1 88.25 297 HIS A O 1
ATOM 2440 N N . GLU A 1 298 ? -8.258 -6.508 10.562 1 88.81 298 GLU A N 1
ATOM 2441 C CA . GLU A 1 298 ? -9.539 -7.207 10.539 1 88.81 298 GLU A CA 1
ATOM 2442 C C . GLU A 1 298 ? -9.992 -7.477 9.109 1 88.81 298 GLU A C 1
ATOM 2444 O O . GLU A 1 298 ? -10.547 -8.539 8.82 1 88.81 298 GLU A O 1
ATOM 2449 N N . LEU A 1 299 ? -9.789 -6.531 8.328 1 91.69 299 LEU A N 1
ATOM 2450 C CA . LEU A 1 299 ? -10.125 -6.703 6.918 1 91.69 299 LEU A CA 1
ATOM 2451 C C . LEU A 1 299 ? -9.227 -7.75 6.27 1 91.69 299 LEU A C 1
ATOM 2453 O O . LEU A 1 299 ? -9.68 -8.531 5.43 1 91.69 299 LEU A O 1
ATOM 2457 N N . SER A 1 300 ? -7.973 -7.707 6.609 1 93.81 300 SER A N 1
ATOM 2458 C CA . SER A 1 300 ? -7.055 -8.727 6.109 1 93.81 300 SER A CA 1
ATOM 2459 C C . SER A 1 300 ? -7.535 -10.125 6.465 1 93.81 300 SER A C 1
ATOM 2461 O O . SER A 1 300 ? -7.535 -11.023 5.617 1 93.81 300 SER A O 1
ATOM 2463 N N . ARG A 1 301 ? -7.973 -10.297 7.676 1 94.31 301 ARG A N 1
ATOM 2464 C CA . ARG A 1 301 ? -8.469 -11.594 8.141 1 94.31 301 ARG A CA 1
ATOM 2465 C C . ARG A 1 301 ? -9.711 -12.016 7.367 1 94.31 301 ARG A C 1
ATOM 2467 O O . ARG A 1 301 ? -9.836 -13.18 6.984 1 94.31 301 ARG A O 1
ATOM 2474 N N . LEU A 1 302 ? -10.578 -11.094 7.156 1 95.19 302 LEU A N 1
ATOM 2475 C CA . LEU A 1 302 ? -11.797 -11.383 6.414 1 95.19 302 LEU A CA 1
ATOM 2476 C C . LEU A 1 302 ? -11.484 -11.891 5.012 1 95.19 302 LEU A C 1
ATOM 2478 O O . LEU A 1 302 ? -12.055 -12.883 4.566 1 95.19 302 LEU A O 1
ATOM 2482 N N . VAL A 1 303 ? -10.57 -11.242 4.371 1 96.44 303 VAL A N 1
ATOM 2483 C CA . VAL A 1 303 ? -10.195 -11.609 3.008 1 96.44 303 VAL A CA 1
ATOM 2484 C C . VAL A 1 303 ? -9.617 -13.023 2.99 1 96.44 303 VAL A C 1
ATOM 2486 O O . VAL A 1 303 ? -10 -13.844 2.156 1 96.44 303 VAL A O 1
ATOM 2489 N N . VAL A 1 304 ? -8.727 -13.336 3.898 1 97.69 304 VAL A N 1
ATOM 2490 C CA . VAL A 1 304 ? -8.109 -14.648 3.975 1 97.69 304 VAL A CA 1
ATOM 2491 C C . VAL A 1 304 ? -9.172 -15.711 4.246 1 97.69 304 VAL A C 1
ATOM 2493 O O . VAL A 1 304 ? -9.188 -16.766 3.605 1 97.69 304 VAL A O 1
ATOM 2496 N N . ARG A 1 305 ? -10.102 -15.422 5.133 1 97.38 305 ARG A N 1
ATOM 2497 C CA . ARG A 1 305 ? -11.164 -16.375 5.461 1 97.38 305 ARG A CA 1
ATOM 2498 C C . ARG A 1 305 ? -12.047 -16.641 4.246 1 97.38 305 ARG A C 1
ATOM 2500 O O . ARG A 1 305 ? -12.43 -17.781 3.99 1 97.38 305 ARG A O 1
ATOM 2507 N N . LYS A 1 306 ? -12.367 -15.594 3.555 1 97.5 306 LYS A N 1
ATOM 2508 C CA . LYS A 1 306 ? -13.18 -15.758 2.35 1 97.5 306 LYS A CA 1
ATOM 2509 C C . LYS A 1 306 ? -12.484 -16.672 1.343 1 97.5 306 LYS A C 1
ATOM 2511 O O . LYS A 1 306 ? -13.133 -17.516 0.719 1 97.5 306 LYS A O 1
ATOM 2516 N N . LEU A 1 307 ? -11.227 -16.484 1.163 1 98 307 LEU A N 1
ATOM 2517 C CA . LEU A 1 307 ? -10.469 -17.328 0.235 1 98 307 LEU A CA 1
ATOM 2518 C C . LEU A 1 307 ? -10.422 -18.766 0.716 1 98 307 LEU A C 1
ATOM 2520 O O . LEU A 1 307 ? -10.617 -19.703 -0.074 1 98 307 LEU A O 1
ATOM 2524 N N . ILE A 1 308 ? -10.18 -18.953 2.016 1 97.75 308 ILE A N 1
ATOM 2525 C CA . ILE A 1 308 ? -10.156 -20.281 2.588 1 97.75 308 ILE A CA 1
ATOM 2526 C C . ILE A 1 308 ? -11.5 -20.969 2.357 1 97.75 308 ILE A C 1
ATOM 2528 O O . ILE A 1 308 ? -11.547 -22.109 1.898 1 97.75 308 ILE A O 1
ATOM 2532 N N . ASP A 1 309 ? -12.523 -20.25 2.605 1 96.38 309 ASP A N 1
ATOM 2533 C CA . ASP A 1 309 ? -13.875 -20.797 2.504 1 96.38 309 ASP A CA 1
ATOM 2534 C C . ASP A 1 309 ? -14.227 -21.141 1.057 1 96.38 309 ASP A C 1
ATOM 2536 O O . ASP A 1 309 ? -15.016 -22.047 0.8 1 96.38 309 ASP A O 1
ATOM 2540 N N . SER A 1 310 ? -13.703 -20.422 0.15 1 96.75 310 SER A N 1
ATOM 2541 C CA . SER A 1 310 ? -13.977 -20.672 -1.261 1 96.75 310 SER A CA 1
ATOM 2542 C C . SER A 1 310 ? -13.398 -22 -1.715 1 96.75 310 SER A C 1
ATOM 2544 O O . SER A 1 310 ? -13.844 -22.578 -2.711 1 96.75 310 SER A O 1
ATOM 2546 N N . GLY A 1 311 ? -12.312 -22.422 -1.066 1 96.56 311 GLY A N 1
ATOM 2547 C CA . GLY A 1 311 ? -11.664 -23.672 -1.413 1 96.56 311 GLY A CA 1
ATOM 2548 C C . GLY A 1 311 ? -10.617 -23.516 -2.502 1 96.56 311 GLY A C 1
ATOM 2549 O O . GLY A 1 311 ? -9.914 -24.484 -2.832 1 96.56 311 GLY A O 1
ATOM 2550 N N . VAL A 1 312 ? -10.477 -22.344 -3.064 1 97.38 312 VAL A N 1
ATOM 2551 C CA . VAL A 1 312 ? -9.484 -22.125 -4.105 1 97.38 312 VAL A CA 1
ATOM 2552 C C . VAL A 1 312 ? -8.078 -22.219 -3.512 1 97.38 312 VAL A C 1
ATOM 2554 O O . VAL A 1 312 ? -7.863 -21.875 -2.348 1 97.38 312 VAL A O 1
ATOM 2557 N N . GLN A 1 313 ? -7.117 -22.766 -4.215 1 98.25 313 GLN A N 1
ATOM 2558 C CA . GLN A 1 313 ? -5.727 -22.688 -3.779 1 98.25 313 GLN A CA 1
ATOM 2559 C C . GLN A 1 313 ? -5.172 -21.281 -3.959 1 98.25 313 GLN A C 1
ATOM 2561 O O . GLN A 1 313 ? -5.363 -20.672 -5.012 1 98.25 313 GLN A O 1
ATOM 2566 N N . PHE A 1 314 ? -4.516 -20.781 -2.883 1 98.44 314 PHE A N 1
ATOM 2567 C CA . PHE A 1 314 ? -4.031 -19.406 -3.043 1 98.44 314 PHE A CA 1
ATOM 2568 C C . PHE A 1 314 ? -2.678 -19.234 -2.367 1 98.44 314 PHE A C 1
ATOM 2570 O O . PHE A 1 314 ? -2.314 -20 -1.479 1 98.44 314 PHE A O 1
ATOM 2577 N N . VAL A 1 315 ? -1.907 -18.266 -2.912 1 98.56 315 VAL A N 1
ATOM 2578 C CA . VAL A 1 315 ? -0.675 -17.75 -2.332 1 98.56 315 VAL A CA 1
ATOM 2579 C C . VAL A 1 315 ? -0.773 -16.234 -2.193 1 98.56 315 VAL A C 1
ATOM 2581 O O . VAL A 1 315 ? -1.01 -15.523 -3.176 1 98.56 315 VAL A O 1
ATOM 2584 N N . LEU A 1 316 ? -0.642 -15.75 -0.993 1 97.94 316 LEU A N 1
ATOM 2585 C CA . LEU A 1 316 ? -0.649 -14.32 -0.718 1 97.94 316 LEU A CA 1
ATOM 2586 C C . LEU A 1 316 ? 0.722 -13.852 -0.24 1 97.94 316 LEU A C 1
ATOM 2588 O O . LEU A 1 316 ? 1.416 -14.578 0.475 1 97.94 316 LEU A O 1
ATOM 2592 N N . THR A 1 317 ? 1.128 -12.703 -0.68 1 96.38 317 THR A N 1
ATOM 2593 C CA . THR A 1 317 ? 2.312 -12.094 -0.083 1 96.38 317 THR A CA 1
ATOM 2594 C C . THR A 1 317 ? 1.934 -10.883 0.765 1 96.38 317 THR A C 1
ATOM 2596 O O . THR A 1 317 ? 0.973 -10.18 0.452 1 96.38 317 THR A O 1
ATOM 2599 N N . THR A 1 318 ? 2.627 -10.648 1.816 1 93.19 318 THR A N 1
ATOM 2600 C CA . THR A 1 318 ? 2.344 -9.539 2.717 1 93.19 318 THR A CA 1
ATOM 2601 C C . THR A 1 318 ? 3.566 -9.211 3.568 1 93.19 318 THR A C 1
ATOM 2603 O O . THR A 1 318 ? 4.457 -10.047 3.736 1 93.19 318 THR A O 1
ATOM 2606 N N . HIS A 1 319 ? 3.602 -7.973 4.004 1 88.38 319 HIS A N 1
ATOM 2607 C CA . HIS A 1 319 ? 4.555 -7.531 5.016 1 88.38 319 HIS A CA 1
ATOM 2608 C C . HIS A 1 319 ? 3.906 -7.473 6.395 1 88.38 319 HIS A C 1
ATOM 2610 O O . HIS A 1 319 ? 4.598 -7.312 7.402 1 88.38 319 HIS A O 1
ATOM 2616 N N . ASN A 1 320 ? 2.668 -7.648 6.441 1 86.81 320 ASN A N 1
ATOM 2617 C CA . ASN A 1 320 ? 1.895 -7.457 7.664 1 86.81 320 ASN A CA 1
ATOM 2618 C C . ASN A 1 320 ? 1.933 -8.695 8.547 1 86.81 320 ASN A C 1
ATOM 2620 O O . ASN A 1 320 ? 1.311 -9.711 8.234 1 86.81 320 ASN A O 1
ATOM 2624 N N . THR A 1 321 ? 2.51 -8.586 9.648 1 90.12 321 THR A N 1
ATOM 2625 C CA . THR A 1 321 ? 2.674 -9.75 10.516 1 90.12 321 THR A CA 1
ATOM 2626 C C . THR A 1 321 ? 1.47 -9.906 11.438 1 90.12 321 THR A C 1
ATOM 2628 O O . THR A 1 321 ? 1.31 -10.953 12.078 1 90.12 321 THR A O 1
ATOM 2631 N N . SER A 1 322 ? 0.601 -8.953 11.398 1 87.25 322 SER A N 1
ATOM 2632 C CA . SER A 1 322 ? -0.495 -8.945 12.359 1 87.25 322 SER A CA 1
ATOM 2633 C C . SER A 1 322 ? -1.447 -10.117 12.117 1 87.25 322 SER A C 1
ATOM 2635 O O . SER A 1 322 ? -2.197 -10.508 13.016 1 87.25 322 SER A O 1
ATOM 2637 N N . ILE A 1 323 ? -1.397 -10.695 10.961 1 90.06 323 ILE A N 1
ATOM 2638 C CA . ILE A 1 323 ? -2.346 -11.766 10.688 1 90.06 323 ILE A CA 1
ATOM 2639 C C . ILE A 1 323 ? -1.615 -13.109 10.664 1 90.06 323 ILE A C 1
ATOM 2641 O O . ILE A 1 323 ? -2.186 -14.125 10.258 1 90.06 323 ILE A O 1
ATOM 2645 N N . MET A 1 324 ? -0.316 -13.07 10.992 1 92.94 324 MET A N 1
ATOM 2646 C CA . MET A 1 324 ? 0.404 -14.312 11.242 1 92.94 324 MET A CA 1
ATOM 2647 C C . MET A 1 324 ? -0.084 -14.977 12.523 1 92.94 324 MET A C 1
ATOM 2649 O O . MET A 1 324 ? 0.429 -14.695 13.609 1 92.94 324 MET A O 1
ATOM 2653 N N . SER A 1 325 ? -1.097 -15.883 12.406 1 92.62 325 SER A N 1
ATOM 2654 C CA . SER A 1 325 ? -1.768 -16.406 13.586 1 92.62 325 SER A CA 1
ATOM 2655 C C . SER A 1 325 ? -2.234 -17.844 13.352 1 92.62 325 SER A C 1
ATOM 2657 O O . SER A 1 325 ? -2.713 -18.188 12.266 1 92.62 325 SER A O 1
ATOM 2659 N N . ASN A 1 326 ? -2.16 -18.656 14.398 1 93.56 326 ASN A N 1
ATOM 2660 C CA . ASN A 1 326 ? -2.643 -20.031 14.344 1 93.56 326 ASN A CA 1
ATOM 2661 C C . ASN A 1 326 ? -4.168 -20.094 14.336 1 93.56 326 ASN A C 1
ATOM 2663 O O . ASN A 1 326 ? -4.75 -21.141 14.047 1 93.56 326 ASN A O 1
ATOM 2667 N N . ASP A 1 327 ? -4.738 -18.969 14.555 1 92.12 327 ASP A N 1
ATOM 2668 C CA . ASP A 1 327 ? -6.195 -18.906 14.5 1 92.12 327 ASP A CA 1
ATOM 2669 C C . ASP A 1 327 ? -6.688 -18.781 13.062 1 92.12 327 ASP A C 1
ATOM 2671 O O . ASP A 1 327 ? -7.848 -19.062 12.773 1 92.12 327 ASP A O 1
ATOM 2675 N N . LEU A 1 328 ? -5.875 -18.344 12.273 1 94.75 328 LEU A N 1
ATOM 2676 C CA . LEU A 1 328 ? -6.254 -18.078 10.891 1 94.75 328 LEU A CA 1
ATOM 2677 C C . LEU A 1 328 ? -5.824 -19.219 9.977 1 94.75 328 LEU A C 1
ATOM 2679 O O . LEU A 1 328 ? -6.637 -19.734 9.211 1 94.75 328 LEU A O 1
ATOM 2683 N N . MET A 1 329 ? -4.648 -19.547 10.086 1 96.5 329 MET A N 1
ATOM 2684 C CA . MET A 1 329 ? -4.086 -20.688 9.352 1 96.5 329 MET A CA 1
ATOM 2685 C C . MET A 1 329 ? -3.189 -21.531 10.266 1 96.5 329 MET A C 1
ATOM 2687 O O . MET A 1 329 ? -3.471 -21.672 11.453 1 96.5 329 MET A O 1
ATOM 2691 N N . ARG A 1 330 ? -2.258 -22.234 9.68 1 94.75 330 ARG A N 1
ATOM 2692 C CA . ARG A 1 330 ? -1.368 -23.109 10.445 1 94.75 330 ARG A CA 1
ATOM 2693 C C . ARG A 1 330 ? 0.089 -22.875 10.062 1 94.75 330 ARG A C 1
ATOM 2695 O O . ARG A 1 330 ? 0.38 -22.391 8.969 1 94.75 330 ARG A O 1
ATOM 2702 N N . PRO A 1 331 ? 1.007 -23.188 10.93 1 94.69 331 PRO A N 1
ATOM 2703 C CA . PRO A 1 331 ? 2.408 -22.797 10.781 1 94.69 331 PRO A CA 1
ATOM 2704 C C . PRO A 1 331 ? 3.025 -23.281 9.469 1 94.69 331 PRO A C 1
ATOM 2706 O O . PRO A 1 331 ? 3.977 -22.672 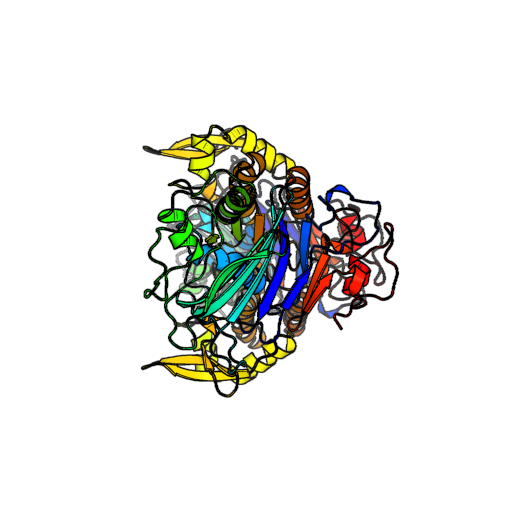8.969 1 94.69 331 PRO A O 1
ATOM 2709 N N . ASP A 1 332 ? 2.596 -24.391 8.922 1 95.94 332 ASP A N 1
ATOM 2710 C CA . ASP A 1 332 ? 3.143 -24.906 7.668 1 95.94 332 ASP A CA 1
ATOM 2711 C C . ASP A 1 332 ? 2.484 -24.234 6.461 1 95.94 332 ASP A C 1
ATOM 2713 O O . ASP A 1 332 ? 2.789 -24.578 5.316 1 95.94 332 ASP A O 1
ATOM 2717 N N . CYS A 1 333 ? 1.596 -23.234 6.719 1 97.75 333 CYS A N 1
ATOM 2718 C CA . CYS A 1 333 ? 0.952 -22.469 5.664 1 97.75 333 CYS A CA 1
ATOM 2719 C C . CYS A 1 333 ? 1.54 -21.062 5.578 1 97.75 333 CYS A C 1
ATOM 2721 O O . CYS A 1 333 ? 1.209 -20.297 4.672 1 97.75 333 CYS A O 1
ATOM 2723 N N . TYR A 1 334 ? 2.336 -20.703 6.531 1 97.06 334 TYR A N 1
ATOM 2724 C CA . TYR A 1 334 ? 3.098 -19.453 6.512 1 97.06 334 TYR A CA 1
ATOM 2725 C C . TYR A 1 334 ? 4.531 -19.703 6.051 1 97.06 334 TYR A C 1
ATOM 2727 O O . TYR A 1 334 ? 5.262 -20.484 6.668 1 97.06 334 TYR A O 1
ATOM 2735 N N . PHE A 1 335 ? 4.91 -19 4.996 1 97.31 335 PHE A N 1
ATOM 2736 C CA . PHE A 1 335 ? 6.227 -19.219 4.406 1 97.31 335 PHE A CA 1
ATOM 2737 C C . PHE A 1 335 ? 7.09 -17.969 4.547 1 97.31 335 PHE A C 1
ATOM 2739 O O . PHE A 1 335 ? 6.578 -16.844 4.535 1 97.31 335 PHE A O 1
ATOM 2746 N N . LEU A 1 336 ? 8.375 -18.172 4.703 1 95.81 336 LEU A N 1
ATOM 2747 C CA . LEU A 1 336 ? 9.367 -17.094 4.707 1 95.81 336 LEU A CA 1
ATOM 2748 C C . LEU A 1 336 ? 10.273 -17.188 3.482 1 95.81 336 LEU A C 1
ATOM 2750 O O . LEU A 1 336 ? 10.781 -18.266 3.162 1 95.81 336 LEU A O 1
ATOM 2754 N N . ILE A 1 337 ? 10.359 -16.094 2.805 1 95.25 337 ILE A N 1
ATOM 2755 C CA . ILE A 1 337 ? 11.258 -16.062 1.653 1 95.25 337 ILE A CA 1
ATOM 2756 C C . ILE A 1 337 ? 12.477 -15.188 1.979 1 95.25 337 ILE A C 1
ATOM 2758 O O . ILE A 1 337 ? 12.336 -14.07 2.467 1 95.25 337 ILE A O 1
ATOM 2762 N N . TYR A 1 338 ? 13.672 -15.734 1.798 1 88.44 338 TYR A N 1
ATOM 2763 C CA . TYR A 1 338 ? 14.922 -15.008 2.006 1 88.44 338 TYR A CA 1
ATOM 2764 C C . TYR A 1 338 ? 16.047 -15.625 1.182 1 88.44 338 TYR A C 1
ATOM 2766 O O . TYR A 1 338 ? 16.297 -16.828 1.248 1 88.44 338 TYR A O 1
ATOM 2774 N N . LYS A 1 339 ? 16.859 -14.82 0.445 1 81.06 339 LYS A N 1
ATOM 2775 C CA . LYS A 1 339 ? 18.031 -15.219 -0.326 1 81.06 339 LYS A CA 1
ATOM 2776 C C . LYS A 1 339 ? 17.766 -16.5 -1.104 1 81.06 339 LYS A C 1
ATOM 2778 O O . LYS A 1 339 ? 18.531 -17.469 -0.989 1 81.06 339 LYS A O 1
ATOM 2783 N N . SER A 1 340 ? 16.766 -16.688 -1.762 1 83.69 340 SER A N 1
ATOM 2784 C CA . SER A 1 340 ? 16.375 -17.781 -2.646 1 83.69 340 SER A CA 1
ATOM 2785 C C . SER A 1 340 ? 15.945 -19.016 -1.85 1 83.69 340 SER A C 1
ATOM 2787 O O . SER A 1 340 ? 16.156 -20.141 -2.285 1 83.69 340 SER A O 1
ATOM 2789 N N . ARG A 1 341 ? 15.617 -18.797 -0.634 1 92.88 341 ARG A N 1
ATOM 2790 C CA . ARG A 1 341 ? 15.023 -19.844 0.181 1 92.88 341 ARG A CA 1
ATOM 2791 C C . ARG A 1 341 ? 13.578 -19.516 0.53 1 92.88 341 ARG A C 1
ATOM 2793 O O . ARG A 1 341 ? 13.242 -18.344 0.773 1 92.88 341 ARG A O 1
ATOM 2800 N N . LEU A 1 342 ? 12.812 -20.438 0.447 1 96.69 342 LEU A N 1
ATOM 2801 C CA . LEU A 1 342 ? 11.391 -20.344 0.751 1 96.69 342 LEU A CA 1
ATOM 2802 C C . LEU A 1 342 ? 10.922 -21.531 1.576 1 96.69 342 LEU A C 1
ATOM 2804 O O . LEU A 1 342 ? 10.805 -22.641 1.055 1 96.69 342 LEU A O 1
ATOM 2808 N N . LEU A 1 343 ? 10.703 -21.297 2.861 1 95.88 343 LEU A N 1
ATOM 2809 C CA . LEU A 1 343 ? 10.383 -22.391 3.779 1 95.88 343 LEU A CA 1
ATOM 2810 C C . LEU A 1 343 ? 9.188 -22.031 4.66 1 95.88 343 LEU A C 1
ATOM 2812 O O . LEU A 1 343 ? 9.016 -20.859 5.031 1 95.88 343 LEU A O 1
ATOM 2816 N N . PRO A 1 344 ? 8.367 -23.031 4.926 1 95.75 344 PRO A N 1
ATOM 2817 C CA . PRO A 1 344 ? 7.324 -22.75 5.914 1 95.75 344 PRO A CA 1
ATOM 2818 C C . PRO A 1 344 ? 7.883 -22.516 7.312 1 95.75 344 PRO A C 1
ATOM 2820 O O . PRO A 1 344 ? 8.977 -23 7.637 1 95.75 344 PRO A O 1
ATOM 2823 N N . LEU A 1 345 ? 7.137 -21.781 8.109 1 93.75 345 LEU A N 1
ATOM 2824 C CA . LEU A 1 345 ? 7.566 -21.469 9.469 1 93.75 345 LEU A CA 1
ATOM 2825 C C . LEU A 1 345 ? 7.895 -22.75 10.242 1 93.75 345 LEU A C 1
ATOM 2827 O O . LEU A 1 345 ? 8.82 -22.766 11.055 1 93.75 345 LEU A O 1
ATOM 2831 N N . SER A 1 346 ? 7.156 -23.812 10.023 1 92.44 346 SER A N 1
ATOM 2832 C CA . SER A 1 346 ? 7.328 -25.078 10.734 1 92.44 346 SER A CA 1
ATOM 2833 C C . SER A 1 346 ? 8.719 -25.641 10.508 1 92.44 346 SER A C 1
ATOM 2835 O O . SER A 1 346 ? 9.203 -26.453 11.305 1 92.44 346 SER A O 1
ATOM 2837 N N . LYS A 1 347 ? 9.367 -25.219 9.461 1 92.19 347 LYS A N 1
ATOM 2838 C CA . LYS A 1 347 ? 10.695 -25.734 9.148 1 92.19 347 LYS A CA 1
ATOM 2839 C C . LYS A 1 347 ? 11.773 -24.703 9.461 1 92.19 347 LYS A C 1
ATOM 2841 O O . LYS A 1 347 ? 12.961 -24.953 9.234 1 92.19 347 LYS A O 1
ATOM 2846 N N . CYS A 1 348 ? 11.352 -23.562 9.938 1 90.44 348 CYS A N 1
ATOM 2847 C CA . CYS A 1 348 ? 12.297 -22.484 10.211 1 90.44 348 CYS A CA 1
ATOM 2848 C C . CYS A 1 348 ? 12.641 -22.422 11.695 1 90.44 348 CYS A C 1
ATOM 2850 O O . CYS A 1 348 ? 13.219 -21.438 12.164 1 90.44 348 CYS A O 1
ATOM 2852 N N . THR A 1 349 ? 12.172 -23.312 12.406 1 86.38 349 THR A N 1
ATOM 2853 C CA . THR A 1 349 ? 12.461 -23.359 13.828 1 86.38 349 THR A CA 1
ATOM 2854 C C . THR A 1 349 ? 12.617 -24.812 14.297 1 86.38 349 THR A C 1
ATOM 2856 O O . THR A 1 349 ? 12.078 -25.719 13.68 1 86.38 349 THR A O 1
ATOM 2859 N N . GLU A 1 350 ? 13.367 -24.969 15.32 1 79.94 350 GLU A N 1
ATOM 2860 C CA . GLU A 1 350 ? 13.523 -26.281 15.93 1 79.94 350 GLU A CA 1
ATOM 2861 C C . GLU A 1 350 ? 12.406 -26.562 16.938 1 79.94 350 GLU A C 1
ATOM 2863 O O . GLU A 1 350 ? 12.203 -27.719 17.344 1 79.94 350 GLU A O 1
ATOM 2868 N N . ARG A 1 351 ? 11.727 -25.516 17.219 1 79.94 351 ARG A N 1
ATOM 2869 C CA . ARG A 1 351 ? 10.656 -25.641 18.203 1 79.94 351 ARG A CA 1
ATOM 2870 C C . ARG A 1 351 ? 9.406 -26.25 17.578 1 79.94 351 ARG A C 1
ATOM 2872 O O . ARG A 1 351 ? 9.078 -25.953 16.422 1 79.94 351 ARG A O 1
ATOM 2879 N N . GLU A 1 352 ? 8.805 -27.094 18.375 1 82.19 352 GLU A N 1
ATOM 2880 C CA . GLU A 1 352 ? 7.492 -27.578 17.953 1 82.19 352 GLU A CA 1
ATOM 2881 C C . GLU A 1 352 ? 6.434 -26.484 18.125 1 82.19 352 GLU A C 1
ATOM 2883 O O . GLU A 1 352 ? 6.152 -26.062 19.25 1 82.19 352 GLU A O 1
ATOM 2888 N N . LEU A 1 353 ? 5.883 -26.062 17.031 1 84.88 353 LEU A N 1
ATOM 2889 C CA . LEU A 1 353 ? 4.855 -25.031 17.094 1 84.88 353 LEU A CA 1
ATOM 2890 C C . LEU A 1 353 ? 3.484 -25.641 17.359 1 84.88 353 LEU A C 1
ATOM 2892 O O . LEU A 1 353 ? 3.037 -26.516 16.609 1 84.88 353 LEU A O 1
ATOM 2896 N N . ARG A 1 354 ? 2.848 -25.188 18.469 1 84.12 354 ARG A N 1
ATOM 2897 C CA . ARG A 1 354 ? 1.528 -25.656 18.859 1 84.12 354 ARG A CA 1
ATOM 2898 C C . ARG A 1 354 ? 0.46 -24.609 18.609 1 84.12 354 ARG A C 1
ATOM 2900 O O . ARG A 1 354 ? 0.778 -23.438 18.406 1 84.12 354 ARG A O 1
ATOM 2907 N N . GLU A 1 355 ? -0.755 -25 18.672 1 84.38 355 GLU A N 1
ATOM 2908 C CA . GLU A 1 355 ? -1.896 -24.141 18.375 1 84.38 355 GLU A CA 1
ATOM 2909 C C . GLU A 1 355 ? -1.907 -22.906 19.266 1 84.38 355 GLU A C 1
ATOM 2911 O O . GLU A 1 355 ? -2.238 -21.797 18.828 1 84.38 355 GLU A O 1
ATOM 2916 N N . ALA A 1 356 ? -1.559 -23 20.391 1 83.56 356 ALA A N 1
ATOM 2917 C CA . ALA A 1 356 ? -1.683 -21.953 21.406 1 83.56 356 ALA A CA 1
ATOM 2918 C C . ALA A 1 356 ? -0.559 -20.938 21.266 1 83.56 356 ALA A C 1
ATOM 2920 O O . ALA A 1 356 ? -0.623 -19.844 21.844 1 83.56 356 ALA A O 1
ATOM 2921 N N . HIS A 1 357 ? 0.468 -21.266 20.453 1 84.62 357 HIS A N 1
ATOM 2922 C CA . HIS A 1 357 ? 1.614 -20.375 20.344 1 84.62 357 HIS A CA 1
ATOM 2923 C C . HIS A 1 357 ? 1.254 -19.109 19.562 1 84.62 357 HIS A C 1
ATOM 2925 O O . HIS A 1 357 ? 0.499 -19.172 18.594 1 84.62 357 HIS A O 1
ATOM 2931 N N . ASN A 1 358 ? 1.824 -18 20.031 1 85.44 358 ASN A N 1
ATOM 2932 C CA . ASN A 1 358 ? 1.774 -16.75 19.281 1 85.44 358 ASN A CA 1
ATOM 2933 C C . ASN A 1 358 ? 2.895 -16.672 18.25 1 85.44 358 ASN A C 1
ATOM 2935 O O . ASN A 1 358 ? 3.971 -16.141 18.531 1 85.44 358 ASN A O 1
ATOM 2939 N N . ILE A 1 359 ? 2.635 -17.141 17.062 1 90.31 359 ILE A N 1
ATOM 2940 C CA . ILE A 1 359 ? 3.67 -17.297 16.047 1 90.31 359 ILE A CA 1
ATOM 2941 C C . ILE A 1 359 ? 4.16 -15.922 15.586 1 90.31 359 ILE A C 1
ATOM 2943 O O . ILE A 1 359 ? 5.324 -15.766 15.211 1 90.31 359 ILE A O 1
ATOM 2947 N N . GLU A 1 360 ? 3.258 -14.914 15.672 1 88.25 360 GLU A N 1
ATOM 2948 C CA . GLU A 1 360 ? 3.695 -13.562 15.336 1 88.25 360 GLU A CA 1
ATOM 2949 C C . GLU A 1 360 ? 4.82 -13.102 16.25 1 88.25 360 GLU A C 1
ATOM 2951 O O . GLU A 1 360 ? 5.836 -12.578 15.789 1 88.25 360 GLU A O 1
ATOM 2956 N N . LYS A 1 361 ? 4.578 -13.25 17.484 1 84.56 361 LYS A N 1
ATOM 2957 C CA . LYS A 1 361 ? 5.57 -12.859 18.484 1 84.56 361 LYS A CA 1
ATOM 2958 C C . LYS A 1 361 ? 6.887 -13.594 18.281 1 84.56 361 LYS A C 1
ATOM 2960 O O . LYS A 1 361 ? 7.961 -13 18.359 1 84.56 361 LYS A O 1
ATOM 2965 N N . ILE A 1 362 ? 6.773 -14.836 18.016 1 86.12 362 ILE A N 1
ATOM 2966 C CA . ILE A 1 362 ? 7.957 -15.648 17.766 1 86.12 362 ILE A CA 1
ATOM 2967 C C . ILE A 1 362 ? 8.695 -15.117 16.531 1 86.12 362 ILE A C 1
ATOM 2969 O O . ILE A 1 362 ? 9.922 -14.977 16.547 1 86.12 362 ILE A O 1
ATOM 2973 N N . TYR A 1 363 ? 8 -14.781 15.562 1 87.56 363 TYR A N 1
ATOM 2974 C CA . TYR A 1 363 ? 8.57 -14.234 14.344 1 87.56 363 TYR A CA 1
ATOM 2975 C C . TYR A 1 363 ? 9.289 -12.914 14.617 1 87.56 363 TYR A C 1
ATOM 2977 O O . TYR A 1 363 ? 10.438 -12.734 14.219 1 87.56 363 TYR A O 1
ATOM 2985 N N . LYS A 1 364 ? 8.68 -12.055 15.312 1 84.81 364 LYS A N 1
ATOM 2986 C CA . LYS A 1 364 ? 9.211 -10.719 15.57 1 84.81 364 LYS A CA 1
ATOM 2987 C C . LYS A 1 364 ? 10.445 -10.781 16.453 1 84.81 364 LYS A C 1
ATOM 2989 O O . LYS A 1 364 ? 11.273 -9.859 16.453 1 84.81 364 LYS A O 1
ATOM 2994 N N . SER A 1 365 ? 10.508 -11.852 17.172 1 81.69 365 SER A N 1
ATOM 2995 C CA . SER A 1 365 ? 11.664 -12.016 18.062 1 81.69 365 SER A CA 1
ATOM 2996 C C . SER A 1 365 ? 12.875 -12.523 17.281 1 81.69 365 SER A C 1
ATOM 2998 O O . SER A 1 365 ? 13.977 -12.609 17.828 1 81.69 365 SER A O 1
ATOM 3000 N N . GLY A 1 366 ? 12.641 -12.891 16.016 1 80.56 366 GLY A N 1
ATOM 3001 C CA . GLY A 1 366 ? 13.742 -13.375 15.203 1 80.56 366 GLY A CA 1
ATOM 3002 C C . GLY A 1 366 ? 14.016 -14.859 15.383 1 80.56 366 GLY A C 1
ATOM 3003 O O . GLY A 1 366 ? 15.102 -15.336 15.062 1 80.56 366 GLY A O 1
ATOM 3004 N N . ALA A 1 367 ? 13.047 -15.484 15.891 1 81.25 367 ALA A N 1
ATOM 3005 C CA . ALA A 1 367 ? 13.25 -16.891 16.25 1 81.25 367 ALA A CA 1
ATOM 3006 C C . ALA A 1 367 ? 13.203 -17.781 15.016 1 81.25 367 ALA A C 1
ATOM 3008 O O . ALA A 1 367 ? 13.617 -18.938 15.07 1 81.25 367 ALA A O 1
ATOM 3009 N N . PHE A 1 368 ? 12.711 -17.297 14.023 1 83.62 368 PHE A N 1
ATOM 3010 C CA . PHE A 1 368 ? 12.656 -18.094 12.797 1 83.62 368 PHE A CA 1
ATOM 3011 C C . PHE A 1 368 ? 13.867 -17.812 11.914 1 83.62 368 PHE A C 1
ATOM 3013 O O . PHE A 1 368 ? 14.227 -16.656 11.695 1 83.62 368 PHE A O 1
ATOM 3020 N N . HIS A 1 369 ? 14.602 -18.797 11.539 1 77.25 369 HIS A N 1
ATOM 3021 C CA . HIS A 1 369 ? 15.781 -18.688 10.688 1 77.25 369 HIS A CA 1
ATOM 3022 C C . HIS A 1 369 ? 15.594 -19.484 9.398 1 77.25 369 HIS A C 1
ATOM 3024 O O . HIS A 1 369 ? 15.188 -20.656 9.438 1 77.25 369 HIS A O 1
ATOM 3030 N N . VAL A 1 370 ? 15.703 -18.672 8.414 1 70.06 370 VAL A N 1
ATOM 3031 C CA . VAL A 1 370 ? 15.68 -19.359 7.129 1 70.06 370 VAL A CA 1
ATOM 3032 C C . VAL A 1 370 ? 17.078 -19.906 6.805 1 70.06 370 VAL A C 1
ATOM 3034 O O . VAL A 1 370 ? 18.016 -19.125 6.594 1 70.06 370 VAL A O 1
ATOM 3037 N N . ARG A 1 371 ? 17.594 -21.188 7.234 1 58.78 371 ARG A N 1
ATOM 3038 C CA . ARG A 1 371 ? 18.922 -21.781 7.016 1 58.78 371 ARG A CA 1
ATOM 3039 C C . ARG A 1 371 ? 19.047 -22.328 5.598 1 58.78 371 ARG A C 1
ATOM 3041 O O . ARG A 1 371 ? 18.047 -22.734 4.988 1 58.78 371 ARG A O 1
ATOM 3048 N N . MET B 1 1 ? 5.273 24.891 16.156 1 97.06 1 MET B N 1
ATOM 3049 C CA . MET B 1 1 ? 4.68 23.562 16.047 1 97.06 1 MET B CA 1
ATOM 3050 C C . MET B 1 1 ? 3.162 23.641 16.172 1 97.06 1 MET B C 1
ATOM 3052 O O . MET B 1 1 ? 2.623 24.609 16.719 1 97.06 1 MET B O 1
ATOM 3056 N N . LEU B 1 2 ? 2.418 22.703 15.586 1 98.69 2 LEU B N 1
ATOM 3057 C CA . LEU B 1 2 ? 0.977 22.547 15.734 1 98.69 2 LEU B CA 1
ATOM 3058 C C . LEU B 1 2 ? 0.637 21.953 17.094 1 98.69 2 LEU B C 1
ATOM 3060 O O . LEU B 1 2 ? 1.185 20.906 17.484 1 98.69 2 LEU B O 1
ATOM 3064 N N . THR B 1 3 ? -0.246 22.609 17.828 1 98.62 3 THR B N 1
ATOM 3065 C CA . THR B 1 3 ? -0.548 22.125 19.172 1 98.62 3 THR B CA 1
ATOM 3066 C C . THR B 1 3 ? -1.979 21.594 19.25 1 98.62 3 THR B C 1
ATOM 3068 O O . THR B 1 3 ? -2.289 20.734 20.078 1 98.62 3 THR B O 1
ATOM 3071 N N . ARG B 1 4 ? -2.803 22.156 18.469 1 98.56 4 ARG B N 1
ATOM 3072 C CA . ARG B 1 4 ? -4.199 21.734 18.422 1 98.56 4 ARG B CA 1
ATOM 3073 C C . ARG B 1 4 ? -4.797 21.969 17.047 1 98.56 4 ARG B C 1
ATOM 3075 O O . ARG B 1 4 ? -4.43 22.922 16.359 1 98.56 4 ARG B O 1
ATOM 3082 N N . PHE B 1 5 ? -5.691 21.109 16.656 1 98.69 5 PHE B N 1
ATOM 3083 C CA . PHE B 1 5 ? -6.414 21.219 15.398 1 98.69 5 PHE B CA 1
ATOM 3084 C C . PHE B 1 5 ? -7.855 20.75 15.555 1 98.69 5 PHE B C 1
ATOM 3086 O O . PHE B 1 5 ? -8.117 19.75 16.234 1 98.69 5 PHE B O 1
ATOM 3093 N N . GLU B 1 6 ? -8.758 21.484 15.039 1 98.62 6 GLU B N 1
ATOM 3094 C CA . GLU B 1 6 ? -10.164 21.094 15.008 1 98.62 6 GLU B CA 1
ATOM 3095 C C . GLU B 1 6 ? -10.773 21.328 13.633 1 98.62 6 GLU B C 1
ATOM 3097 O O . GLU B 1 6 ? -10.414 22.281 12.938 1 98.62 6 GLU B O 1
ATOM 3102 N N . VAL B 1 7 ? -11.68 20.453 13.25 1 98.31 7 VAL B N 1
ATOM 3103 C CA . VAL B 1 7 ? -12.375 20.578 11.977 1 98.31 7 VAL B CA 1
ATOM 3104 C C . VAL B 1 7 ? -13.805 20.047 12.117 1 98.31 7 VAL B C 1
ATOM 3106 O O . VAL B 1 7 ? -14.055 19.109 12.883 1 98.31 7 VAL B O 1
ATOM 3109 N N . SER B 1 8 ? -14.719 20.672 11.469 1 97.5 8 SER B N 1
ATOM 3110 C CA . SER B 1 8 ? -16.094 20.219 11.422 1 97.5 8 SER B CA 1
ATOM 3111 C C . SER B 1 8 ? -16.719 20.438 10.047 1 97.5 8 SER B C 1
ATOM 3113 O O . SER B 1 8 ? -16.312 21.344 9.32 1 97.5 8 SER B O 1
ATOM 3115 N N . ASN B 1 9 ? -17.656 19.531 9.727 1 97.12 9 ASN B N 1
ATOM 3116 C CA . ASN B 1 9 ? -18.391 19.578 8.469 1 97.12 9 ASN B CA 1
ATOM 3117 C C . ASN B 1 9 ? -17.438 19.531 7.266 1 97.12 9 ASN B C 1
ATOM 3119 O O . ASN B 1 9 ? -17.547 20.359 6.355 1 97.12 9 ASN B O 1
ATOM 3123 N N . PHE B 1 10 ? -16.5 18.719 7.289 1 97.06 10 PHE B N 1
ATOM 3124 C CA . PHE B 1 10 ? -15.516 18.531 6.23 1 97.06 10 PHE B CA 1
ATOM 3125 C C . PHE B 1 10 ? -15.383 17.062 5.855 1 97.06 10 PHE B C 1
ATOM 3127 O O . PHE B 1 10 ? -15.008 16.234 6.691 1 97.06 10 PHE B O 1
ATOM 3134 N N . LYS B 1 11 ? -15.75 16.719 4.684 1 95.12 11 LYS B N 1
ATOM 3135 C CA . LYS B 1 11 ? -15.664 15.359 4.156 1 95.12 11 LYS B CA 1
ATOM 3136 C C . LYS B 1 11 ? -16.344 14.359 5.09 1 95.12 11 LYS B C 1
ATOM 3138 O O . LYS B 1 11 ? -17.531 14.5 5.387 1 95.12 11 LYS B O 1
ATOM 3143 N N . CYS B 1 12 ? -15.617 13.469 5.715 1 93.81 12 CYS B N 1
ATOM 3144 C CA . CYS B 1 12 ? -16.281 12.453 6.523 1 93.81 12 CYS B CA 1
ATOM 3145 C C . CYS B 1 12 ? -16.5 12.953 7.949 1 93.81 12 CYS B C 1
ATOM 3147 O O . CYS B 1 12 ? -17.109 12.258 8.766 1 93.81 12 CYS B O 1
ATOM 3149 N N . PHE B 1 13 ? -16 14.109 8.234 1 96.19 13 PHE B N 1
ATOM 3150 C CA . PHE B 1 13 ? -16.156 14.648 9.578 1 96.19 13 PHE B CA 1
ATOM 3151 C C . PHE B 1 13 ? -17.406 15.508 9.688 1 96.19 13 PHE B C 1
ATOM 3153 O O . PHE B 1 13 ? -17.391 16.688 9.312 1 96.19 13 PHE B O 1
ATOM 3160 N N . ASP B 1 14 ? -18.438 14.969 10.219 1 94.94 14 ASP B N 1
ATOM 3161 C CA . ASP B 1 14 ? -19.688 15.695 10.422 1 94.94 14 ASP B CA 1
ATOM 3162 C C . ASP B 1 14 ? -19.594 16.609 11.648 1 94.94 14 ASP B C 1
ATOM 3164 O O . ASP B 1 14 ? -19.594 17.828 11.523 1 94.94 14 ASP B O 1
ATOM 3168 N N . GLU B 1 15 ? -19.281 15.953 12.805 1 95 15 GLU B N 1
ATOM 3169 C CA . GLU B 1 15 ? -19.094 16.688 14.047 1 95 15 GLU B CA 1
ATOM 3170 C C . GLU B 1 15 ? -17.641 17.156 14.195 1 95 15 GLU B C 1
ATOM 3172 O O . GLU B 1 15 ? -16.797 16.812 13.367 1 95 15 GLU B O 1
ATOM 3177 N N . VAL B 1 16 ? -17.453 17.938 15.195 1 96.62 16 VAL B N 1
ATOM 3178 C CA . VAL B 1 16 ? -16.125 18.5 15.422 1 96.62 16 VAL B CA 1
ATOM 3179 C C . VAL B 1 16 ? -15.148 17.391 15.773 1 96.62 16 VAL B C 1
ATOM 3181 O O . VAL B 1 16 ? -15.398 16.594 16.688 1 96.62 16 VAL B O 1
ATOM 3184 N N . LEU B 1 17 ? -14.148 17.234 14.945 1 97.38 17 LEU B N 1
ATOM 3185 C CA . LEU B 1 17 ? -12.992 16.406 15.258 1 97.38 17 LEU B CA 1
ATOM 3186 C C . LEU B 1 17 ? -11.891 17.234 15.914 1 97.38 17 LEU B C 1
ATOM 3188 O O . LEU B 1 17 ? -11.461 18.25 15.367 1 97.38 17 LEU B O 1
ATOM 3192 N N . LYS B 1 18 ? -11.461 16.812 17.078 1 97.88 18 LYS B N 1
ATOM 3193 C CA . LYS B 1 18 ? -10.422 17.516 17.828 1 97.88 18 LYS B CA 1
ATOM 3194 C C . LYS B 1 18 ? -9.133 16.703 17.859 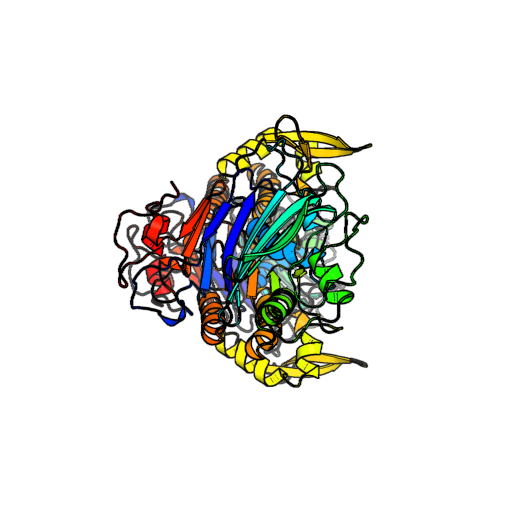1 97.88 18 LYS B C 1
ATOM 3196 O O . LYS B 1 18 ? -9.133 15.531 18.266 1 97.88 18 LYS B O 1
ATOM 3201 N N . PHE B 1 19 ? -8.133 17.219 17.375 1 98.19 19 PHE B N 1
ATOM 3202 C CA . PHE B 1 19 ? -6.789 16.656 17.469 1 98.19 19 PHE B CA 1
ATOM 3203 C C . PHE B 1 19 ? -5.934 17.453 18.438 1 98.19 19 PHE B C 1
ATOM 3205 O O . PHE B 1 19 ? -5.367 18.484 18.062 1 98.19 19 PHE B O 1
ATOM 3212 N N . ASP B 1 20 ? -5.84 16.984 19.641 1 97.94 20 ASP B N 1
ATOM 3213 C CA . ASP B 1 20 ? -5.168 17.719 20.703 1 97.94 20 ASP B CA 1
ATOM 3214 C C . ASP B 1 20 ? -3.766 17.172 20.953 1 97.94 20 ASP B C 1
ATOM 3216 O O . ASP B 1 20 ? -3.607 16.062 21.453 1 97.94 20 ASP B O 1
ATOM 3220 N N . LEU B 1 21 ? -2.77 17.922 20.609 1 98.25 21 LEU B N 1
ATOM 3221 C CA . LEU B 1 21 ? -1.374 17.547 20.797 1 98.25 21 LEU B CA 1
ATOM 3222 C C . LEU B 1 21 ? -0.761 18.266 21.984 1 98.25 21 LEU B C 1
ATOM 3224 O O . LEU B 1 21 ? 0.424 18.078 22.281 1 98.25 21 LEU B O 1
ATOM 3228 N N . SER B 1 22 ? -1.532 19 22.734 1 96.94 22 SER B N 1
ATOM 3229 C CA . SER B 1 22 ? -1.017 19.906 23.75 1 96.94 22 SER B CA 1
ATOM 3230 C C . SER B 1 22 ? -1.091 19.281 25.141 1 96.94 22 SER B C 1
ATOM 3232 O O . SER B 1 22 ? -0.7 19.906 26.125 1 96.94 22 SER B O 1
ATOM 3234 N N . ALA B 1 23 ? -1.591 18.062 25.266 1 90.75 23 ALA B N 1
ATOM 3235 C CA . ALA B 1 23 ? -1.797 17.484 26.578 1 90.75 23 ALA B CA 1
ATOM 3236 C C . ALA B 1 23 ? -1.11 16.125 26.688 1 90.75 23 ALA B C 1
ATOM 3238 O O . ALA B 1 23 ? -1.766 15.109 26.938 1 90.75 23 ALA B O 1
ATOM 3239 N N . PRO B 1 24 ? 0.189 16.141 26.625 1 92.38 24 PRO B N 1
ATOM 3240 C CA . PRO B 1 24 ? 0.882 14.852 26.797 1 92.38 24 PRO B CA 1
ATOM 3241 C C . PRO B 1 24 ? 0.798 14.32 28.219 1 92.38 24 PRO B C 1
ATOM 3243 O O . PRO B 1 24 ? 0.673 15.102 29.172 1 92.38 24 PRO B O 1
ATOM 3246 N N . SER B 1 25 ? 0.803 13.031 28.344 1 91.75 25 SER B N 1
ATOM 3247 C CA . SER B 1 25 ? 0.829 12.375 29.641 1 91.75 25 SER B CA 1
ATOM 3248 C C . SER B 1 25 ? 2.211 12.461 30.281 1 91.75 25 SER B C 1
ATOM 3250 O O . SER B 1 25 ? 3.125 13.062 29.719 1 91.75 25 SER B O 1
ATOM 3252 N N . SER B 1 26 ? 2.299 11.922 31.516 1 89.62 26 SER B N 1
ATOM 3253 C CA . SER B 1 26 ? 3.523 12.086 32.312 1 89.62 26 SER B CA 1
ATOM 3254 C C . SER B 1 26 ? 4.449 10.883 32.125 1 89.62 26 SER B C 1
ATOM 3256 O O . SER B 1 26 ? 5.109 10.453 33.062 1 89.62 26 SER B O 1
ATOM 3258 N N . TYR B 1 27 ? 4.492 10.391 30.938 1 91.25 27 TYR B N 1
ATOM 3259 C CA . TYR B 1 27 ? 5.426 9.289 30.703 1 91.25 27 TYR B CA 1
ATOM 3260 C C . TYR B 1 27 ? 6.863 9.789 30.703 1 91.25 27 TYR B C 1
ATOM 3262 O O . TYR B 1 27 ? 7.156 10.867 30.172 1 91.25 27 TYR B O 1
ATOM 3270 N N . THR B 1 28 ? 7.848 8.977 31.203 1 91.88 28 THR B N 1
ATOM 3271 C CA . THR B 1 28 ? 9.234 9.406 31.312 1 91.88 28 THR B CA 1
ATOM 3272 C C . THR B 1 28 ? 10.078 8.789 30.203 1 91.88 28 THR B C 1
ATOM 3274 O O . THR B 1 28 ? 11.203 9.227 29.953 1 91.88 28 THR B O 1
ATOM 3277 N N . PHE B 1 29 ? 9.555 7.734 29.594 1 92.06 29 PHE B N 1
ATOM 3278 C CA . PHE B 1 29 ? 10.281 7.109 28.484 1 92.06 29 PHE B CA 1
ATOM 3279 C C . PHE B 1 29 ? 9.93 7.773 27.156 1 92.06 29 PHE B C 1
ATOM 3281 O O . PHE B 1 29 ? 8.898 8.438 27.047 1 92.06 29 PHE B O 1
ATOM 3288 N N . ASN B 1 30 ? 10.914 7.648 26.203 1 94.62 30 ASN B N 1
ATOM 3289 C CA . ASN B 1 30 ? 10.75 8.234 24.875 1 94.62 30 ASN B CA 1
ATOM 3290 C C . ASN B 1 30 ? 10.359 9.703 24.953 1 94.62 30 ASN B C 1
ATOM 3292 O O . ASN B 1 30 ? 9.422 10.141 24.281 1 94.62 30 ASN B O 1
ATOM 3296 N N . ALA B 1 31 ? 11.047 10.414 25.766 1 94.5 31 ALA B N 1
ATOM 3297 C CA . ALA B 1 31 ? 10.758 11.82 26.047 1 94.5 31 ALA B CA 1
ATOM 3298 C C . ALA B 1 31 ? 10.969 12.688 24.812 1 94.5 31 ALA B C 1
ATOM 3300 O O . ALA B 1 31 ? 10.406 13.781 24.703 1 94.5 31 ALA B O 1
ATOM 3301 N N . GLU B 1 32 ? 11.766 12.164 23.859 1 95.38 32 GLU B N 1
ATOM 3302 C CA . GLU B 1 32 ? 12.078 12.914 22.641 1 95.38 32 GLU B CA 1
ATOM 3303 C C . GLU B 1 32 ? 10.828 13.102 21.781 1 95.38 32 GLU B C 1
ATOM 3305 O O . GLU B 1 32 ? 10.82 13.922 20.859 1 95.38 32 GLU B O 1
ATOM 3310 N N . CYS B 1 33 ? 9.789 12.352 22.109 1 97.31 33 CYS B N 1
ATOM 3311 C CA . CYS B 1 33 ? 8.539 12.469 21.359 1 97.31 33 CYS B CA 1
ATOM 3312 C C . CYS B 1 33 ? 7.758 13.703 21.797 1 97.31 33 CYS B C 1
ATOM 3314 O O . CYS B 1 33 ? 6.766 14.062 21.156 1 97.31 33 CYS B O 1
ATOM 3316 N N . ILE B 1 34 ? 8.195 14.352 22.875 1 97.25 34 ILE B N 1
ATOM 3317 C CA . ILE B 1 34 ? 7.578 15.562 23.406 1 97.25 34 ILE B CA 1
ATOM 3318 C C . ILE B 1 34 ? 8.531 16.75 23.234 1 97.25 34 ILE B C 1
ATOM 3320 O O . ILE B 1 34 ? 9.727 16.625 23.5 1 97.25 34 ILE B O 1
ATOM 3324 N N . ARG B 1 35 ? 7.977 17.812 22.719 1 95.81 35 ARG B N 1
ATOM 3325 C CA . ARG B 1 35 ? 8.742 19.047 22.594 1 95.81 35 ARG B CA 1
ATOM 3326 C C . ARG B 1 35 ? 7.93 20.25 23.047 1 95.81 35 ARG B C 1
ATOM 3328 O O . ARG B 1 35 ? 6.785 20.438 22.625 1 95.81 35 ARG B O 1
ATOM 3335 N N . ASN B 1 36 ? 8.5 21.062 23.891 1 94.31 36 ASN B N 1
ATOM 3336 C CA . ASN B 1 36 ? 7.844 22.234 24.438 1 94.31 36 ASN B CA 1
ATOM 3337 C C . ASN B 1 36 ? 6.496 21.906 25.062 1 94.31 36 ASN B C 1
ATOM 3339 O O . ASN B 1 36 ? 5.508 22.594 24.844 1 94.31 36 ASN B O 1
ATOM 3343 N N . GLY B 1 37 ? 6.453 20.719 25.625 1 94.69 37 GLY B N 1
ATOM 3344 C CA . GLY B 1 37 ? 5.258 20.297 26.344 1 94.69 37 GLY B CA 1
ATOM 3345 C C . GLY B 1 37 ? 4.152 19.812 25.438 1 94.69 37 GLY B C 1
ATOM 3346 O O . GLY B 1 37 ? 3.012 19.641 25.875 1 94.69 37 GLY B O 1
ATOM 3347 N N . ASN B 1 38 ? 4.438 19.625 24.172 1 97.62 38 ASN B N 1
ATOM 3348 C CA . ASN B 1 38 ? 3.459 19.156 23.188 1 97.62 38 ASN B CA 1
ATOM 3349 C C . ASN B 1 38 ? 3.92 17.875 22.516 1 97.62 38 ASN B C 1
ATOM 3351 O O . ASN B 1 38 ? 5.121 17.609 22.406 1 97.62 38 ASN B O 1
ATOM 3355 N N . VAL B 1 39 ? 2.961 17.031 22.109 1 98.06 39 VAL B N 1
ATOM 3356 C CA . VAL B 1 39 ? 3.271 15.852 21.312 1 98.06 39 VAL B CA 1
ATOM 3357 C C . VAL B 1 39 ? 3.898 16.266 19.984 1 98.06 39 VAL B C 1
ATOM 3359 O O . VAL B 1 39 ? 3.295 17.016 19.203 1 98.06 39 VAL B O 1
ATOM 3362 N N . ASN B 1 40 ? 5.129 15.836 19.781 1 98.06 40 ASN B N 1
ATOM 3363 C CA . ASN B 1 40 ? 5.867 16.172 18.562 1 98.06 40 ASN B CA 1
ATOM 3364 C C . ASN B 1 40 ? 5.754 15.07 17.516 1 98.06 40 ASN B C 1
ATOM 3366 O O . ASN B 1 40 ? 5.953 15.32 16.328 1 98.06 40 ASN B O 1
ATOM 3370 N N . CYS B 1 41 ? 5.496 13.852 17.938 1 97.81 41 CYS B N 1
ATOM 3371 C CA . CYS B 1 41 ? 5.414 12.656 17.109 1 97.81 41 CYS B CA 1
ATOM 3372 C C . CYS B 1 41 ? 4.062 11.969 17.266 1 97.81 41 CYS B C 1
ATOM 3374 O O . CYS B 1 41 ? 3.74 11.477 18.344 1 97.81 41 CYS B O 1
ATOM 3376 N N . ALA B 1 42 ? 3.293 11.938 16.234 1 98.44 42 ALA B N 1
ATOM 3377 C CA . ALA B 1 42 ? 1.98 11.312 16.344 1 98.44 42 ALA B CA 1
ATOM 3378 C C . ALA B 1 42 ? 1.777 10.258 15.266 1 98.44 42 ALA B C 1
ATOM 3380 O O . ALA B 1 42 ? 2.174 10.461 14.117 1 98.44 42 ALA B O 1
ATOM 3381 N N . MET B 1 43 ? 1.258 9.172 15.648 1 98.12 43 MET B N 1
ATOM 3382 C CA . MET B 1 43 ? 0.833 8.117 14.734 1 98.12 43 MET B CA 1
ATOM 3383 C C . MET B 1 43 ? -0.659 7.832 14.883 1 98.12 43 MET B C 1
ATOM 3385 O O . MET B 1 43 ? -1.143 7.59 15.992 1 98.12 43 MET B O 1
ATOM 3389 N N . VAL B 1 44 ? -1.372 7.887 13.812 1 97.62 44 VAL B N 1
ATOM 3390 C CA . VAL B 1 44 ? -2.826 7.777 13.844 1 97.62 44 VAL B CA 1
ATOM 3391 C C . VAL B 1 44 ? -3.258 6.441 13.242 1 97.62 44 VAL B C 1
ATOM 3393 O O . VAL B 1 44 ? -2.898 6.117 12.109 1 97.62 44 VAL B O 1
ATOM 3396 N N . TYR B 1 45 ? -3.982 5.684 14.055 1 95.06 45 TYR B N 1
ATOM 3397 C CA . TYR B 1 45 ? -4.562 4.406 13.656 1 95.06 45 TYR B CA 1
ATOM 3398 C C . TYR B 1 45 ? -6.074 4.512 13.523 1 95.06 45 TYR B C 1
ATOM 3400 O O . TYR B 1 45 ? -6.699 5.375 14.141 1 95.06 45 TYR B O 1
ATOM 3408 N N . GLY B 1 46 ? -6.633 3.646 12.734 1 90.88 46 GLY B N 1
ATOM 3409 C CA . GLY B 1 46 ? -8.07 3.557 12.523 1 90.88 46 GLY B CA 1
ATOM 3410 C C . GLY B 1 46 ? -8.461 2.527 11.484 1 90.88 46 GLY B C 1
ATOM 3411 O O . GLY B 1 46 ? -7.617 2.084 10.695 1 90.88 46 GLY B O 1
ATOM 3412 N N . TYR B 1 47 ? -9.695 2.164 11.5 1 88.81 47 TYR B N 1
ATOM 3413 C CA . TYR B 1 47 ? -10.219 1.223 10.516 1 88.81 47 TYR B CA 1
ATOM 3414 C C . TYR B 1 47 ? -10.25 1.849 9.125 1 88.81 47 TYR B C 1
ATOM 3416 O O . TYR B 1 47 ? -10.008 3.049 8.969 1 88.81 47 TYR B O 1
ATOM 3424 N N . ASN B 1 48 ? -10.445 0.993 8.156 1 86.81 48 ASN B N 1
ATOM 3425 C CA . ASN B 1 48 ? -10.609 1.51 6.801 1 86.81 48 ASN B CA 1
ATOM 3426 C C . ASN B 1 48 ? -11.828 2.416 6.688 1 86.81 48 ASN B C 1
ATOM 3428 O O . ASN B 1 48 ? -12.914 2.062 7.156 1 86.81 48 ASN B O 1
ATOM 3432 N N . GLY B 1 49 ? -11.625 3.604 6.141 1 87 49 GLY B N 1
ATOM 3433 C CA . GLY B 1 49 ? -12.719 4.543 5.973 1 87 49 GLY B CA 1
ATOM 3434 C C . GLY B 1 49 ? -12.984 5.379 7.207 1 87 49 GLY B C 1
ATOM 3435 O O . GLY B 1 49 ? -13.984 6.094 7.277 1 87 49 GLY B O 1
ATOM 3436 N N . SER B 1 50 ? -12.062 5.32 8.18 1 89.69 50 SER B N 1
ATOM 3437 C CA . SER B 1 50 ? -12.336 6 9.445 1 89.69 50 SER B CA 1
ATOM 3438 C C . SER B 1 50 ? -11.984 7.48 9.367 1 89.69 50 SER B C 1
ATOM 3440 O O . SER B 1 50 ? -12.359 8.266 10.234 1 89.69 50 SER B O 1
ATOM 3442 N N . GLY B 1 51 ? -11.203 7.871 8.359 1 93 51 GLY B N 1
ATOM 3443 C CA . GLY B 1 51 ? -10.938 9.289 8.188 1 93 51 GLY B CA 1
ATOM 3444 C C . GLY B 1 51 ? -9.461 9.633 8.281 1 93 51 GLY B C 1
ATOM 3445 O O . GLY B 1 51 ? -9.086 10.805 8.297 1 93 51 GLY B O 1
ATOM 3446 N N . LYS B 1 52 ? -8.539 8.625 8.32 1 93.94 52 LYS B N 1
ATOM 3447 C CA . LYS B 1 52 ? -7.109 8.867 8.453 1 93.94 52 LYS B CA 1
ATOM 3448 C C . LYS B 1 52 ? -6.598 9.797 7.355 1 93.94 52 LYS B C 1
ATOM 3450 O O . LYS B 1 52 ? -5.922 10.781 7.637 1 93.94 52 LYS B O 1
ATOM 3455 N N . SER B 1 53 ? -6.984 9.508 6.137 1 92.62 53 SER B N 1
ATOM 3456 C CA . SER B 1 53 ? -6.547 10.32 5.008 1 92.62 53 SER B CA 1
ATOM 3457 C C . SER B 1 53 ? -7.199 11.695 5.039 1 92.62 53 SER B C 1
ATOM 3459 O O . SER B 1 53 ? -6.547 12.703 4.762 1 92.62 53 SER B O 1
ATOM 3461 N N . ASN B 1 54 ? -8.438 11.766 5.383 1 95 54 ASN B N 1
ATOM 3462 C CA . ASN B 1 54 ? -9.164 13.031 5.441 1 95 54 ASN B CA 1
ATOM 3463 C C . ASN B 1 54 ? -8.594 13.953 6.512 1 95 54 ASN B C 1
ATOM 3465 O O . ASN B 1 54 ? -8.617 15.172 6.359 1 95 54 ASN B O 1
ATOM 3469 N N . LEU B 1 55 ? -8.078 13.328 7.625 1 97.44 55 LEU B N 1
ATOM 3470 C CA . LEU B 1 55 ? -7.395 14.141 8.633 1 97.44 55 LEU B CA 1
ATOM 3471 C C . LEU B 1 55 ? -6.238 14.914 8.008 1 97.44 55 LEU B C 1
ATOM 3473 O O . LEU B 1 55 ? -6.082 16.109 8.266 1 97.44 55 LEU B O 1
ATOM 3477 N N . GLY B 1 56 ? -5.449 14.258 7.184 1 95.81 56 GLY B N 1
ATOM 3478 C CA . GLY B 1 56 ? -4.363 14.922 6.492 1 95.81 56 GLY B CA 1
ATOM 3479 C C . GLY B 1 56 ? -4.836 16.047 5.582 1 95.81 56 GLY B C 1
ATOM 3480 O O . GLY B 1 56 ? -4.309 17.156 5.633 1 95.81 56 GLY B O 1
ATOM 3481 N N . TRP B 1 57 ? -5.883 15.766 4.809 1 94.88 57 TRP B N 1
ATOM 3482 C CA . TRP B 1 57 ? -6.438 16.781 3.916 1 94.88 57 TRP B CA 1
ATOM 3483 C C . TRP B 1 57 ? -6.961 17.969 4.707 1 94.88 57 TRP B C 1
ATOM 3485 O O . TRP B 1 57 ? -6.816 19.125 4.277 1 94.88 57 TRP B O 1
ATOM 3495 N N . ALA B 1 58 ? -7.523 17.641 5.82 1 97.12 58 ALA B N 1
ATOM 3496 C CA . ALA B 1 58 ? -8.062 18.719 6.656 1 97.12 58 ALA B CA 1
ATOM 3497 C C . ALA B 1 58 ? -6.953 19.609 7.188 1 97.12 58 ALA B C 1
ATOM 3499 O O . ALA B 1 58 ? -7.035 20.844 7.082 1 97.12 58 ALA B O 1
ATOM 3500 N N . ILE B 1 59 ? -5.938 19.031 7.719 1 97.81 59 ILE B N 1
ATOM 3501 C CA . ILE B 1 59 ? -4.836 19.781 8.305 1 97.81 59 ILE B CA 1
ATOM 3502 C C . ILE B 1 59 ? -4.18 20.656 7.234 1 97.81 59 ILE B C 1
ATOM 3504 O O . ILE B 1 59 ? -3.785 21.797 7.504 1 97.81 59 ILE B O 1
ATOM 3508 N N . PHE B 1 60 ? -4.141 20.219 6.027 1 95.94 60 PHE B N 1
ATOM 3509 C CA . PHE B 1 60 ? -3.395 20.922 4.992 1 95.94 60 PHE B CA 1
ATOM 3510 C C . PHE B 1 60 ? -4.312 21.844 4.191 1 95.94 60 PHE B C 1
ATOM 3512 O O . PHE B 1 60 ? -3.877 22.469 3.223 1 95.94 60 PHE B O 1
ATOM 3519 N N . ASP B 1 61 ? -5.539 21.938 4.547 1 95.94 61 ASP B N 1
ATOM 3520 C CA . ASP B 1 61 ? -6.449 22.875 3.898 1 95.94 61 ASP B CA 1
ATOM 3521 C C . ASP B 1 61 ? -5.941 24.312 4.012 1 95.94 61 ASP B C 1
ATOM 3523 O O . ASP B 1 61 ? -6.156 25.125 3.111 1 95.94 61 ASP B O 1
ATOM 3527 N N . ILE B 1 62 ? -5.203 24.578 5.035 1 96.44 62 ILE B N 1
ATOM 3528 C CA . ILE B 1 62 ? -4.688 25.906 5.375 1 96.44 62 ILE B CA 1
ATOM 3529 C C . ILE B 1 62 ? -3.766 26.406 4.266 1 96.44 62 ILE B C 1
ATOM 3531 O O . ILE B 1 62 ? -3.617 27.609 4.066 1 96.44 62 ILE B O 1
ATOM 3535 N N . ILE B 1 63 ? -3.191 25.516 3.49 1 93.25 63 ILE B N 1
ATOM 3536 C CA . ILE B 1 63 ? -2.195 25.844 2.479 1 93.25 63 ILE B CA 1
ATOM 3537 C C . ILE B 1 63 ? -2.855 26.625 1.339 1 93.25 63 ILE B C 1
ATOM 3539 O O . ILE B 1 63 ? -2.244 27.516 0.749 1 93.25 63 ILE B O 1
ATOM 3543 N N . GLU B 1 64 ? -4.09 26.312 1.034 1 91.38 64 GLU B N 1
ATOM 3544 C CA . GLU B 1 64 ? -4.797 26.891 -0.103 1 91.38 64 GLU B CA 1
ATOM 3545 C C . GLU B 1 64 ? -4.805 28.406 -0.029 1 91.38 64 GLU B C 1
ATOM 3547 O O . GLU B 1 64 ? -4.551 29.094 -1.028 1 91.38 64 GLU B O 1
ATOM 3552 N N . HIS B 1 65 ? -5.012 28.922 1.148 1 92.25 65 HIS B N 1
ATOM 3553 C CA . HIS B 1 65 ? -5.277 30.359 1.207 1 92.25 65 HIS B CA 1
ATOM 3554 C C . HIS B 1 65 ? -4.078 31.125 1.76 1 92.25 65 HIS B C 1
ATOM 3556 O O . HIS B 1 65 ? -3.967 32.344 1.572 1 92.25 65 HIS B O 1
ATOM 3562 N N . LEU B 1 66 ? -3.143 30.391 2.42 1 94.75 66 LEU B N 1
ATOM 3563 C CA . LEU B 1 66 ? -2.043 31.109 3.041 1 94.75 66 LEU B CA 1
ATOM 3564 C C . LEU B 1 66 ? -0.772 31 2.207 1 94.75 66 LEU B C 1
ATOM 3566 O O . LEU B 1 66 ? 0.226 31.656 2.488 1 94.75 66 LEU B O 1
ATOM 3570 N N . THR B 1 67 ? -0.792 30.141 1.238 1 92.31 67 THR B N 1
ATOM 3571 C CA . THR B 1 67 ? 0.428 29.953 0.46 1 92.31 67 THR B CA 1
ATOM 3572 C C . THR B 1 67 ? 0.118 29.922 -1.033 1 92.31 67 THR B C 1
ATOM 3574 O O . THR B 1 67 ? -1.049 29.891 -1.431 1 92.31 67 THR B O 1
ATOM 3577 N N . ASP B 1 68 ? 1.179 30 -1.823 1 83.62 68 ASP B N 1
ATOM 3578 C CA . ASP B 1 68 ? 1.08 29.844 -3.271 1 83.62 68 ASP B CA 1
ATOM 3579 C C . ASP B 1 68 ? 1.657 28.5 -3.725 1 83.62 68 ASP B C 1
ATOM 3581 O O . ASP B 1 68 ? 1.886 28.297 -4.918 1 83.62 68 ASP B O 1
ATOM 3585 N N . ARG B 1 69 ? 1.818 27.719 -2.811 1 77.5 69 ARG B N 1
ATOM 3586 C CA . ARG B 1 69 ? 2.459 26.438 -3.074 1 77.5 69 ARG B CA 1
ATOM 3587 C C . ARG B 1 69 ? 1.52 25.5 -3.828 1 77.5 69 ARG B C 1
ATOM 3589 O O . ARG B 1 69 ? 0.349 25.828 -4.039 1 77.5 69 ARG B O 1
ATOM 3596 N N . LYS B 1 70 ? 2.176 24.328 -4.277 1 70.19 70 LYS B N 1
ATOM 3597 C CA . LYS B 1 70 ? 1.451 23.297 -5.02 1 70.19 70 LYS B CA 1
ATOM 3598 C C . LYS B 1 70 ? 0.246 22.797 -4.23 1 70.19 70 LYS B C 1
ATOM 3600 O O . LYS B 1 70 ? 0.335 22.594 -3.018 1 70.19 70 LYS B O 1
ATOM 3605 N N . ARG B 1 71 ? -0.836 22.766 -4.949 1 75.44 71 ARG B N 1
ATOM 3606 C CA . ARG B 1 71 ? -2.1 22.344 -4.359 1 75.44 71 ARG B CA 1
ATOM 3607 C C . ARG B 1 71 ? -2.766 21.266 -5.211 1 75.44 71 ARG B C 1
ATOM 3609 O O . ARG B 1 71 ? -2.455 21.125 -6.395 1 75.44 71 ARG B O 1
ATOM 3616 N N . PHE B 1 72 ? -3.295 20.328 -4.57 1 76.44 72 PHE B N 1
ATOM 3617 C CA . PHE B 1 72 ? -4.105 19.297 -5.227 1 76.44 72 PHE B CA 1
ATOM 3618 C C . PHE B 1 72 ? -5.586 19.516 -4.918 1 76.44 72 PHE B C 1
ATOM 3620 O O . PHE B 1 72 ? -6.02 19.312 -3.781 1 76.44 72 PHE B O 1
ATOM 3627 N N . GLU B 1 73 ? -6.316 19.828 -5.891 1 84.44 73 GLU B N 1
ATOM 3628 C CA . GLU B 1 73 ? -7.707 20.203 -5.648 1 84.44 73 GLU B CA 1
ATOM 3629 C C . GLU B 1 73 ? -8.609 18.969 -5.641 1 84.44 73 GLU B C 1
ATOM 3631 O O . GLU B 1 73 ? -9.664 18.969 -5 1 84.44 73 GLU B O 1
ATOM 3636 N N . LYS B 1 74 ? -8.148 17.953 -6.281 1 84.94 74 LYS B N 1
ATOM 3637 C CA . LYS B 1 74 ? -9 16.797 -6.504 1 84.94 74 LYS B CA 1
ATOM 3638 C C . LYS B 1 74 ? -9.477 16.188 -5.184 1 84.94 74 LYS B C 1
ATOM 3640 O O . LYS B 1 74 ? -10.664 15.914 -5.012 1 84.94 74 LYS B O 1
ATOM 3645 N N . PRO B 1 75 ? -8.633 16.172 -4.234 1 87.44 75 PRO B N 1
ATOM 3646 C CA . PRO B 1 75 ? -9.078 15.578 -2.975 1 87.44 75 PRO B CA 1
ATOM 3647 C C . PRO B 1 75 ? -10.109 16.438 -2.25 1 87.44 75 PRO B C 1
ATOM 3649 O O . PRO B 1 75 ? -10.766 15.977 -1.319 1 87.44 75 PRO B O 1
ATOM 3652 N N . TYR B 1 76 ? -10.305 17.688 -2.719 1 92.69 76 TYR B N 1
ATOM 3653 C CA . TYR B 1 76 ? -11.18 18.609 -1.991 1 92.69 76 TYR B CA 1
ATOM 3654 C C . TYR B 1 76 ? -12.508 18.797 -2.721 1 92.69 76 TYR B C 1
ATOM 3656 O O . TYR B 1 76 ? -13.312 19.656 -2.354 1 92.69 76 TYR B O 1
ATOM 3664 N N . LYS B 1 77 ? -12.883 18.094 -3.801 1 91.12 77 LYS B N 1
ATOM 3665 C CA . LYS B 1 77 ? -14.117 18.188 -4.578 1 91.12 77 LYS B CA 1
ATOM 3666 C C . LYS B 1 77 ? -15.344 18.031 -3.686 1 91.12 77 LYS B C 1
ATOM 3668 O O . LYS B 1 77 ? -16.297 18.797 -3.799 1 91.12 77 LYS B O 1
ATOM 3673 N N . HIS B 1 78 ? -15.453 17.094 -2.834 1 93.44 78 HIS B N 1
ATOM 3674 C CA . HIS B 1 78 ? -16.5 16.906 -1.842 1 93.44 78 HIS B CA 1
ATOM 3675 C C . HIS B 1 78 ? -16.078 17.422 -0.474 1 93.44 78 HIS B C 1
ATOM 3677 O O . HIS B 1 78 ? -15.82 16.641 0.44 1 93.44 78 HIS B O 1
ATOM 3683 N N . TYR B 1 79 ? -16.297 18.781 -0.444 1 96.06 79 TYR B N 1
ATOM 3684 C CA . TYR B 1 79 ? -15.641 19.531 0.622 1 96.06 79 TYR B CA 1
ATOM 3685 C C . TYR B 1 79 ? -16.391 19.375 1.939 1 96.06 79 TYR B C 1
ATOM 3687 O O . TYR B 1 79 ? -15.805 18.984 2.953 1 96.06 79 TYR B O 1
ATOM 3695 N N . THR B 1 80 ? -17.672 19.609 1.948 1 96.44 80 THR B N 1
ATOM 3696 C CA . THR B 1 80 ? -18.469 19.531 3.17 1 96.44 80 THR B CA 1
ATOM 3697 C C . THR B 1 80 ? -19.047 18.125 3.363 1 96.44 80 THR B C 1
ATOM 3699 O O . THR B 1 80 ? -19.125 17.344 2.41 1 96.44 80 THR B O 1
ATOM 3702 N N . ASN B 1 81 ? -19.297 17.812 4.551 1 95.56 81 ASN B N 1
ATOM 3703 C CA . ASN B 1 81 ? -19.859 16.5 4.891 1 95.56 81 ASN B CA 1
ATOM 3704 C C . ASN B 1 81 ? -21.25 16.297 4.293 1 95.56 81 ASN B C 1
ATOM 3706 O O . ASN B 1 81 ? -22.078 17.203 4.352 1 95.56 81 ASN B O 1
ATOM 3710 N N . ALA B 1 82 ? -21.469 15.203 3.771 1 92.44 82 ALA B N 1
ATOM 3711 C CA . ALA B 1 82 ? -22.719 14.922 3.057 1 92.44 82 ALA B CA 1
ATOM 3712 C C . ALA B 1 82 ? -23.906 14.875 4.016 1 92.44 82 ALA B C 1
ATOM 3714 O O . ALA B 1 82 ? -25.047 15.125 3.619 1 92.44 82 ALA B O 1
ATOM 3715 N N . ALA B 1 83 ? -23.641 14.539 5.223 1 89.44 83 ALA B N 1
ATOM 3716 C CA . ALA B 1 83 ? -24.719 14.383 6.199 1 89.44 83 ALA B CA 1
ATOM 3717 C C . ALA B 1 83 ? -24.984 15.695 6.926 1 89.44 83 ALA B C 1
ATOM 3719 O O . ALA B 1 83 ? -25.938 15.789 7.711 1 89.44 83 ALA B O 1
ATOM 3720 N N . ASN B 1 84 ? -24.094 16.656 6.73 1 90.88 84 ASN B N 1
ATOM 3721 C CA . ASN B 1 84 ? -24.203 17.938 7.426 1 90.88 84 ASN B CA 1
ATOM 3722 C C . ASN B 1 84 ? -24.953 18.969 6.59 1 90.88 84 ASN B C 1
ATOM 3724 O O . ASN B 1 84 ? -24.672 19.141 5.406 1 90.88 84 ASN B O 1
ATOM 3728 N N . SER B 1 85 ? -25.906 19.672 7.125 1 89.81 85 SER B N 1
ATOM 3729 C CA . SER B 1 85 ? -26.734 20.625 6.398 1 89.81 85 SER B CA 1
ATOM 3730 C C . SER B 1 85 ? -26.078 22 6.34 1 89.81 85 SER B C 1
ATOM 3732 O O . SER B 1 85 ? -26.484 22.859 5.551 1 89.81 85 SER B O 1
ATOM 3734 N N . SER B 1 86 ? -25.062 22.141 7.207 1 90 86 SER B N 1
ATOM 3735 C CA . SER B 1 86 ? -24.375 23.438 7.184 1 90 86 SER B CA 1
ATOM 3736 C C . SER B 1 86 ? -23.656 23.656 5.852 1 90 86 SER B C 1
ATOM 3738 O O . SER B 1 86 ? -23.172 22.703 5.242 1 90 86 SER B O 1
ATOM 3740 N N . ALA B 1 87 ? -23.547 24.906 5.477 1 90.38 87 ALA B N 1
ATOM 3741 C CA . ALA B 1 87 ? -22.969 25.25 4.18 1 90.38 87 ALA B CA 1
ATOM 3742 C C . ALA B 1 87 ? -21.453 25.375 4.277 1 90.38 87 ALA B C 1
ATOM 3744 O O . ALA B 1 87 ? -20.75 25.359 3.26 1 90.38 87 ALA B O 1
ATOM 3745 N N . GLU B 1 88 ? -21 25.484 5.512 1 96.62 88 GLU B N 1
ATOM 3746 C CA . GLU B 1 88 ? -19.578 25.797 5.602 1 96.62 88 GLU B CA 1
ATOM 3747 C C . GLU B 1 88 ? -18.844 24.797 6.488 1 96.62 88 GLU B C 1
ATOM 3749 O O . GLU B 1 88 ? -19.406 24.297 7.469 1 96.62 88 GLU B O 1
ATOM 3754 N N . ALA B 1 89 ? -17.656 24.469 6.172 1 98.12 89 ALA B N 1
ATOM 3755 C CA . ALA B 1 89 ? -16.719 23.75 7.031 1 98.12 89 ALA B CA 1
ATOM 3756 C C . ALA B 1 89 ? -15.922 24.703 7.91 1 98.12 89 ALA B C 1
ATOM 3758 O O . ALA B 1 89 ? -15.672 25.844 7.52 1 98.12 89 ALA B O 1
ATOM 3759 N N . SER B 1 90 ? -15.594 24.297 9.094 1 98.44 90 SER B N 1
ATOM 3760 C CA . SER B 1 90 ? -14.859 25.141 10.039 1 98.44 90 SER B CA 1
ATOM 3761 C C . SER B 1 90 ? -13.523 24.5 10.422 1 98.44 90 SER B C 1
ATOM 3763 O O . SER B 1 90 ? -13.453 23.297 10.656 1 98.44 90 SER B O 1
ATOM 3765 N N . PHE B 1 91 ? -12.508 25.328 10.453 1 98.81 91 PHE B N 1
ATOM 3766 C CA . PHE B 1 91 ? -11.164 24.891 10.805 1 98.81 91 PHE B CA 1
ATOM 3767 C C . PHE B 1 91 ? -10.578 25.766 11.906 1 98.81 91 PHE B C 1
ATOM 3769 O O . PHE B 1 91 ? -10.758 26.984 11.906 1 98.81 91 PHE B O 1
ATOM 3776 N N . LEU B 1 92 ? -9.953 25.125 12.852 1 98.81 92 LEU B N 1
ATOM 3777 C CA . LEU B 1 92 ? -9.25 25.828 13.922 1 98.81 92 LEU B CA 1
ATOM 3778 C C . LEU B 1 92 ? -7.852 25.25 14.117 1 98.81 92 LEU B C 1
ATOM 3780 O O . LEU B 1 92 ? -7.684 24.031 14.195 1 98.81 92 LEU B O 1
ATOM 3784 N N . TYR B 1 93 ? -6.898 26.109 14.07 1 98.81 93 TYR B N 1
ATOM 3785 C CA . TYR B 1 93 ? -5.512 25.75 14.344 1 98.81 93 TYR B CA 1
ATOM 3786 C C . TYR B 1 93 ? -4.98 26.5 15.562 1 98.81 93 TYR B C 1
ATOM 3788 O O . TYR B 1 93 ? -5.254 27.688 15.727 1 98.81 93 TYR B O 1
ATOM 3796 N N . GLU B 1 94 ? -4.281 25.812 16.391 1 98.81 94 GLU B N 1
ATOM 3797 C CA . GLU B 1 94 ? -3.432 26.453 17.391 1 98.81 94 GLU B CA 1
ATOM 3798 C C . GLU B 1 94 ? -1.973 26.047 17.219 1 98.81 94 GLU B C 1
ATOM 3800 O O . GLU B 1 94 ? -1.673 24.859 17.031 1 98.81 94 GLU B O 1
ATOM 3805 N N . PHE B 1 95 ? -1.113 27.031 17.234 1 98.69 95 PHE B N 1
ATOM 3806 C CA . PHE B 1 95 ? 0.318 26.828 17.062 1 98.69 95 PHE B CA 1
ATOM 3807 C C . PHE B 1 95 ? 1.105 27.438 18.219 1 98.69 95 PHE B C 1
ATOM 3809 O O . PHE B 1 95 ? 0.619 28.328 18.891 1 98.69 95 PHE B O 1
ATOM 3816 N N . LEU B 1 96 ? 2.176 26.828 18.5 1 98.25 96 LEU B N 1
ATOM 3817 C CA . LEU B 1 96 ? 3.246 27.453 19.266 1 98.25 96 LEU B CA 1
ATOM 3818 C C . LEU B 1 96 ? 4.453 27.75 18.375 1 98.25 96 LEU B C 1
ATOM 3820 O O . LEU B 1 96 ? 5.195 26.828 18.016 1 98.25 96 LEU B O 1
ATOM 3824 N N . ILE B 1 97 ? 4.594 28.969 17.969 1 96.56 97 ILE B N 1
ATOM 3825 C CA . ILE B 1 97 ? 5.641 29.375 17.031 1 96.56 97 ILE B CA 1
ATOM 3826 C C . ILE B 1 97 ? 6.445 30.531 17.641 1 96.56 97 ILE B C 1
ATOM 3828 O O . ILE B 1 97 ? 5.883 31.562 17.984 1 96.56 97 ILE B O 1
ATOM 3832 N N . GLY B 1 98 ? 7.781 30.375 17.719 1 92.75 98 GLY B N 1
ATOM 3833 C CA . GLY B 1 98 ? 8.617 31.406 18.281 1 92.75 98 GLY B CA 1
ATOM 3834 C C . GLY B 1 98 ? 8.195 31.828 19.688 1 92.75 98 GLY B C 1
ATOM 3835 O O . GLY B 1 98 ? 8.172 33 20.016 1 92.75 98 GLY B O 1
ATOM 3836 N N . GLY B 1 99 ? 7.711 30.922 20.391 1 94.19 99 GLY B N 1
ATOM 3837 C CA . GLY B 1 99 ? 7.301 31.172 21.75 1 94.19 99 GLY B CA 1
ATOM 3838 C C . GLY B 1 99 ? 5.949 31.859 21.859 1 94.19 99 GLY B C 1
ATOM 3839 O O . GLY B 1 99 ? 5.473 32.156 22.953 1 94.19 99 GLY B O 1
ATOM 3840 N N . LYS B 1 100 ? 5.289 32.125 20.766 1 97.5 100 LYS B N 1
ATOM 3841 C CA . LYS B 1 100 ? 3.979 32.781 20.734 1 97.5 100 LYS B CA 1
ATOM 3842 C C . LYS B 1 100 ? 2.873 31.766 20.453 1 97.5 100 LYS B C 1
ATOM 3844 O O . LYS B 1 100 ? 3.049 30.859 19.641 1 97.5 100 LYS B O 1
ATOM 3849 N N . LYS B 1 101 ? 1.794 31.906 21.203 1 98.38 101 LYS B N 1
ATOM 3850 C CA . LYS B 1 101 ? 0.599 31.125 20.906 1 98.38 101 LYS B CA 1
ATOM 3851 C C . LYS B 1 101 ? -0.229 31.766 19.797 1 98.38 101 LYS B C 1
ATOM 3853 O O . LYS B 1 101 ? -0.682 32.906 19.922 1 98.38 101 LYS B O 1
ATOM 3858 N N . ILE B 1 102 ? -0.348 31.062 18.75 1 98.75 102 ILE B N 1
ATOM 3859 C CA . ILE B 1 102 ? -1.087 31.562 17.594 1 98.75 102 ILE B CA 1
ATOM 3860 C C . ILE B 1 102 ? -2.332 30.703 17.375 1 98.75 102 ILE B C 1
ATOM 3862 O O . ILE B 1 102 ? -2.246 29.469 17.297 1 98.75 102 ILE B O 1
ATOM 3866 N N . ARG B 1 103 ? -3.451 31.312 17.359 1 98.81 103 ARG B N 1
ATOM 3867 C CA . ARG B 1 103 ? -4.719 30.656 17.031 1 98.81 103 ARG B CA 1
ATOM 3868 C C . ARG B 1 103 ? -5.305 31.219 15.742 1 98.81 103 ARG B C 1
ATOM 3870 O O . ARG B 1 103 ? -5.387 32.438 15.57 1 98.81 103 ARG B O 1
ATOM 3877 N N . TYR B 1 104 ? -5.602 30.422 14.805 1 98.81 104 TYR B N 1
ATOM 3878 C CA . TYR B 1 104 ? -6.18 30.797 13.516 1 98.81 104 TYR B CA 1
ATOM 3879 C C . TYR B 1 104 ? -7.434 29.984 13.227 1 98.81 104 TYR B C 1
ATOM 3881 O O . TYR B 1 104 ? -7.41 28.75 13.266 1 98.81 104 TYR B O 1
ATOM 3889 N N . GLU B 1 105 ? -8.523 30.641 12.969 1 98.69 105 GLU B N 1
ATOM 3890 C CA . GLU B 1 105 ? -9.805 30.016 12.648 1 98.69 105 GLU B CA 1
ATOM 3891 C C . GLU B 1 105 ? -10.367 30.547 11.328 1 98.69 105 GLU B C 1
ATOM 3893 O O . GLU B 1 105 ? -10.273 31.75 11.047 1 98.69 105 GLU B O 1
ATOM 3898 N N . TYR B 1 106 ? -10.914 29.688 10.555 1 98.56 106 TYR B N 1
ATOM 3899 C CA . TYR B 1 106 ? -11.602 30.156 9.359 1 98.56 106 TYR B CA 1
ATOM 3900 C C . TYR B 1 106 ? -12.734 29.203 8.977 1 98.56 106 TYR B C 1
ATOM 3902 O O . TYR B 1 106 ? -12.797 28.078 9.469 1 98.56 106 TYR B O 1
ATOM 3910 N N . CYS B 1 107 ? -13.625 29.625 8.172 1 98.19 107 CYS B N 1
ATOM 3911 C CA . CYS B 1 107 ? -14.719 28.859 7.609 1 98.19 107 CYS B CA 1
ATOM 3912 C C . CYS B 1 107 ? -14.75 28.984 6.09 1 98.19 107 CYS B C 1
ATOM 3914 O O . CYS B 1 107 ? -14.406 30.031 5.539 1 98.19 107 CYS B O 1
ATOM 3916 N N . LYS B 1 108 ? -15.078 27.891 5.434 1 97.5 108 LYS B N 1
ATOM 3917 C CA . LYS B 1 108 ? -15.148 27.844 3.975 1 97.5 108 LYS B CA 1
ATOM 3918 C C . LYS B 1 108 ? -16.422 27.141 3.512 1 97.5 108 LYS B C 1
ATOM 3920 O O . LYS B 1 108 ? -16.875 26.188 4.141 1 97.5 108 LYS B O 1
ATOM 3925 N N . MET B 1 109 ? -16.891 27.578 2.354 1 96.38 109 MET B N 1
ATOM 3926 C CA . MET B 1 109 ? -18.031 26.922 1.727 1 96.38 109 MET B CA 1
ATOM 3927 C C . MET B 1 109 ? -17.562 25.797 0.796 1 96.38 109 MET B C 1
ATOM 3929 O O . MET B 1 109 ? -18.297 24.828 0.577 1 96.38 109 MET B O 1
ATOM 3933 N N . ASP B 1 110 ? -16.469 25.953 0.177 1 95.69 110 ASP B N 1
ATOM 3934 C CA . ASP B 1 110 ? -15.758 25 -0.67 1 95.69 110 ASP B CA 1
ATOM 3935 C C . ASP B 1 110 ? -14.25 25.219 -0.603 1 95.69 110 ASP B C 1
ATOM 3937 O O . ASP B 1 110 ? -13.773 26.047 0.181 1 95.69 110 ASP B O 1
ATOM 3941 N N . TYR B 1 111 ? -13.539 24.516 -1.308 1 95.12 111 TYR B N 1
ATOM 3942 C CA . TYR B 1 111 ? -12.086 24.484 -1.187 1 95.12 111 TYR B CA 1
ATOM 3943 C C . TYR B 1 111 ? -11.492 25.875 -1.381 1 95.12 111 TYR B C 1
ATOM 3945 O O . TYR B 1 111 ? -10.469 26.203 -0.777 1 95.12 111 TYR B O 1
ATOM 3953 N N . LYS B 1 112 ? -12.188 26.781 -2.09 1 95.12 112 LYS B N 1
ATOM 3954 C CA . LYS B 1 112 ? -11.586 28.047 -2.488 1 95.12 112 LYS B CA 1
ATOM 3955 C C . LYS B 1 112 ? -12.297 29.234 -1.831 1 95.12 112 LYS B C 1
ATOM 3957 O O . LYS B 1 112 ? -11.742 30.328 -1.756 1 95.12 112 LYS B O 1
ATOM 3962 N N . THR B 1 113 ? -13.508 29.062 -1.323 1 96.06 113 THR B N 1
ATOM 3963 C CA . THR B 1 113 ? -14.328 30.188 -0.893 1 96.06 113 THR B CA 1
ATOM 3964 C C . THR B 1 113 ? -14.281 30.344 0.625 1 96.06 113 THR B C 1
ATOM 3966 O O . THR B 1 113 ? -14.828 29.516 1.356 1 96.06 113 THR B O 1
ATOM 3969 N N . LEU B 1 114 ? -13.742 31.469 1.056 1 96.62 114 LEU B N 1
ATOM 3970 C CA . LEU B 1 114 ? -13.625 31.781 2.475 1 96.62 114 LEU B CA 1
ATOM 3971 C C . LEU B 1 114 ? -14.805 32.625 2.939 1 96.62 114 LEU B C 1
ATOM 3973 O O . LEU B 1 114 ? -15.211 33.562 2.248 1 96.62 114 LEU B O 1
ATOM 3977 N N . THR B 1 115 ? -15.344 32.281 4.105 1 96.88 115 THR B N 1
ATOM 3978 C CA . THR B 1 115 ? -16.453 33.094 4.633 1 96.88 115 THR B CA 1
ATOM 3979 C C . THR B 1 115 ? -16.016 33.875 5.859 1 96.88 115 THR B C 1
ATOM 3981 O O . THR B 1 115 ? -16.562 34.938 6.137 1 96.88 115 THR B O 1
ATOM 3984 N N . SER B 1 116 ? -15.141 33.406 6.594 1 97.88 116 SER B N 1
ATOM 3985 C CA . SER B 1 116 ? -14.625 34.125 7.762 1 97.88 116 SER B CA 1
ATOM 3986 C C . SER B 1 116 ? -13.195 33.688 8.086 1 97.88 116 SER B C 1
ATOM 3988 O O . SER B 1 116 ? -12.781 32.594 7.754 1 97.88 116 SER B O 1
ATOM 3990 N N . GLU B 1 117 ? -12.445 34.562 8.75 1 97.62 117 GLU B N 1
ATOM 3991 C CA . GLU B 1 117 ? -11.062 34.375 9.195 1 97.62 117 GLU B CA 1
ATOM 3992 C C . GLU B 1 117 ? -10.789 35.188 10.469 1 97.62 117 GLU B C 1
ATOM 3994 O O . GLU B 1 117 ? -11.133 36.344 10.555 1 97.62 117 GLU B O 1
ATOM 3999 N N . THR B 1 118 ? -10.211 34.5 11.414 1 98.69 118 THR B N 1
ATOM 4000 C CA . THR B 1 118 ? -9.797 35.219 12.625 1 98.69 118 THR B CA 1
ATOM 4001 C C . THR B 1 118 ? -8.43 34.719 13.094 1 98.69 118 THR B C 1
ATOM 4003 O O . THR B 1 118 ? -8.164 33.531 13.094 1 98.69 118 THR B O 1
ATOM 4006 N N . LEU B 1 119 ? -7.562 35.688 13.461 1 98.81 119 LEU B N 1
ATOM 4007 C CA . LEU B 1 119 ? -6.227 35.406 13.969 1 98.81 119 LEU B CA 1
ATOM 4008 C C . LEU B 1 119 ? -6.043 35.969 15.375 1 98.81 119 LEU B C 1
ATOM 4010 O O . LEU B 1 119 ? -6.328 37.125 15.617 1 98.81 119 LEU B O 1
ATOM 4014 N N . TRP B 1 120 ? -5.664 35.156 16.266 1 98.81 120 TRP B N 1
ATOM 4015 C CA . TRP B 1 120 ? -5.273 35.562 17.609 1 98.81 120 TRP B CA 1
ATOM 4016 C C . TRP B 1 120 ? -3.789 35.312 17.859 1 98.81 120 TRP B C 1
ATOM 4018 O O . TRP B 1 120 ? -3.26 34.281 17.438 1 98.81 120 TRP B O 1
ATOM 4028 N N . ILE B 1 121 ? -3.111 36.219 18.5 1 98.62 121 ILE B N 1
ATOM 4029 C CA . ILE B 1 121 ? -1.735 36.062 18.969 1 98.62 121 ILE B CA 1
ATOM 4030 C C . ILE B 1 121 ? -1.656 36.344 20.469 1 98.62 121 ILE B C 1
ATOM 4032 O O . ILE B 1 121 ? -2.002 37.438 20.906 1 98.62 121 ILE B O 1
ATOM 4036 N N . ASP B 1 122 ? -1.286 35.312 21.188 1 98.19 122 ASP B N 1
ATOM 4037 C CA . ASP B 1 122 ? -1.209 35.375 22.641 1 98.19 122 ASP B CA 1
ATOM 4038 C C . ASP B 1 122 ? -2.523 35.875 23.25 1 98.19 122 ASP B C 1
ATOM 4040 O O . ASP B 1 122 ? -2.527 36.781 24.078 1 98.19 122 ASP B O 1
ATOM 4044 N N . GLY B 1 123 ? -3.578 35.312 22.703 1 97.56 123 GLY B N 1
ATOM 4045 C CA . GLY B 1 123 ? -4.902 35.562 23.266 1 97.56 123 GLY B CA 1
ATOM 4046 C C . GLY B 1 123 ? -5.539 36.844 22.75 1 97.56 123 GLY B C 1
ATOM 4047 O O . GLY B 1 123 ? -6.723 37.094 22.984 1 97.56 123 GLY B O 1
ATOM 4048 N N . ARG B 1 124 ? -4.832 37.656 22.031 1 97.94 124 ARG B N 1
ATOM 4049 C CA . ARG B 1 124 ? -5.367 38.906 21.469 1 97.94 124 ARG B CA 1
ATOM 4050 C C . ARG B 1 124 ? -5.812 38.719 20.031 1 97.94 124 ARG B C 1
ATOM 4052 O O . ARG B 1 124 ? -5.066 38.156 19.203 1 97.94 124 ARG B O 1
ATOM 4059 N N . ARG B 1 125 ? -6.996 39.156 19.797 1 98.44 125 ARG B N 1
ATOM 4060 C CA . ARG B 1 125 ? -7.492 39.094 18.422 1 98.44 125 ARG B CA 1
ATOM 4061 C C . ARG B 1 125 ? -6.812 40.156 17.562 1 98.44 125 ARG B C 1
ATOM 4063 O O . ARG B 1 125 ? -7.012 41.344 17.75 1 98.44 125 ARG B O 1
ATOM 4070 N N . MET B 1 126 ? -6.066 39.719 16.578 1 98.5 126 MET B N 1
ATOM 4071 C CA . MET B 1 126 ? -5.246 40.625 15.781 1 98.5 126 MET B CA 1
ATOM 4072 C C . MET B 1 126 ? -5.918 40.938 14.453 1 98.5 126 MET B C 1
ATOM 4074 O O . MET B 1 126 ? -5.727 42.031 13.898 1 98.5 126 MET B O 1
ATOM 4078 N N . VAL B 1 127 ? -6.594 39.969 13.906 1 98.5 127 VAL B N 1
ATOM 4079 C CA . VAL B 1 127 ? -7.289 40.125 12.633 1 98.5 127 VAL B CA 1
ATOM 4080 C C . VAL B 1 127 ? -8.648 39.438 12.695 1 98.5 127 VAL B C 1
ATOM 4082 O O . VAL B 1 127 ? -8.773 38.344 13.266 1 98.5 127 VAL B O 1
ATOM 4085 N N . CYS B 1 128 ? -9.664 40.062 12.133 1 98.06 128 CYS B N 1
ATOM 4086 C CA . CYS B 1 128 ? -11 39.469 12.086 1 98.06 128 CYS B CA 1
ATOM 4087 C C . CYS B 1 128 ? -11.727 39.875 10.805 1 98.06 128 CYS B C 1
ATOM 4089 O O . CYS B 1 128 ? -11.734 41.062 10.438 1 98.06 128 CYS B O 1
ATOM 4091 N N . PHE B 1 129 ? -12.305 38.938 10.148 1 98 129 PHE B N 1
ATOM 4092 C CA . PHE B 1 129 ? -13.102 39.125 8.945 1 98 129 PHE B CA 1
ATOM 4093 C C . PHE B 1 129 ? -14.266 38.125 8.898 1 98 129 PHE B C 1
ATOM 4095 O O . PHE B 1 129 ? -14.086 36.938 9.109 1 98 129 PHE B O 1
ATOM 4102 N N . ASP B 1 130 ? -15.43 38.562 8.711 1 97.62 130 ASP B N 1
ATOM 4103 C CA . ASP B 1 130 ? -16.641 37.75 8.602 1 97.62 130 ASP B CA 1
ATOM 4104 C C . ASP B 1 130 ? -17.594 38.344 7.566 1 97.62 130 ASP B C 1
ATOM 4106 O O . ASP B 1 130 ? -18.219 39.375 7.801 1 97.62 130 ASP B O 1
ATOM 4110 N N . ARG B 1 131 ? -17.672 37.656 6.457 1 95.62 131 ARG B N 1
ATOM 4111 C CA . ARG B 1 131 ? -18.469 38.219 5.371 1 95.62 131 ARG B CA 1
ATOM 4112 C C . ARG B 1 131 ? -19.859 37.594 5.32 1 95.62 131 ARG B C 1
ATOM 4114 O O . ARG B 1 131 ? -20.656 37.906 4.43 1 95.62 131 ARG B O 1
ATOM 4121 N N . ARG B 1 132 ? -20.453 36.75 6.18 1 91.06 132 ARG B N 1
ATOM 4122 C CA . ARG B 1 132 ? -21.719 36.031 6.188 1 91.06 132 ARG B CA 1
ATOM 4123 C C . ARG B 1 132 ? -22.906 37 6.133 1 91.06 132 ARG B C 1
ATOM 4125 O O . ARG B 1 132 ? -23.953 36.656 5.578 1 91.06 132 ARG B O 1
ATOM 4132 N N . ASP B 1 133 ? -22.672 38.188 6.59 1 90.94 133 ASP B N 1
ATOM 4133 C CA . ASP B 1 133 ? -23.75 39.188 6.562 1 90.94 133 ASP B CA 1
ATOM 4134 C C . ASP B 1 133 ? -23.5 40.25 5.5 1 90.94 133 ASP B C 1
ATOM 4136 O O . ASP B 1 133 ? -23.953 41.375 5.633 1 90.94 133 ASP B O 1
ATOM 4140 N N . GLY B 1 134 ? -22.719 39.938 4.582 1 91.94 134 GLY B N 1
ATOM 4141 C CA . GLY B 1 134 ? -22.438 40.875 3.502 1 91.94 134 GLY B CA 1
ATOM 4142 C C . GLY B 1 134 ? -21.328 41.844 3.83 1 91.94 134 GLY B C 1
ATOM 4143 O O . GLY B 1 134 ? -20.984 42.719 3.021 1 91.94 134 GLY B O 1
ATOM 4144 N N . ASN B 1 135 ? -20.797 41.656 4.957 1 93.31 135 ASN B N 1
ATOM 4145 C CA . ASN B 1 135 ? -19.672 42.5 5.355 1 93.31 135 ASN B CA 1
ATOM 4146 C C . ASN B 1 135 ? -18.438 42.219 4.492 1 93.31 135 ASN B C 1
ATOM 4148 O O . ASN B 1 135 ? -18.094 41.094 4.223 1 93.31 135 ASN B O 1
ATOM 4152 N N . GLU B 1 136 ? -17.812 43.281 4.035 1 96.38 136 GLU B N 1
ATOM 4153 C CA . GLU B 1 136 ? -16.625 43.125 3.191 1 96.38 136 GLU B CA 1
ATOM 4154 C C . GLU B 1 136 ? -15.398 43.75 3.859 1 96.38 136 GLU B C 1
ATOM 4156 O O . GLU B 1 136 ? -14.312 43.75 3.281 1 96.38 136 GLU B O 1
ATOM 4161 N N . THR B 1 137 ? -15.617 44.25 5.074 1 96.94 137 THR B N 1
ATOM 4162 C CA . THR B 1 137 ? -14.523 44.969 5.758 1 96.94 137 THR B CA 1
ATOM 4163 C C . THR B 1 137 ? -13.898 44.062 6.824 1 96.94 137 THR B C 1
ATOM 4165 O O . THR B 1 137 ? -14.609 43.375 7.555 1 96.94 137 THR B O 1
ATOM 4168 N N . PHE B 1 138 ? -12.594 44.062 6.883 1 97.56 138 PHE B N 1
ATOM 4169 C CA . PHE B 1 138 ? -11.898 43.344 7.938 1 97.56 138 PHE B CA 1
ATOM 4170 C C . PHE B 1 138 ? -11.273 44.312 8.945 1 97.56 138 PHE B C 1
ATOM 4172 O O . PHE B 1 138 ? -11.109 45.5 8.656 1 97.56 138 PHE B O 1
ATOM 4179 N N . CYS B 1 139 ? -11.016 43.812 10.148 1 97.25 139 CYS B N 1
ATOM 4180 C CA . CYS B 1 139 ? -10.289 44.562 11.188 1 97.25 139 CYS B CA 1
ATOM 4181 C C . CYS B 1 139 ? -8.906 43.969 11.398 1 97.25 139 CYS B C 1
ATOM 4183 O O . CYS B 1 139 ? -8.719 42.75 11.32 1 97.25 139 CYS B O 1
ATOM 4185 N N . SER B 1 140 ? -7.953 44.844 11.609 1 97.75 140 SER B N 1
ATOM 4186 C CA . SER B 1 140 ? -6.59 44.438 11.891 1 97.75 140 SER B CA 1
ATOM 4187 C C . SER B 1 140 ? -5.945 45.312 12.961 1 97.75 140 SER B C 1
ATOM 4189 O O . SER B 1 140 ? -6.035 46.531 12.898 1 97.75 140 SER B O 1
ATOM 4191 N N . ASP B 1 141 ? -5.355 44.625 13.93 1 97.56 141 ASP B N 1
ATOM 4192 C CA . ASP B 1 141 ? -4.613 45.312 14.977 1 97.56 141 ASP B CA 1
ATOM 4193 C C . ASP B 1 141 ? -3.107 45.156 14.789 1 97.56 141 ASP B C 1
ATOM 4195 O O . ASP B 1 141 ? -2.326 45.469 15.688 1 97.56 141 ASP B O 1
ATOM 4199 N N . LEU B 1 142 ? -2.719 44.625 13.688 1 98.06 142 LEU B N 1
ATOM 4200 C CA . LEU B 1 142 ? -1.3 44.562 13.359 1 98.06 142 LEU B CA 1
ATOM 4201 C C . LEU B 1 142 ? -0.744 45.906 13 1 98.06 142 LEU B C 1
ATOM 4203 O O . LEU B 1 142 ? -1.302 46.625 12.148 1 98.06 142 LEU B O 1
ATOM 4207 N N . LYS B 1 143 ? 0.315 46.25 13.641 1 97.38 143 LYS B N 1
ATOM 4208 C CA . LYS B 1 143 ? 0.904 47.562 13.375 1 97.38 143 LYS B CA 1
ATOM 4209 C C . LYS B 1 143 ? 1.445 47.625 11.953 1 97.38 143 LYS B C 1
ATOM 4211 O O . LYS B 1 143 ? 2.141 46.719 11.492 1 97.38 143 LYS B O 1
ATOM 4216 N N . GLY B 1 144 ? 1.035 48.656 11.328 1 96 144 GLY B N 1
ATOM 4217 C CA . GLY B 1 144 ? 1.467 48.844 9.953 1 96 144 GLY B CA 1
ATOM 4218 C C . GLY B 1 144 ? 0.355 48.625 8.938 1 96 144 GLY B C 1
ATOM 4219 O O . GLY B 1 144 ? 0.549 48.812 7.742 1 96 144 GLY B O 1
ATOM 4220 N N . THR B 1 145 ? -0.835 48.281 9.445 1 96.25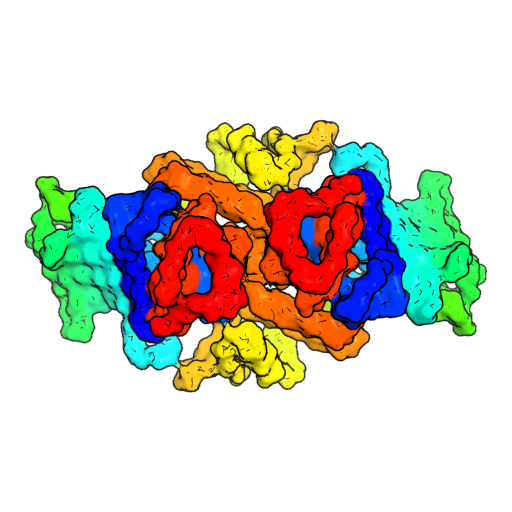 145 THR B N 1
ATOM 4221 C CA . THR B 1 145 ? -1.945 47.969 8.547 1 96.25 145 THR B CA 1
ATOM 4222 C C . THR B 1 145 ? -2.92 49.156 8.492 1 96.25 145 THR B C 1
ATOM 4224 O O . THR B 1 145 ? -3.988 49.062 7.887 1 96.25 145 THR B O 1
ATOM 4227 N N . GLU B 1 146 ? -2.582 50.219 9.062 1 93.06 146 GLU B N 1
ATOM 4228 C CA . GLU B 1 146 ? -3.504 51.344 9.242 1 93.06 146 GLU B CA 1
ATOM 4229 C C . GLU B 1 146 ? -3.895 51.938 7.898 1 93.06 146 GLU B C 1
ATOM 4231 O O . GLU B 1 146 ? -5.008 52.469 7.742 1 93.06 146 GLU B O 1
ATOM 4236 N N . SER B 1 147 ? -3.035 51.938 6.953 1 92.5 147 SER B N 1
ATOM 4237 C CA . SER B 1 147 ? -3.283 52.594 5.668 1 92.5 147 SER B CA 1
ATOM 4238 C C . SER B 1 147 ? -3.871 51.625 4.66 1 92.5 147 SER B C 1
ATOM 4240 O O . SER B 1 147 ? -4.207 52 3.539 1 92.5 147 SER B O 1
ATOM 4242 N N . LEU B 1 148 ? -3.967 50.344 5.023 1 93.75 148 LEU B N 1
ATOM 4243 C CA . LEU B 1 148 ? -4.457 49.312 4.121 1 93.75 148 LEU B CA 1
ATOM 4244 C C . LEU B 1 148 ? -5.945 49.5 3.836 1 93.75 148 LEU B C 1
ATOM 4246 O O . LEU B 1 148 ? -6.719 49.812 4.742 1 93.75 148 LEU B O 1
ATOM 4250 N N . ASN B 1 149 ? -6.254 49.344 2.541 1 95.31 149 ASN B N 1
ATOM 4251 C CA . ASN B 1 149 ? -7.676 49.188 2.248 1 95.31 149 ASN B CA 1
ATOM 4252 C C . ASN B 1 149 ? -8.25 47.938 2.939 1 95.31 149 ASN B C 1
ATOM 4254 O O . ASN B 1 149 ? -7.828 46.812 2.668 1 95.31 149 ASN B O 1
ATOM 4258 N N . ASN B 1 150 ? -9.172 48.125 3.832 1 96.06 150 ASN B N 1
ATOM 4259 C CA . ASN B 1 150 ? -9.648 47.031 4.664 1 96.06 150 ASN B CA 1
ATOM 4260 C C . ASN B 1 150 ? -10.867 46.344 4.047 1 96.06 150 ASN B C 1
ATOM 4262 O O . ASN B 1 150 ? -11.648 45.719 4.75 1 96.06 150 ASN B O 1
ATOM 4266 N N . VAL B 1 151 ? -11.078 46.531 2.74 1 96.62 151 VAL B N 1
ATOM 4267 C CA . VAL B 1 151 ? -12.203 45.906 2.031 1 96.62 151 VAL B CA 1
ATOM 4268 C C . VAL B 1 151 ? -11.711 44.719 1.216 1 96.62 151 VAL B C 1
ATOM 4270 O O . VAL B 1 151 ? -10.797 44.844 0.397 1 96.62 151 VAL B O 1
ATOM 4273 N N . ILE B 1 152 ? -12.312 43.594 1.441 1 95.94 152 ILE B N 1
ATOM 4274 C CA . ILE B 1 152 ? -12.023 42.406 0.678 1 95.94 152 ILE B CA 1
ATOM 4275 C C . ILE B 1 152 ? -13.297 41.906 0 1 95.94 152 ILE B C 1
ATOM 4277 O O . ILE B 1 152 ? -14.203 41.375 0.665 1 95.94 152 ILE B O 1
ATOM 4281 N N . ARG B 1 153 ? -13.32 41.875 -1.315 1 94.94 153 ARG B N 1
ATOM 4282 C CA . ARG B 1 153 ? -14.508 41.438 -2.064 1 94.94 153 ARG B CA 1
ATOM 4283 C C . ARG B 1 153 ? -14.32 40.062 -2.65 1 94.94 153 ARG B C 1
ATOM 4285 O O . ARG B 1 153 ? -15.289 39.312 -2.789 1 94.94 153 ARG B O 1
ATOM 4292 N N . ASP B 1 154 ? -13.078 39.781 -2.994 1 95.81 154 ASP B N 1
ATOM 4293 C CA . ASP B 1 154 ? -12.781 38.469 -3.562 1 95.81 154 ASP B CA 1
ATOM 4294 C C . ASP B 1 154 ? -12.969 37.375 -2.525 1 95.81 154 ASP B C 1
ATOM 4296 O O . ASP B 1 154 ? -12.188 37.281 -1.573 1 95.81 154 ASP B O 1
ATOM 4300 N N . PRO B 1 155 ? -13.914 36.5 -2.746 1 94.81 155 PRO B N 1
ATOM 4301 C CA . PRO B 1 155 ? -14.188 35.469 -1.746 1 94.81 155 PRO B CA 1
ATOM 4302 C C . PRO B 1 155 ? -13.078 34.438 -1.662 1 94.81 155 PRO B C 1
ATOM 4304 O O . PRO B 1 155 ? -13.062 33.625 -0.735 1 94.81 155 PRO B O 1
ATOM 4307 N N . GLN B 1 156 ? -12.148 34.375 -2.561 1 95.56 156 GLN B N 1
ATOM 4308 C CA . GLN B 1 156 ? -11.078 33.406 -2.574 1 95.56 156 GLN B CA 1
ATOM 4309 C C . GLN B 1 156 ? -9.797 33.969 -1.969 1 95.56 156 GLN B C 1
ATOM 4311 O O . GLN B 1 156 ? -8.812 33.219 -1.798 1 95.56 156 GLN B O 1
ATOM 4316 N N . LEU B 1 157 ? -9.867 35.219 -1.606 1 95.88 157 LEU B N 1
ATOM 4317 C CA . LEU B 1 157 ? -8.68 35.844 -1.052 1 95.88 157 LEU B CA 1
ATOM 4318 C C . LEU B 1 157 ? -8.711 35.844 0.473 1 95.88 157 LEU B C 1
ATOM 4320 O O . LEU B 1 157 ? -9.695 36.25 1.083 1 95.88 157 LEU B O 1
ATOM 4324 N N . SER B 1 158 ? -7.672 35.344 1.077 1 97.25 158 SER B N 1
ATOM 4325 C CA . SER B 1 158 ? -7.5 35.406 2.525 1 97.25 158 SER B CA 1
ATOM 4326 C C . SER B 1 158 ? -7.09 36.812 2.971 1 97.25 158 SER B C 1
ATOM 4328 O O . SER B 1 158 ? -6.199 37.406 2.379 1 97.25 158 SER B O 1
ATOM 4330 N N . VAL B 1 159 ? -7.73 37.25 4 1 97.62 159 VAL B N 1
ATOM 4331 C CA . VAL B 1 159 ? -7.379 38.531 4.566 1 97.62 159 VAL B CA 1
ATOM 4332 C C . VAL B 1 159 ? -5.945 38.5 5.09 1 97.62 159 VAL B C 1
ATOM 4334 O O . VAL B 1 159 ? -5.203 39.5 4.965 1 97.62 159 VAL B O 1
ATOM 4337 N N . LEU B 1 160 ? -5.625 37.375 5.699 1 98.25 160 LEU B N 1
ATOM 4338 C CA . LEU B 1 160 ? -4.266 37.25 6.207 1 98.25 160 LEU B CA 1
ATOM 4339 C C . LEU B 1 160 ? -3.248 37.375 5.078 1 98.25 160 LEU B C 1
ATOM 4341 O O . LEU B 1 160 ? -2.244 38.094 5.215 1 98.25 160 LEU B O 1
ATOM 4345 N N . LYS B 1 161 ? -3.516 36.688 4.066 1 96.94 161 LYS B N 1
ATOM 4346 C CA . LYS B 1 161 ? -2.611 36.75 2.922 1 96.94 161 LYS B CA 1
ATOM 4347 C C . LYS B 1 161 ? -2.574 38.156 2.332 1 96.94 161 LYS B C 1
ATOM 4349 O O . LYS B 1 161 ? -1.512 38.656 1.933 1 96.94 161 LYS B O 1
ATOM 4354 N N . TYR B 1 162 ? -3.701 38.844 2.229 1 97.31 162 TYR B N 1
ATOM 4355 C CA . TYR B 1 162 ? -3.799 40.219 1.749 1 97.31 162 TYR B CA 1
ATOM 4356 C C . TYR B 1 162 ? -2.93 41.125 2.584 1 97.31 162 TYR B C 1
ATOM 4358 O O . TYR B 1 162 ? -2.17 41.938 2.041 1 97.31 162 TYR B O 1
ATOM 4366 N N . ILE B 1 163 ? -3.027 40.969 3.857 1 97.62 163 ILE B N 1
ATOM 4367 C CA . ILE B 1 163 ? -2.258 41.812 4.77 1 97.62 163 ILE B CA 1
ATOM 4368 C C . ILE B 1 163 ? -0.766 41.562 4.57 1 97.62 163 ILE B C 1
ATOM 4370 O O . ILE B 1 163 ? 0.015 42.5 4.43 1 97.62 163 ILE B O 1
ATOM 4374 N N . ARG B 1 164 ? -0.413 40.344 4.539 1 96.75 164 ARG B N 1
ATOM 4375 C CA . ARG B 1 164 ? 0.986 39.969 4.371 1 96.75 164 ARG B CA 1
ATOM 4376 C C . ARG B 1 164 ? 1.571 40.562 3.104 1 96.75 164 ARG B C 1
ATOM 4378 O O . ARG B 1 164 ? 2.711 41.031 3.102 1 96.75 164 ARG B O 1
ATOM 4385 N N . ASN B 1 165 ? 0.766 40.594 2.07 1 95.38 165 ASN B N 1
ATOM 4386 C CA . ASN B 1 165 ? 1.274 40.969 0.756 1 95.38 165 ASN B CA 1
ATOM 4387 C C . ASN B 1 165 ? 1.192 42.469 0.533 1 95.38 165 ASN B C 1
ATOM 4389 O O . ASN B 1 165 ? 1.854 43 -0.357 1 95.38 165 ASN B O 1
ATOM 4393 N N . ASN B 1 166 ? 0.384 43.188 1.293 1 95.25 166 ASN B N 1
ATOM 4394 C CA . ASN B 1 166 ? 0.093 44.562 0.926 1 95.25 166 ASN B CA 1
ATOM 4395 C C . ASN B 1 166 ? 0.428 45.531 2.061 1 95.25 166 ASN B C 1
ATOM 4397 O O . ASN B 1 166 ? 0.149 46.719 1.966 1 95.25 166 ASN B O 1
ATOM 4401 N N . SER B 1 167 ? 0.994 45.031 3.094 1 92.94 167 SER B N 1
ATOM 4402 C CA . SER B 1 167 ? 1.297 45.938 4.207 1 92.94 167 SER B CA 1
ATOM 4403 C C . SER B 1 167 ? 2.795 45.969 4.496 1 92.94 167 SER B C 1
ATOM 4405 O O . SER B 1 167 ? 3.516 45 4.188 1 92.94 167 SER B O 1
ATOM 4407 N N . SER B 1 168 ? 3.256 47.094 4.938 1 93.56 168 SER B N 1
ATOM 4408 C CA . SER B 1 168 ? 4.578 47.219 5.543 1 93.56 168 SER B CA 1
ATOM 4409 C C . SER B 1 168 ? 4.504 47.094 7.062 1 93.56 168 SER B C 1
ATOM 4411 O O . SER B 1 168 ? 4.375 48.094 7.766 1 93.56 168 SER B O 1
ATOM 4413 N N . LEU B 1 169 ? 4.656 46 7.555 1 95.69 169 LEU B N 1
ATOM 4414 C CA . LEU B 1 169 ? 4.453 45.688 8.969 1 95.69 169 LEU B CA 1
ATOM 4415 C C . LEU B 1 169 ? 5.621 46.219 9.805 1 95.69 169 LEU B C 1
ATOM 4417 O O . LEU B 1 169 ? 6.777 46.094 9.398 1 95.69 169 LEU B O 1
ATOM 4421 N N . ASP B 1 170 ? 5.301 46.75 10.953 1 96.06 170 ASP B N 1
ATOM 4422 C CA . ASP B 1 170 ? 6.328 47.219 11.883 1 96.06 170 ASP B CA 1
ATOM 4423 C C . ASP B 1 170 ? 7.098 46.031 12.469 1 96.06 170 ASP B C 1
ATOM 4425 O O . ASP B 1 170 ? 6.633 44.875 12.422 1 96.06 170 ASP B O 1
ATOM 4429 N N . GLU B 1 171 ? 8.266 46.406 12.898 1 95.75 171 GLU B N 1
ATOM 4430 C CA . GLU B 1 171 ? 9.031 45.375 13.594 1 95.75 171 GLU B CA 1
ATOM 4431 C C . GLU B 1 171 ? 8.602 45.25 15.047 1 95.75 171 GLU B C 1
ATOM 4433 O O . GLU B 1 171 ? 8.969 46.094 15.883 1 95.75 171 GLU B O 1
ATOM 4438 N N . ASN B 1 172 ? 7.762 44.312 15.312 1 96.25 172 ASN B N 1
ATOM 4439 C CA . ASN B 1 172 ? 7.359 44 16.688 1 96.25 172 ASN B CA 1
ATOM 4440 C C . ASN B 1 172 ? 7.012 42.531 16.844 1 96.25 172 ASN B C 1
ATOM 4442 O O . ASN B 1 172 ? 7.008 41.781 15.867 1 96.25 172 ASN B O 1
ATOM 4446 N N . ALA B 1 173 ? 6.785 42.125 18.031 1 96.44 173 ALA B N 1
ATOM 4447 C CA . ALA B 1 173 ? 6.617 40.719 18.375 1 96.44 173 ALA B CA 1
ATOM 4448 C C . ALA B 1 173 ? 5.383 40.125 17.688 1 96.44 173 ALA B C 1
ATOM 4450 O O . ALA B 1 173 ? 5.41 39 17.203 1 96.44 173 ALA B O 1
ATOM 4451 N N . ASP B 1 174 ? 4.332 40.844 17.672 1 97.12 174 ASP B N 1
ATOM 4452 C CA . ASP B 1 174 ? 3.084 40.375 17.078 1 97.12 174 ASP B CA 1
ATOM 4453 C C . ASP B 1 174 ? 3.225 40.188 15.578 1 97.12 174 ASP B C 1
ATOM 4455 O O . ASP B 1 174 ? 2.818 39.156 15.031 1 97.12 174 ASP B O 1
ATOM 4459 N N . ASN B 1 175 ? 3.793 41.219 14.938 1 97.88 175 ASN B N 1
ATOM 4460 C CA . ASN B 1 175 ? 4 41.125 13.5 1 97.88 175 ASN B CA 1
ATOM 4461 C C . ASN B 1 175 ? 4.969 40 13.133 1 97.88 175 ASN B C 1
ATOM 4463 O O . ASN B 1 175 ? 4.801 39.344 12.109 1 97.88 175 ASN B O 1
ATOM 4467 N N . ARG B 1 176 ? 5.938 39.812 13.953 1 97.81 176 ARG B N 1
ATOM 4468 C CA . ARG B 1 176 ? 6.863 38.719 13.734 1 97.81 176 ARG B CA 1
ATOM 4469 C C . ARG B 1 176 ? 6.137 37.375 13.828 1 97.81 176 ARG B C 1
ATOM 4471 O O . ARG B 1 176 ? 6.355 36.5 13 1 97.81 176 ARG B O 1
ATOM 4478 N N . ALA B 1 177 ? 5.297 37.219 14.828 1 98.06 177 ALA B N 1
ATOM 4479 C CA . ALA B 1 177 ? 4.512 36 14.992 1 98.06 177 ALA B CA 1
ATOM 4480 C C . ALA B 1 177 ? 3.619 35.75 13.773 1 98.06 177 ALA B C 1
ATOM 4482 O O . ALA B 1 177 ? 3.471 34.625 13.328 1 98.06 177 ALA B O 1
ATOM 4483 N N . PHE B 1 178 ? 3.053 36.812 13.312 1 98.31 178 PHE B N 1
ATOM 4484 C CA . PHE B 1 178 ? 2.211 36.75 12.125 1 98.31 178 PHE B CA 1
ATOM 4485 C C . PHE B 1 178 ? 2.996 36.25 10.93 1 98.31 178 PHE B C 1
ATOM 4487 O O . PHE B 1 178 ? 2.555 35.312 10.242 1 98.31 178 PHE B O 1
ATOM 4494 N N . LEU B 1 179 ? 4.164 36.781 10.727 1 97.88 179 LEU B N 1
ATOM 4495 C CA . LEU B 1 179 ? 5.008 36.344 9.609 1 97.88 179 LEU B CA 1
ATOM 4496 C C . LEU B 1 179 ? 5.516 34.938 9.812 1 97.88 179 LEU B C 1
ATOM 4498 O O . LEU B 1 179 ? 5.645 34.188 8.844 1 97.88 179 LEU B O 1
ATOM 4502 N N . ASP B 1 180 ? 5.781 34.594 11.031 1 97.88 180 ASP B N 1
ATOM 4503 C CA . ASP B 1 180 ? 6.25 33.25 11.352 1 97.88 180 ASP B CA 1
ATOM 4504 C C . ASP B 1 180 ? 5.18 32.219 11.039 1 97.88 180 ASP B C 1
ATOM 4506 O O . ASP B 1 180 ? 5.5 31.078 10.664 1 97.88 180 ASP B O 1
ATOM 4510 N N . LEU B 1 181 ? 3.912 32.594 11.234 1 98.25 181 LEU B N 1
ATOM 4511 C CA . LEU B 1 181 ? 2.824 31.688 10.859 1 98.25 181 LEU B CA 1
ATOM 4512 C C . LEU B 1 181 ? 2.898 31.328 9.375 1 98.25 181 LEU B C 1
ATOM 4514 O O . LEU B 1 181 ? 2.805 30.156 9.008 1 98.25 181 LEU B O 1
ATOM 4518 N N . PHE B 1 182 ? 3.119 32.344 8.539 1 96.62 182 PHE B N 1
ATOM 4519 C CA . PHE B 1 182 ? 3.232 32.094 7.102 1 96.62 182 PHE B CA 1
ATOM 4520 C C . PHE B 1 182 ? 4.422 31.203 6.789 1 96.62 182 PHE B C 1
ATOM 4522 O O . PHE B 1 182 ? 4.309 30.266 5.996 1 96.62 182 PHE B O 1
ATOM 4529 N N . SER B 1 183 ? 5.496 31.516 7.465 1 95.56 183 SER B N 1
ATOM 4530 C CA . SER B 1 183 ? 6.695 30.703 7.258 1 95.56 183 SER B CA 1
ATOM 4531 C C . SER B 1 183 ? 6.457 29.25 7.641 1 95.56 183 SER B C 1
ATOM 4533 O O . SER B 1 183 ? 6.883 28.328 6.93 1 95.56 183 SER B O 1
ATOM 4535 N N . PHE B 1 184 ? 5.758 29.031 8.734 1 96.62 184 PHE B N 1
ATOM 4536 C CA . PHE B 1 184 ? 5.445 27.688 9.188 1 96.62 184 PHE B CA 1
ATOM 4537 C C . PHE B 1 184 ? 4.586 26.953 8.164 1 96.62 184 PHE B C 1
ATOM 4539 O O . PHE B 1 184 ? 4.898 25.828 7.781 1 96.62 184 PHE B O 1
ATOM 4546 N N . VAL B 1 185 ? 3.516 27.609 7.727 1 96.19 185 VAL B N 1
ATOM 4547 C CA . VAL B 1 185 ? 2.547 26.984 6.824 1 96.19 185 VAL B CA 1
ATOM 4548 C C . VAL B 1 185 ? 3.205 26.703 5.477 1 96.19 185 VAL B C 1
ATOM 4550 O O . VAL B 1 185 ? 2.971 25.656 4.875 1 96.19 185 VAL B O 1
ATOM 4553 N N . GLU B 1 186 ? 4.074 27.562 5.035 1 92.94 186 GLU B N 1
ATOM 4554 C CA . GLU B 1 186 ? 4.766 27.406 3.758 1 92.94 186 GLU B CA 1
ATOM 4555 C C . GLU B 1 186 ? 5.711 26.219 3.781 1 92.94 186 GLU B C 1
ATOM 4557 O O . GLU B 1 186 ? 6.07 25.672 2.732 1 92.94 186 GLU B O 1
ATOM 4562 N N . ARG B 1 187 ? 6.07 25.812 4.969 1 93.38 187 ARG B N 1
ATOM 4563 C CA . ARG B 1 187 ? 7.07 24.75 5.109 1 93.38 187 ARG B CA 1
ATOM 4564 C C . ARG B 1 187 ? 6.43 23.453 5.57 1 93.38 187 ARG B C 1
ATOM 4566 O O . ARG B 1 187 ? 7.133 22.516 5.953 1 93.38 187 ARG B O 1
ATOM 4573 N N . MET B 1 188 ? 5.109 23.391 5.551 1 94.12 188 MET B N 1
ATOM 4574 C CA . MET B 1 188 ? 4.41 22.125 5.82 1 94.12 188 MET B CA 1
ATOM 4575 C C . MET B 1 188 ? 4.512 21.188 4.633 1 94.12 188 MET B C 1
ATOM 4577 O O . MET B 1 188 ? 4.457 21.609 3.48 1 94.12 188 MET B O 1
ATOM 4581 N N . LEU B 1 189 ? 4.641 19.875 4.98 1 93.31 189 LEU B N 1
ATOM 4582 C CA . LEU B 1 189 ? 4.824 18.875 3.936 1 93.31 189 LEU B CA 1
ATOM 4583 C C . LEU B 1 189 ? 3.867 17.703 4.129 1 93.31 189 LEU B C 1
ATOM 4585 O O . LEU B 1 189 ? 3.826 17.094 5.203 1 93.31 189 LEU B O 1
ATOM 4589 N N . PHE B 1 190 ? 3.045 17.469 3.125 1 93.06 190 PHE B N 1
ATOM 4590 C CA . PHE B 1 190 ? 2.18 16.312 3.037 1 93.06 190 PHE B CA 1
ATOM 4591 C C . PHE B 1 190 ? 2.6 15.406 1.879 1 93.06 190 PHE B C 1
ATOM 4593 O O . PHE B 1 190 ? 2.793 15.883 0.757 1 93.06 190 PHE B O 1
ATOM 4600 N N . PHE B 1 191 ? 2.82 14.07 2.16 1 89.25 191 PHE B N 1
ATOM 4601 C CA . PHE B 1 191 ? 2.982 13.156 1.04 1 89.25 191 PHE B CA 1
ATOM 4602 C C . PHE B 1 191 ? 2.475 11.766 1.403 1 89.25 191 PHE B C 1
ATOM 4604 O O . PHE B 1 191 ? 2.273 11.461 2.58 1 89.25 191 PHE B O 1
ATOM 4611 N N . ARG B 1 192 ? 2.176 11 0.337 1 87.69 192 ARG B N 1
ATOM 4612 C CA . ARG B 1 192 ? 1.675 9.633 0.478 1 87.69 192 ARG B CA 1
ATOM 4613 C C . ARG B 1 192 ? 2.662 8.625 -0.101 1 87.69 192 ARG B C 1
ATOM 4615 O O . ARG B 1 192 ? 3.277 8.875 -1.139 1 87.69 192 ARG B O 1
ATOM 4622 N N . SER B 1 193 ? 2.836 7.582 0.57 1 73.94 193 SER B N 1
ATOM 4623 C CA . SER B 1 193 ? 3.701 6.512 0.088 1 73.94 193 SER B CA 1
ATOM 4624 C C . SER B 1 193 ? 2.953 5.574 -0.855 1 73.94 193 SER B C 1
ATOM 4626 O O . SER B 1 193 ? 3.129 4.355 -0.8 1 73.94 193 SER B O 1
ATOM 4628 N N . LEU B 1 194 ? 2.049 6.137 -1.582 1 65.12 194 LEU B N 1
ATOM 4629 C CA . LEU B 1 194 ? 1.287 5.348 -2.545 1 65.12 194 LEU B CA 1
ATOM 4630 C C . LEU B 1 194 ? 1.84 5.531 -3.955 1 65.12 194 LEU B C 1
ATOM 4632 O O . LEU B 1 194 ? 2.748 6.336 -4.172 1 65.12 194 LEU B O 1
ATOM 4636 N N . GLU B 1 195 ? 1.585 4.715 -4.777 1 57.62 195 GLU B N 1
ATOM 4637 C CA . GLU B 1 195 ? 2.082 4.832 -6.145 1 57.62 195 GLU B CA 1
ATOM 4638 C C . GLU B 1 195 ? 1.719 6.188 -6.746 1 57.62 195 GLU B C 1
ATOM 4640 O O . GLU B 1 195 ? 2.475 6.738 -7.551 1 57.62 195 GLU B O 1
ATOM 4645 N N . ASP B 1 196 ? 0.575 6.586 -6.289 1 56.97 196 ASP B N 1
ATOM 4646 C CA . ASP B 1 196 ? 0.327 7.965 -6.707 1 56.97 196 ASP B CA 1
ATOM 4647 C C . ASP B 1 196 ? 1.061 8.953 -5.809 1 56.97 196 ASP B C 1
ATOM 4649 O O . ASP B 1 196 ? 0.733 9.086 -4.625 1 56.97 196 ASP B O 1
ATOM 4653 N N . ARG B 1 197 ? 2.205 9.375 -6.281 1 59 197 ARG B N 1
ATOM 4654 C CA . ARG B 1 197 ? 3.049 10.266 -5.488 1 59 197 ARG B CA 1
ATOM 4655 C C . ARG B 1 197 ? 2.453 11.664 -5.41 1 59 197 ARG B C 1
ATOM 4657 O O . ARG B 1 197 ? 2.623 12.469 -6.328 1 59 197 ARG B O 1
ATOM 4664 N N . THR B 1 198 ? 1.467 11.82 -4.422 1 54.75 198 THR B N 1
ATOM 4665 C CA . THR B 1 198 ? 0.855 13.125 -4.18 1 54.75 198 THR B CA 1
ATOM 4666 C C . THR B 1 198 ? 1.561 13.844 -3.037 1 54.75 198 THR B C 1
ATOM 4668 O O . THR B 1 198 ? 1.952 13.227 -2.049 1 54.75 198 THR B O 1
ATOM 4671 N N . TYR B 1 199 ? 1.943 15.094 -3.248 1 69.94 199 TYR B N 1
ATOM 4672 C CA . TYR B 1 199 ? 2.494 15.875 -2.143 1 69.94 199 TYR B CA 1
ATOM 4673 C C . TYR B 1 199 ? 1.97 17.297 -2.17 1 69.94 199 TYR B C 1
ATOM 4675 O O . TYR B 1 199 ? 1.473 17.766 -3.199 1 69.94 199 TYR B O 1
ATOM 4683 N N . ILE B 1 200 ? 1.719 17.844 -1.042 1 67.06 200 ILE B N 1
ATOM 4684 C CA . ILE B 1 200 ? 1.35 19.25 -0.834 1 67.06 200 ILE B CA 1
ATOM 4685 C C . ILE B 1 200 ? 2.451 19.953 -0.055 1 67.06 200 ILE B C 1
ATOM 4687 O O . ILE B 1 200 ? 3 19.406 0.903 1 67.06 200 ILE B O 1
ATOM 4691 N N . GLY B 1 201 ? 2.818 21.188 -0.475 1 56.94 201 GLY B N 1
ATOM 4692 C CA . GLY B 1 201 ? 3.725 22.047 0.262 1 56.94 201 GLY B CA 1
ATOM 4693 C C . GLY B 1 201 ? 5.016 22.328 -0.48 1 56.94 201 GLY B C 1
ATOM 4694 O O . GLY B 1 201 ? 4.992 22.781 -1.631 1 56.94 201 GLY B O 1
ATOM 4695 N N . LEU B 1 202 ? 6.062 21.672 -0.151 1 56.22 202 LEU B N 1
ATOM 4696 C CA . LEU B 1 202 ? 7.41 22.047 -0.559 1 56.22 202 LEU B CA 1
ATOM 4697 C C . LEU B 1 202 ? 7.57 21.953 -2.072 1 56.22 202 LEU B C 1
ATOM 4699 O O . LEU B 1 202 ? 6.914 21.125 -2.715 1 56.22 202 LEU B O 1
ATOM 4703 N N . GLN B 1 203 ? 8.227 22.969 -2.645 1 53.28 203 GLN B N 1
ATOM 4704 C CA . GLN B 1 203 ? 8.484 23 -4.078 1 53.28 203 GLN B CA 1
ATOM 4705 C C . GLN B 1 203 ? 9.289 21.781 -4.52 1 53.28 203 GLN B C 1
ATOM 4707 O O . GLN B 1 203 ? 10.227 21.375 -3.838 1 53.28 203 GLN B O 1
ATOM 4712 N N . HIS B 1 204 ? 8.594 21 -5.387 1 55.22 204 HIS B N 1
ATOM 4713 C CA . HIS B 1 204 ? 9.297 19.828 -5.922 1 55.22 204 HIS B CA 1
ATOM 4714 C C . HIS B 1 204 ? 10.305 20.234 -6.984 1 55.22 204 HIS B C 1
ATOM 4716 O O . HIS B 1 204 ? 10.109 21.234 -7.691 1 55.22 204 HIS B O 1
ATOM 4722 N N . HIS B 1 205 ? 11.539 19.812 -6.801 1 56.72 205 HIS B N 1
ATOM 4723 C CA . HIS B 1 205 ? 12.5 19.953 -7.891 1 56.72 205 HIS B CA 1
ATOM 4724 C C . HIS B 1 205 ? 11.961 19.328 -9.18 1 56.72 205 HIS B C 1
ATOM 4726 O O . HIS B 1 205 ? 11.195 18.375 -9.133 1 56.72 205 HIS B O 1
ATOM 4732 N N . ASP B 1 206 ? 12.188 20.078 -10.234 1 61.09 206 ASP B N 1
ATOM 4733 C CA . ASP B 1 206 ? 11.914 19.578 -11.57 1 61.09 206 ASP B CA 1
ATOM 4734 C C . ASP B 1 206 ? 12.703 18.297 -11.852 1 61.09 206 ASP B C 1
ATOM 4736 O O . ASP B 1 206 ? 13.844 18.172 -11.422 1 61.09 206 ASP B O 1
ATOM 4740 N N . GLY B 1 207 ? 12.086 17.188 -12.094 1 69.94 207 GLY B N 1
ATOM 4741 C CA . GLY B 1 207 ? 12.727 15.953 -12.477 1 69.94 207 GLY B CA 1
ATOM 4742 C C . GLY B 1 207 ? 12.289 14.766 -11.648 1 69.94 207 GLY B C 1
ATOM 4743 O O . GLY B 1 207 ? 11.453 14.898 -10.75 1 69.94 207 GLY B O 1
ATOM 4744 N N . SER B 1 208 ? 12.875 13.625 -11.953 1 84.75 208 SER B N 1
ATOM 4745 C CA . SER B 1 208 ? 12.586 12.383 -11.242 1 84.75 208 SER B CA 1
ATOM 4746 C C . SER B 1 208 ? 13.328 12.328 -9.914 1 84.75 208 SER B C 1
ATOM 4748 O O . SER B 1 208 ? 14.258 13.102 -9.68 1 84.75 208 SER B O 1
ATOM 4750 N N . LEU B 1 209 ? 12.875 11.648 -8.984 1 89.31 209 LEU B N 1
ATOM 4751 C CA . LEU B 1 209 ? 13.531 11.445 -7.695 1 89.31 209 LEU B CA 1
ATOM 4752 C C . LEU B 1 209 ? 14.969 10.992 -7.887 1 89.31 209 LEU B C 1
ATOM 4754 O O . LEU B 1 209 ? 15.867 11.422 -7.152 1 89.31 209 LEU B O 1
ATOM 4758 N N . THR B 1 210 ? 15.172 10.164 -8.922 1 92.62 210 THR B N 1
ATOM 4759 C CA . THR B 1 210 ? 16.531 9.703 -9.188 1 92.62 210 THR B CA 1
ATOM 4760 C C . THR B 1 210 ? 17.406 10.859 -9.672 1 92.62 210 THR B C 1
ATOM 4762 O O . THR B 1 210 ? 18.594 10.93 -9.336 1 92.62 210 THR B O 1
ATOM 4765 N N . ASP B 1 211 ? 16.844 11.781 -10.445 1 91.5 211 ASP B N 1
ATOM 4766 C CA . ASP B 1 211 ? 17.578 12.969 -10.883 1 91.5 211 ASP B CA 1
ATOM 4767 C C . ASP B 1 211 ? 18.016 13.812 -9.688 1 91.5 211 ASP B C 1
ATOM 4769 O O . ASP B 1 211 ? 19.156 14.305 -9.656 1 91.5 211 ASP B O 1
ATOM 4773 N N . TYR B 1 212 ? 17.078 13.953 -8.797 1 91.19 212 TYR B N 1
ATOM 4774 C CA . TYR B 1 212 ? 17.406 14.711 -7.594 1 91.19 212 TYR B CA 1
ATOM 4775 C C . TYR B 1 212 ? 18.594 14.102 -6.863 1 91.19 212 TYR B C 1
ATOM 4777 O O . TYR B 1 212 ? 19.516 14.812 -6.465 1 91.19 212 TYR B O 1
ATOM 4785 N N . ILE B 1 213 ? 18.594 12.82 -6.695 1 95.44 213 ILE B N 1
ATOM 4786 C CA . ILE B 1 213 ? 19.641 12.109 -5.965 1 95.44 213 ILE B CA 1
ATOM 4787 C C . ILE B 1 213 ? 20.969 12.266 -6.695 1 95.44 213 ILE B C 1
ATOM 4789 O O . ILE B 1 213 ? 22 12.539 -6.07 1 95.44 213 ILE B O 1
ATOM 4793 N N . ILE B 1 214 ? 20.922 12.195 -8.008 1 95.88 214 ILE B N 1
ATOM 4794 C CA . ILE B 1 214 ? 22.125 12.305 -8.82 1 95.88 214 ILE B CA 1
ATOM 4795 C C . ILE B 1 214 ? 22.641 13.742 -8.797 1 95.88 214 ILE B C 1
ATOM 4797 O O . ILE B 1 214 ? 23.812 13.977 -8.508 1 95.88 214 ILE B O 1
ATOM 4801 N N . ASN B 1 215 ? 21.75 14.656 -9.016 1 93.5 215 ASN B N 1
ATOM 4802 C CA . ASN B 1 215 ? 22.141 16.047 -9.18 1 93.5 215 ASN B CA 1
ATOM 4803 C C . ASN B 1 215 ? 22.625 16.656 -7.859 1 93.5 215 ASN B C 1
ATOM 4805 O O . ASN B 1 215 ? 23.359 17.641 -7.859 1 93.5 215 ASN B O 1
ATOM 4809 N N . THR B 1 216 ? 22.25 16.109 -6.762 1 94.62 216 THR B N 1
ATOM 4810 C CA . THR B 1 216 ? 22.688 16.625 -5.465 1 94.62 216 THR B CA 1
ATOM 4811 C C . THR B 1 216 ? 23.844 15.797 -4.906 1 94.62 216 THR B C 1
ATOM 4813 O O . THR B 1 216 ? 24.203 15.938 -3.736 1 94.62 216 THR B O 1
ATOM 4816 N N . ASP B 1 217 ? 24.422 14.867 -5.719 1 95.75 217 ASP B N 1
ATOM 4817 C CA . ASP B 1 217 ? 25.578 14.047 -5.379 1 95.75 217 ASP B CA 1
ATOM 4818 C C . ASP B 1 217 ? 25.312 13.227 -4.117 1 95.75 217 ASP B C 1
ATOM 4820 O O . ASP B 1 217 ? 26.125 13.227 -3.189 1 95.75 217 ASP B O 1
ATOM 4824 N N . LYS B 1 218 ? 24.109 12.641 -4.059 1 96.88 218 LYS B N 1
ATOM 4825 C CA . LYS B 1 218 ? 23.719 11.898 -2.865 1 96.88 218 LYS B CA 1
ATOM 4826 C C . LYS B 1 218 ? 23.594 10.406 -3.16 1 96.88 218 LYS B C 1
ATOM 4828 O O . LYS B 1 218 ? 22.953 9.672 -2.402 1 96.88 218 LYS B O 1
ATOM 4833 N N . VAL B 1 219 ? 24.172 9.93 -4.227 1 98 219 VAL B N 1
ATOM 4834 C CA . VAL B 1 219 ? 24.047 8.539 -4.648 1 98 219 VAL B CA 1
ATOM 4835 C C . VAL B 1 219 ? 24.609 7.621 -3.57 1 98 219 VAL B C 1
ATOM 4837 O O . VAL B 1 219 ? 23.953 6.656 -3.164 1 98 219 VAL B O 1
ATOM 4840 N N . LYS B 1 220 ? 25.766 7.906 -3.061 1 98.06 220 LYS B N 1
ATOM 4841 C CA . LYS B 1 220 ? 26.391 7.078 -2.033 1 98.06 220 LYS B CA 1
ATOM 4842 C C . LYS B 1 220 ? 25.609 7.152 -0.722 1 98.06 220 LYS B C 1
ATOM 4844 O O . LYS B 1 220 ? 25.484 6.152 -0.01 1 98.06 220 LYS B O 1
ATOM 4849 N N . ASP B 1 221 ? 25.172 8.336 -0.464 1 98 221 ASP B N 1
ATOM 4850 C CA . ASP B 1 221 ? 24.359 8.523 0.734 1 98 221 ASP B CA 1
ATOM 4851 C C . ASP B 1 221 ? 23.062 7.715 0.647 1 98 221 ASP B C 1
ATOM 4853 O O . ASP B 1 221 ? 22.656 7.086 1.624 1 98 221 ASP B O 1
ATOM 4857 N N . PHE B 1 222 ? 22.438 7.781 -0.477 1 98.06 222 PHE B N 1
ATOM 4858 C CA . PHE B 1 222 ? 21.203 7.023 -0.709 1 98.06 222 PHE B CA 1
ATOM 4859 C C . PHE B 1 222 ? 21.484 5.523 -0.634 1 98.06 222 PHE B C 1
ATOM 4861 O O . PHE B 1 222 ? 20.703 4.777 -0.039 1 98.06 222 PHE B O 1
ATOM 4868 N N . GLU B 1 223 ? 22.594 5.094 -1.21 1 98.38 223 GLU B N 1
ATOM 4869 C CA . GLU B 1 223 ? 23.016 3.701 -1.106 1 98.38 223 GLU B CA 1
ATOM 4870 C C . GLU B 1 223 ? 23.141 3.27 0.352 1 98.38 223 GLU B C 1
ATOM 4872 O O . GLU B 1 223 ? 22.641 2.213 0.738 1 98.38 223 GLU B O 1
ATOM 4877 N N . ALA B 1 224 ? 23.766 4.062 1.12 1 97.81 224 ALA B N 1
ATOM 4878 C CA . ALA B 1 224 ? 23.953 3.771 2.539 1 97.81 224 ALA B CA 1
ATOM 4879 C C . ALA B 1 224 ? 22.609 3.693 3.262 1 97.81 224 ALA B C 1
ATOM 4881 O O . ALA B 1 224 ? 22.406 2.826 4.113 1 97.81 224 ALA B O 1
ATOM 4882 N N . PHE B 1 225 ? 21.734 4.582 2.916 1 96.94 225 PHE B N 1
ATOM 4883 C CA . PHE B 1 225 ? 20.406 4.613 3.494 1 96.94 225 PHE B CA 1
ATOM 4884 C C . PHE B 1 225 ? 19.656 3.32 3.193 1 96.94 225 PHE B C 1
ATOM 4886 O O . PHE B 1 225 ? 19.047 2.729 4.086 1 96.94 225 PHE B O 1
ATOM 4893 N N . LEU B 1 226 ? 19.688 2.865 1.958 1 96.69 226 LEU B N 1
ATOM 4894 C CA . LEU B 1 226 ? 19.016 1.63 1.567 1 96.69 226 LEU B CA 1
ATOM 4895 C C . LEU B 1 226 ? 19.609 0.431 2.289 1 96.69 226 LEU B C 1
ATOM 4897 O O . LEU B 1 226 ? 18.891 -0.459 2.738 1 96.69 226 LEU B O 1
ATOM 4901 N N . ASN B 1 227 ? 20.922 0.443 2.406 1 96.25 227 ASN B N 1
ATOM 4902 C CA . ASN B 1 227 ? 21.594 -0.656 3.098 1 96.25 227 ASN B CA 1
ATOM 4903 C C . ASN B 1 227 ? 21.234 -0.68 4.582 1 96.25 227 ASN B C 1
ATOM 4905 O O . ASN B 1 227 ? 21.078 -1.751 5.168 1 96.25 227 ASN B O 1
ATOM 4909 N N . GLU B 1 228 ? 21.109 0.433 5.188 1 94.69 228 GLU B N 1
ATOM 4910 C CA . GLU B 1 228 ? 20.641 0.524 6.57 1 94.69 228 GLU B CA 1
ATOM 4911 C C . GLU B 1 228 ? 19.234 -0.054 6.727 1 94.69 228 GLU B C 1
ATOM 4913 O O . GLU B 1 228 ? 18.906 -0.625 7.766 1 94.69 228 GLU B O 1
ATOM 4918 N N . ALA B 1 229 ? 18.469 0.111 5.695 1 92.25 229 ALA B N 1
ATOM 4919 C CA . ALA B 1 229 ? 17.109 -0.399 5.672 1 92.25 229 ALA B CA 1
ATOM 4920 C C . ALA B 1 229 ? 17.078 -1.876 5.293 1 92.25 229 ALA B C 1
ATOM 4922 O O . ALA B 1 229 ? 16.016 -2.426 4.992 1 92.25 229 ALA B O 1
ATOM 4923 N N . ASN B 1 230 ? 18.219 -2.516 5.195 1 88 230 ASN B N 1
ATOM 4924 C CA . ASN B 1 230 ? 18.391 -3.934 4.895 1 88 230 ASN B CA 1
ATOM 4925 C C . ASN B 1 230 ? 18.047 -4.242 3.439 1 88 230 ASN B C 1
ATOM 4927 O O . ASN B 1 230 ? 17.531 -5.312 3.133 1 88 230 ASN B O 1
ATOM 4931 N N . ILE B 1 231 ? 18.172 -3.236 2.613 1 91.94 231 ILE B N 1
ATOM 4932 C CA . ILE B 1 231 ? 18.156 -3.449 1.17 1 91.94 231 ILE B CA 1
ATOM 4933 C C . ILE B 1 231 ? 19.578 -3.473 0.636 1 91.94 231 ILE B C 1
ATOM 4935 O O . ILE B 1 231 ? 20.125 -2.436 0.25 1 91.94 231 ILE B O 1
ATOM 4939 N N . ASP B 1 232 ? 20.094 -4.633 0.595 1 90.69 232 ASP B N 1
ATOM 4940 C CA . ASP B 1 232 ? 21.484 -4.789 0.183 1 90.69 232 ASP B CA 1
ATOM 4941 C C . ASP B 1 232 ? 21.656 -4.465 -1.299 1 90.69 232 ASP B C 1
ATOM 4943 O O . ASP B 1 232 ? 21.141 -5.172 -2.162 1 90.69 232 ASP B O 1
ATOM 4947 N N . CYS B 1 233 ? 22.391 -3.359 -1.541 1 94.75 233 CYS B N 1
ATOM 4948 C CA . CYS B 1 233 ? 22.562 -2.984 -2.939 1 94.75 233 CYS B CA 1
ATOM 4949 C C . CYS B 1 233 ? 23.781 -2.078 -3.115 1 94.75 233 CYS B C 1
ATOM 4951 O O . CYS B 1 233 ? 24.312 -1.551 -2.137 1 94.75 233 CYS B O 1
ATOM 4953 N N . ARG B 1 234 ? 24.359 -1.983 -4.246 1 96.94 234 ARG B N 1
ATOM 4954 C CA . ARG B 1 234 ? 25.344 -1.021 -4.738 1 96.94 234 ARG B CA 1
ATOM 4955 C C . ARG B 1 234 ? 24.766 -0.193 -5.883 1 96.94 234 ARG B C 1
ATOM 4957 O O . ARG B 1 234 ? 24.109 -0.733 -6.781 1 96.94 234 ARG B O 1
ATOM 4964 N N . LEU B 1 235 ? 24.844 1.072 -5.781 1 98.19 235 LEU B N 1
ATOM 4965 C CA . LEU B 1 235 ? 24.281 1.963 -6.789 1 98.19 235 LEU B CA 1
ATOM 4966 C C . LEU B 1 235 ? 25.375 2.668 -7.574 1 98.19 235 LEU B C 1
ATOM 4968 O O . LEU B 1 235 ? 26.453 2.934 -7.035 1 98.19 235 LEU B O 1
ATOM 4972 N N . VAL B 1 236 ? 25.125 2.969 -8.828 1 97.62 236 VAL B N 1
ATOM 4973 C CA . VAL B 1 236 ? 26.047 3.693 -9.695 1 97.62 236 VAL B CA 1
ATOM 4974 C C . VAL B 1 236 ? 25.266 4.551 -10.688 1 97.62 236 VAL B C 1
ATOM 4976 O O . VAL B 1 236 ? 24.078 4.301 -10.93 1 97.62 236 VAL B O 1
ATOM 4979 N N . VAL B 1 237 ? 25.797 5.621 -11.125 1 97.56 237 VAL B N 1
ATOM 4980 C CA . VAL B 1 237 ? 25.219 6.445 -12.18 1 97.56 237 VAL B CA 1
ATOM 4981 C C . VAL B 1 237 ? 25.734 5.977 -13.547 1 97.56 237 VAL B C 1
ATOM 4983 O O . VAL B 1 237 ? 26.938 5.785 -13.734 1 97.56 237 VAL B O 1
ATOM 4986 N N . VAL B 1 238 ? 24.828 5.73 -14.406 1 96.25 238 VAL B N 1
ATOM 4987 C CA . VAL B 1 238 ? 25.203 5.297 -15.75 1 96.25 238 VAL B CA 1
ATOM 4988 C C . VAL B 1 238 ? 24.672 6.297 -16.781 1 96.25 238 VAL B C 1
ATOM 4990 O O . VAL B 1 238 ? 23.672 6.977 -16.547 1 96.25 238 VAL B O 1
ATOM 4993 N N . ASP B 1 239 ? 25.391 6.371 -17.875 1 93.75 239 ASP B N 1
ATOM 4994 C CA . ASP B 1 239 ? 24.953 7.23 -18.969 1 93.75 239 ASP B CA 1
ATOM 4995 C C . ASP B 1 239 ? 24.031 6.477 -19.922 1 93.75 239 ASP B C 1
ATOM 4997 O O . ASP B 1 239 ? 24.375 5.406 -20.422 1 93.75 239 ASP B O 1
ATOM 5001 N N . VAL B 1 240 ? 22.875 6.879 -20 1 90.88 240 VAL B N 1
ATOM 5002 C CA . VAL B 1 240 ? 21.922 6.344 -20.969 1 90.88 240 VAL B CA 1
ATOM 5003 C C . VAL B 1 240 ? 21.547 7.426 -21.984 1 90.88 240 VAL B C 1
ATOM 5005 O O . VAL B 1 240 ? 20.75 8.32 -21.688 1 90.88 240 VAL B O 1
ATOM 5008 N N . MET B 1 241 ? 22.109 7.254 -23.172 1 87.19 241 MET B N 1
ATOM 5009 C CA . MET B 1 241 ? 21.969 8.281 -24.203 1 87.19 241 MET B CA 1
ATOM 5010 C C . MET B 1 241 ? 22.438 9.641 -23.688 1 87.19 241 MET B C 1
ATOM 5012 O O . MET B 1 241 ? 23.578 9.773 -23.234 1 87.19 241 MET B O 1
ATOM 5016 N N . ASP B 1 242 ? 21.516 10.586 -23.469 1 85.88 242 ASP B N 1
ATOM 5017 C CA . ASP B 1 242 ? 21.938 11.93 -23.094 1 85.88 242 ASP B CA 1
ATOM 5018 C C . ASP B 1 242 ? 21.516 12.266 -21.672 1 85.88 242 ASP B C 1
ATOM 5020 O O . ASP B 1 242 ? 21.344 13.438 -21.328 1 85.88 242 ASP B O 1
ATOM 5024 N N . SER B 1 243 ? 21.266 11.117 -20.969 1 88.94 243 SER B N 1
ATOM 5025 C CA . SER B 1 243 ? 20.859 11.383 -19.594 1 88.94 243 SER B CA 1
ATOM 5026 C C . SER B 1 243 ? 21.594 10.469 -18.609 1 88.94 243 SER B C 1
ATOM 5028 O O . SER B 1 243 ? 22.094 9.414 -18.984 1 88.94 243 SER B O 1
ATOM 5030 N N . GLN B 1 244 ? 21.828 10.953 -17.453 1 93.94 244 GLN B N 1
ATOM 5031 C CA . GLN B 1 244 ? 22.359 10.148 -16.359 1 93.94 244 GLN B CA 1
ATOM 5032 C C . GLN B 1 244 ? 21.25 9.438 -15.602 1 93.94 244 GLN B C 1
ATOM 5034 O O . GLN B 1 244 ? 20.219 10.047 -15.297 1 93.94 244 GLN B O 1
ATOM 5039 N N . GLU B 1 245 ? 21.469 8.148 -15.43 1 95.56 245 GLU B N 1
ATOM 5040 C CA . GLU B 1 245 ? 20.453 7.352 -14.734 1 95.56 245 GLU B CA 1
ATOM 5041 C C . GLU B 1 245 ? 21.062 6.582 -13.57 1 95.56 245 GLU B C 1
ATOM 5043 O O . GLU B 1 245 ? 22.25 6.234 -13.594 1 95.56 245 GLU B O 1
ATOM 5048 N N . LEU B 1 246 ? 20.266 6.402 -12.562 1 97.06 246 LEU B N 1
ATOM 5049 C CA . LEU B 1 246 ? 20.656 5.59 -11.422 1 97.06 246 LEU B CA 1
ATOM 5050 C C . LEU B 1 246 ? 20.484 4.105 -11.727 1 97.06 246 LEU B C 1
ATOM 5052 O O . LEU B 1 246 ? 19.484 3.699 -12.305 1 97.06 246 LEU B O 1
ATOM 5056 N N . ALA B 1 247 ? 21.516 3.305 -11.391 1 97.44 247 ALA B N 1
ATOM 5057 C CA . ALA B 1 247 ? 21.469 1.873 -11.68 1 97.44 247 ALA B CA 1
ATOM 5058 C C . ALA B 1 247 ? 21.969 1.059 -10.492 1 97.44 247 ALA B C 1
ATOM 5060 O O . ALA B 1 247 ? 22.797 1.537 -9.703 1 97.44 247 ALA B O 1
ATOM 5061 N N . PHE B 1 248 ? 21.344 -0.103 -10.336 1 96.94 248 PHE B N 1
ATOM 5062 C CA . PHE B 1 248 ? 21.969 -1.102 -9.469 1 96.94 248 PHE B CA 1
ATOM 5063 C C . PHE B 1 248 ? 23.234 -1.65 -10.086 1 96.94 248 PHE B C 1
ATOM 5065 O O . PHE B 1 248 ? 23.281 -1.938 -11.289 1 96.94 248 PHE B O 1
ATOM 5072 N N . ASP B 1 249 ? 24.281 -1.765 -9.297 1 97 249 ASP B N 1
ATOM 5073 C CA . ASP B 1 249 ? 25.562 -2.301 -9.75 1 97 249 ASP B CA 1
ATOM 5074 C C . ASP B 1 249 ? 25.734 -3.75 -9.305 1 97 249 ASP B C 1
ATOM 5076 O O . ASP B 1 249 ? 26.078 -4.016 -8.156 1 97 249 ASP B O 1
ATOM 5080 N N . PHE B 1 250 ? 25.547 -4.68 -10.219 1 93.56 250 PHE B N 1
ATOM 5081 C CA . PHE B 1 250 ? 25.703 -6.102 -9.922 1 93.56 250 PHE B CA 1
ATOM 5082 C C . PHE B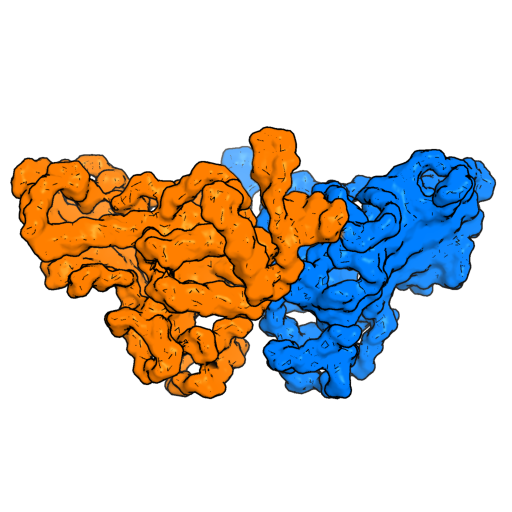 1 250 ? 27.062 -6.605 -10.359 1 93.56 250 PHE B C 1
ATOM 5084 O O . PHE B 1 250 ? 27.219 -7.785 -10.68 1 93.56 250 PHE B O 1
ATOM 5091 N N . GLY B 1 251 ? 28.031 -5.73 -10.461 1 91.88 251 GLY B N 1
ATOM 5092 C CA . GLY B 1 251 ? 29.344 -6.078 -10.977 1 91.88 251 GLY B CA 1
ATOM 5093 C C . GLY B 1 251 ? 29.438 -5.98 -12.484 1 91.88 251 GLY B C 1
ATOM 5094 O O . GLY B 1 251 ? 29.469 -4.879 -13.039 1 91.88 251 GLY B O 1
ATOM 5095 N N . ASP B 1 252 ? 29.297 -7.102 -13.133 1 88.94 252 ASP B N 1
ATOM 5096 C CA . ASP B 1 252 ? 29.438 -7.145 -14.586 1 88.94 252 ASP B CA 1
ATOM 5097 C C . ASP B 1 252 ? 28.219 -6.543 -15.273 1 88.94 252 ASP B C 1
ATOM 5099 O O . ASP B 1 252 ? 28.297 -6.098 -16.422 1 88.94 252 ASP B O 1
ATOM 5103 N N . LYS B 1 253 ? 27.156 -6.566 -14.555 1 92.56 253 LYS B N 1
ATOM 5104 C CA . LYS B 1 253 ? 25.906 -6.059 -15.109 1 92.56 253 LYS B CA 1
ATOM 5105 C C . LYS B 1 253 ? 25.391 -4.871 -14.297 1 92.56 253 LYS B C 1
ATOM 5107 O O . LYS B 1 253 ? 25.484 -4.859 -13.07 1 92.56 253 LYS B O 1
ATOM 5112 N N . LYS B 1 254 ? 24.922 -3.865 -15.023 1 95 254 LYS B N 1
ATOM 5113 C CA . LYS B 1 254 ? 24.234 -2.723 -14.438 1 95 254 LYS B CA 1
ATOM 5114 C C . LYS B 1 254 ? 22.797 -2.645 -14.914 1 95 254 LYS B C 1
ATOM 5116 O O . LYS B 1 254 ? 22.531 -2.766 -16.109 1 95 254 LYS B O 1
ATOM 5121 N N . ILE B 1 255 ? 21.906 -2.6 -13.961 1 96 255 ILE B N 1
ATOM 5122 C CA . ILE B 1 255 ? 20.484 -2.52 -14.305 1 96 255 ILE B CA 1
ATOM 5123 C C . ILE B 1 255 ? 19.891 -1.226 -13.758 1 96 255 ILE B C 1
ATOM 5125 O O . ILE B 1 255 ? 20.125 -0.875 -12.594 1 96 255 ILE B O 1
ATOM 5129 N N . LEU B 1 256 ? 19.156 -0.55 -14.602 1 95.38 256 LEU B N 1
ATOM 5130 C CA . LEU B 1 256 ? 18.562 0.718 -14.188 1 95.38 256 LEU B CA 1
ATOM 5131 C C . LEU B 1 256 ? 17.719 0.535 -12.93 1 95.38 256 LEU B C 1
ATOM 5133 O O . LEU B 1 256 ? 16.938 -0.417 -12.836 1 95.38 256 LEU B O 1
ATOM 5137 N N . PHE B 1 257 ? 17.859 1.43 -11.961 1 95.62 257 PHE B N 1
ATOM 5138 C CA . PHE B 1 257 ? 17.188 1.406 -10.664 1 95.62 257 PHE B CA 1
ATOM 5139 C C . PHE B 1 257 ? 15.68 1.343 -10.828 1 95.62 257 PHE B C 1
ATOM 5141 O O . PHE B 1 257 ? 15.016 0.498 -10.227 1 95.62 257 PHE B O 1
ATOM 5148 N N . ARG B 1 258 ? 15.086 2.102 -11.695 1 91.19 258 ARG B N 1
ATOM 5149 C CA . ARG B 1 258 ? 13.648 2.227 -11.891 1 91.19 258 ARG B CA 1
ATOM 5150 C C . ARG B 1 258 ? 13.062 0.95 -12.492 1 91.19 258 ARG B C 1
ATOM 5152 O O . ARG B 1 258 ? 11.859 0.719 -12.414 1 91.19 258 ARG B O 1
ATOM 5159 N N . ASP B 1 259 ? 13.93 0.126 -13.039 1 92.38 259 ASP B N 1
ATOM 5160 C CA . ASP B 1 259 ? 13.445 -1.051 -13.75 1 92.38 259 ASP B CA 1
ATOM 5161 C C . ASP B 1 259 ? 13.148 -2.195 -12.781 1 92.38 259 ASP B C 1
ATOM 5163 O O . ASP B 1 259 ? 12.273 -3.025 -13.039 1 92.38 259 ASP B O 1
ATOM 5167 N N . ILE B 1 260 ? 13.852 -2.268 -11.664 1 93 260 ILE B N 1
ATOM 5168 C CA . ILE B 1 260 ? 13.742 -3.506 -10.898 1 93 260 ILE B CA 1
ATOM 5169 C C . ILE B 1 260 ? 13.492 -3.186 -9.43 1 93 260 ILE B C 1
ATOM 5171 O O . ILE B 1 260 ? 13.312 -4.09 -8.609 1 93 260 ILE B O 1
ATOM 5175 N N . MET B 1 261 ? 13.469 -1.911 -9.07 1 91.62 261 MET B N 1
ATOM 5176 C CA . MET B 1 261 ? 13.211 -1.583 -7.672 1 91.62 261 MET B CA 1
ATOM 5177 C C . MET B 1 261 ? 11.836 -2.084 -7.238 1 91.62 261 MET B C 1
ATOM 5179 O O . MET B 1 261 ? 10.883 -2.043 -8.016 1 91.62 261 MET B O 1
ATOM 5183 N N . SER B 1 262 ? 11.758 -2.607 -6.039 1 89.88 262 SER B N 1
ATOM 5184 C CA . SER B 1 262 ? 10.477 -3.016 -5.484 1 89.88 262 SER B CA 1
ATOM 5185 C C . SER B 1 262 ? 9.609 -1.806 -5.141 1 89.88 262 SER B C 1
ATOM 5187 O O . SER B 1 262 ? 10.102 -0.673 -5.125 1 89.88 262 SER B O 1
ATOM 5189 N N . THR B 1 263 ? 8.352 -2.096 -4.855 1 87.19 263 THR B N 1
ATOM 5190 C CA . THR B 1 263 ? 7.445 -1.045 -4.41 1 87.19 263 THR B CA 1
ATOM 5191 C C . THR B 1 263 ? 7.941 -0.416 -3.109 1 87.19 263 THR B C 1
ATOM 5193 O O . THR B 1 263 ? 7.879 0.804 -2.943 1 87.19 263 THR B O 1
ATOM 5196 N N . GLY B 1 264 ? 8.43 -1.281 -2.191 1 89.44 264 GLY B N 1
ATOM 5197 C CA . GLY B 1 264 ? 8.984 -0.781 -0.944 1 89.44 264 GLY B CA 1
ATOM 5198 C C . GLY B 1 264 ? 10.195 0.104 -1.146 1 89.44 264 GLY B C 1
ATOM 5199 O O . GLY B 1 264 ? 10.344 1.133 -0.481 1 89.44 264 GLY B O 1
ATOM 5200 N N . THR B 1 265 ? 11.062 -0.242 -2.076 1 91.62 265 THR B N 1
ATOM 5201 C CA . THR B 1 265 ? 12.258 0.545 -2.365 1 91.62 265 THR B CA 1
ATOM 5202 C C . THR B 1 265 ? 11.883 1.888 -2.986 1 91.62 265 THR B C 1
ATOM 5204 O O . THR B 1 265 ? 12.492 2.914 -2.674 1 91.62 265 THR B O 1
ATOM 5207 N N . SER B 1 266 ? 10.922 1.809 -3.85 1 90.5 266 SER B N 1
ATOM 5208 C CA . SER B 1 266 ? 10.422 3.045 -4.445 1 90.5 266 SER B CA 1
ATOM 5209 C C . SER B 1 266 ? 9.875 3.99 -3.383 1 90.5 266 SER B C 1
ATOM 5211 O O . SER B 1 266 ? 10.148 5.191 -3.412 1 90.5 266 SER B O 1
ATOM 5213 N N . ALA B 1 267 ? 9.055 3.467 -2.492 1 90 267 ALA B N 1
ATOM 5214 C CA . ALA B 1 267 ? 8.508 4.266 -1.396 1 90 267 ALA B CA 1
ATOM 5215 C C . ALA B 1 267 ? 9.625 4.824 -0.52 1 90 267 ALA B C 1
ATOM 5217 O O . ALA B 1 267 ? 9.555 5.973 -0.07 1 90 267 ALA B O 1
ATOM 5218 N N . LEU B 1 268 ? 10.656 4.059 -0.311 1 92.75 268 LEU B N 1
ATOM 5219 C CA . LEU B 1 268 ? 11.797 4.484 0.497 1 92.75 268 LEU B CA 1
ATOM 5220 C C . LEU B 1 268 ? 12.562 5.609 -0.19 1 92.75 268 LEU B C 1
ATOM 5222 O O . LEU B 1 268 ? 13.086 6.504 0.476 1 92.75 268 LEU B O 1
ATOM 5226 N N . MET B 1 269 ? 12.68 5.496 -1.53 1 93.06 269 MET B N 1
ATOM 5227 C CA . MET B 1 269 ? 13.336 6.566 -2.277 1 93.06 269 MET B CA 1
ATOM 5228 C C . MET B 1 269 ? 12.594 7.887 -2.102 1 93.06 269 MET B C 1
ATOM 5230 O O . MET B 1 269 ? 13.211 8.93 -1.87 1 93.06 269 MET B O 1
ATOM 5234 N N . LEU B 1 270 ? 11.297 7.809 -2.207 1 91.19 270 LEU B N 1
ATOM 5235 C CA . LEU B 1 270 ? 10.492 9 -1.992 1 91.19 270 LEU B CA 1
ATOM 5236 C C . LEU B 1 270 ? 10.727 9.578 -0.601 1 91.19 270 LEU B C 1
ATOM 5238 O O . LEU B 1 270 ? 10.969 10.781 -0.455 1 91.19 270 LEU B O 1
ATOM 5242 N N . PHE B 1 271 ? 10.68 8.742 0.365 1 94.12 271 PHE B N 1
ATOM 5243 C CA . PHE B 1 271 ? 10.93 9.18 1.733 1 94.12 271 PHE B CA 1
ATOM 5244 C C . PHE B 1 271 ? 12.312 9.805 1.857 1 94.12 271 PHE B C 1
ATOM 5246 O O . PHE B 1 271 ? 12.461 10.875 2.459 1 94.12 271 PHE B O 1
ATOM 5253 N N . TYR B 1 272 ? 13.242 9.141 1.298 1 94.81 272 TYR B N 1
ATOM 5254 C CA . TYR B 1 272 ? 14.617 9.625 1.386 1 94.81 272 TYR B CA 1
ATOM 5255 C C . TYR B 1 272 ? 14.727 11.047 0.846 1 94.81 272 TYR B C 1
ATOM 5257 O O . TYR B 1 272 ? 15.359 11.906 1.469 1 94.81 272 TYR B O 1
ATOM 5265 N N . CYS B 1 273 ? 14.188 11.258 -0.304 1 92.38 273 CYS B N 1
ATOM 5266 C CA . CYS B 1 273 ? 14.289 12.57 -0.932 1 92.38 273 CYS B CA 1
ATOM 5267 C C . CYS B 1 273 ? 13.641 13.641 -0.062 1 92.38 273 CYS B C 1
ATOM 5269 O O . CYS B 1 273 ? 14.219 14.703 0.148 1 92.38 273 CYS B O 1
ATOM 5271 N N . TRP B 1 274 ? 12.477 13.391 0.527 1 91.69 274 TRP B N 1
ATOM 5272 C CA . TRP B 1 274 ? 11.828 14.352 1.414 1 91.69 274 TRP B CA 1
ATOM 5273 C C . TRP B 1 274 ? 12.594 14.492 2.725 1 91.69 274 TRP B C 1
ATOM 5275 O O . TRP B 1 274 ? 12.648 15.578 3.305 1 91.69 274 TRP B O 1
ATOM 5285 N N . TYR B 1 275 ? 13.141 13.344 3.166 1 95 275 TYR B N 1
ATOM 5286 C CA . TYR B 1 275 ? 13.914 13.336 4.402 1 95 275 TYR B CA 1
ATOM 5287 C C . TYR B 1 275 ? 15.094 14.297 4.309 1 95 275 TYR B C 1
ATOM 5289 O O . TYR B 1 275 ? 15.461 14.945 5.293 1 95 275 TYR B O 1
ATOM 5297 N N . GLN B 1 276 ? 15.68 14.43 3.119 1 94 276 GLN B N 1
ATOM 5298 C CA . GLN B 1 276 ? 16.766 15.375 2.926 1 94 276 GLN B CA 1
ATOM 5299 C C . GLN B 1 276 ? 16.312 16.812 3.199 1 94 276 GLN B C 1
ATOM 5301 O O . GLN B 1 276 ? 17.047 17.594 3.789 1 94 276 GLN B O 1
ATOM 5306 N N . HIS B 1 277 ? 15.117 17.094 2.842 1 91.75 277 HIS B N 1
ATOM 5307 C CA . HIS B 1 277 ? 14.562 18.406 3.104 1 91.75 277 HIS B CA 1
ATOM 5308 C C . HIS B 1 277 ? 14.227 18.594 4.582 1 91.75 277 HIS B C 1
ATOM 5310 O O . HIS B 1 277 ? 14.359 19.688 5.129 1 91.75 277 HIS B O 1
ATOM 5316 N N . ILE B 1 278 ? 13.789 17.5 5.191 1 94.56 278 ILE B N 1
ATOM 5317 C CA . ILE B 1 278 ? 13.406 17.531 6.598 1 94.56 278 ILE B CA 1
ATOM 5318 C C . ILE B 1 278 ? 14.633 17.812 7.457 1 94.56 278 ILE B C 1
ATOM 5320 O O . ILE B 1 278 ? 14.602 18.688 8.328 1 94.56 278 ILE B O 1
ATOM 5324 N N . ILE B 1 279 ? 15.719 17.188 7.168 1 95.38 279 ILE B N 1
ATOM 5325 C CA . ILE B 1 279 ? 16.891 17.312 8.031 1 95.38 279 ILE B CA 1
ATOM 5326 C C . ILE B 1 279 ? 17.625 18.609 7.719 1 95.38 279 ILE B C 1
ATOM 5328 O O . ILE B 1 279 ? 18.484 19.047 8.484 1 95.38 279 ILE B O 1
ATOM 5332 N N . SER B 1 280 ? 17.344 19.219 6.621 1 91.81 280 SER B N 1
ATOM 5333 C CA . SER B 1 280 ? 17.922 20.516 6.305 1 91.81 280 SER B CA 1
ATOM 5334 C C . SER B 1 280 ? 17.125 21.641 6.941 1 91.81 280 SER B C 1
ATOM 5336 O O . SER B 1 280 ? 17.359 22.828 6.645 1 91.81 280 SER B O 1
ATOM 5338 N N . SER B 1 281 ? 16.094 21.328 7.758 1 86.94 281 SER B N 1
ATOM 5339 C CA . SER B 1 281 ? 15.266 22.266 8.5 1 86.94 281 SER B CA 1
ATOM 5340 C C . SER B 1 281 ? 14.43 23.125 7.566 1 86.94 281 SER B C 1
ATOM 5342 O O . SER B 1 281 ? 14.195 24.312 7.848 1 86.94 281 SER B O 1
ATOM 5344 N N . GLU B 1 282 ? 14.055 22.531 6.504 1 88.94 282 GLU B N 1
ATOM 5345 C CA . GLU B 1 282 ? 13.203 23.203 5.535 1 88.94 282 GLU B CA 1
ATOM 5346 C C . GLU B 1 282 ? 11.734 22.891 5.781 1 88.94 282 GLU B C 1
ATOM 5348 O O . GLU B 1 282 ? 10.852 23.547 5.223 1 88.94 282 GLU B O 1
ATOM 5353 N N . VAL B 1 283 ? 11.477 21.953 6.641 1 94.19 283 VAL B N 1
ATOM 5354 C CA . VAL B 1 283 ? 10.117 21.469 6.832 1 94.19 283 VAL B CA 1
ATOM 5355 C C . VAL B 1 283 ? 9.672 21.734 8.273 1 94.19 283 VAL B C 1
ATOM 5357 O O . VAL B 1 283 ? 10.43 21.469 9.219 1 94.19 283 VAL B O 1
ATOM 5360 N N . SER B 1 284 ? 8.508 22.297 8.43 1 95.88 284 SER B N 1
ATOM 5361 C CA . SER B 1 284 ? 8.016 22.672 9.75 1 95.88 284 SER B CA 1
ATOM 5362 C C . SER B 1 284 ? 7.133 21.578 10.336 1 95.88 284 SER B C 1
ATOM 5364 O O . SER B 1 284 ? 7.066 21.406 11.555 1 95.88 284 SER B O 1
ATOM 5366 N N . PHE B 1 285 ? 6.441 20.891 9.516 1 96.94 285 PHE B N 1
ATOM 5367 C CA . PHE B 1 285 ? 5.449 19.891 9.891 1 96.94 285 PHE B CA 1
ATOM 5368 C C . PHE B 1 285 ? 5.27 18.859 8.781 1 96.94 285 PHE B C 1
ATOM 5370 O O . PHE B 1 285 ? 5.16 19.219 7.605 1 96.94 285 PHE B O 1
ATOM 5377 N N . VAL B 1 286 ? 5.289 17.609 9.156 1 96.69 286 VAL B N 1
ATOM 5378 C CA . VAL B 1 286 ? 5.211 16.547 8.148 1 96.69 286 VAL B CA 1
ATOM 5379 C C . VAL B 1 286 ? 3.994 15.664 8.422 1 96.69 286 VAL B C 1
ATOM 5381 O O . VAL B 1 286 ? 3.744 15.273 9.562 1 96.69 286 VAL B O 1
ATOM 5384 N N . PHE B 1 287 ? 3.191 15.438 7.395 1 96.44 287 PHE B N 1
ATOM 5385 C CA . PHE B 1 287 ? 2.119 14.453 7.406 1 96.44 287 PHE B CA 1
ATOM 5386 C C . PHE B 1 287 ? 2.344 13.398 6.324 1 96.44 287 PHE B C 1
ATOM 5388 O O . PHE B 1 287 ? 2.457 13.727 5.145 1 96.44 287 PHE B O 1
ATOM 5395 N N . ILE B 1 288 ? 2.5 12.156 6.688 1 95.38 288 ILE B N 1
ATOM 5396 C CA . ILE B 1 288 ? 2.639 11.078 5.719 1 95.38 288 ILE B CA 1
ATOM 5397 C C . ILE B 1 288 ? 1.456 10.117 5.84 1 95.38 288 ILE B C 1
ATOM 5399 O O . ILE B 1 288 ? 1.296 9.445 6.859 1 95.38 288 ILE B O 1
ATOM 5403 N N . ASP B 1 289 ? 0.644 10.062 4.816 1 93.25 289 ASP B N 1
ATOM 5404 C CA . ASP B 1 289 ? -0.517 9.18 4.781 1 93.25 289 ASP B CA 1
ATOM 5405 C C . ASP B 1 289 ? -0.119 7.766 4.355 1 93.25 289 ASP B C 1
ATOM 5407 O O . ASP B 1 289 ? 0.597 7.586 3.367 1 93.25 289 ASP B O 1
ATOM 5411 N N . GLU B 1 290 ? -0.595 6.762 5.121 1 91.12 290 GLU B N 1
ATOM 5412 C CA . GLU B 1 290 ? -0.246 5.367 4.863 1 91.12 290 GLU B CA 1
ATOM 5413 C C . GLU B 1 290 ? 1.259 5.203 4.668 1 91.12 290 GLU B C 1
ATOM 5415 O O . GLU B 1 290 ? 1.7 4.621 3.674 1 91.12 290 GLU B O 1
ATOM 5420 N N . PHE B 1 291 ? 2.07 5.621 5.707 1 92.56 291 PHE B N 1
ATOM 5421 C CA . PHE B 1 291 ? 3.496 5.863 5.527 1 92.56 291 PHE B CA 1
ATOM 5422 C C . PHE B 1 291 ? 4.242 4.555 5.293 1 92.56 291 PHE B C 1
ATOM 5424 O O . PHE B 1 291 ? 5.305 4.543 4.668 1 92.56 291 PHE B O 1
ATOM 5431 N N . ASP B 1 292 ? 3.631 3.422 5.766 1 92.56 292 ASP B N 1
ATOM 5432 C CA . ASP B 1 292 ? 4.379 2.17 5.734 1 92.56 292 ASP B CA 1
ATOM 5433 C C . ASP B 1 292 ? 3.605 1.084 4.988 1 92.56 292 ASP B C 1
ATOM 5435 O O . ASP B 1 292 ? 3.764 -0.105 5.273 1 92.56 292 ASP B O 1
ATOM 5439 N N . ALA B 1 293 ? 2.777 1.472 4.062 1 88.75 293 ALA B N 1
ATOM 5440 C CA . ALA B 1 293 ? 1.934 0.544 3.311 1 88.75 293 ALA B CA 1
ATOM 5441 C C . ALA B 1 293 ? 2.768 -0.563 2.672 1 88.75 293 ALA B C 1
ATOM 5443 O O . ALA B 1 293 ? 2.309 -1.7 2.545 1 88.75 293 ALA B O 1
ATOM 5444 N N . PHE B 1 294 ? 4.066 -0.287 2.389 1 88.69 294 PHE B N 1
ATOM 5445 C CA . PHE B 1 294 ? 4.863 -1.237 1.625 1 88.69 294 PHE B CA 1
ATOM 5446 C C . PHE B 1 294 ? 6.125 -1.624 2.391 1 88.69 294 PHE B C 1
ATOM 5448 O O . PHE B 1 294 ? 7.051 -2.207 1.821 1 88.69 294 PHE B O 1
ATOM 5455 N N . TYR B 1 295 ? 6.09 -1.29 3.689 1 91.06 295 TYR B N 1
ATOM 5456 C CA . TYR B 1 295 ? 7.297 -1.533 4.469 1 91.06 295 TYR B CA 1
ATOM 5457 C C . TYR B 1 295 ? 7.148 -2.779 5.336 1 91.06 295 TYR B C 1
ATOM 5459 O O . TYR B 1 295 ? 6.09 -3.002 5.934 1 91.06 295 TYR B O 1
ATOM 5467 N N . HIS B 1 296 ? 8.18 -3.547 5.348 1 89.38 296 HIS B N 1
ATOM 5468 C CA . HIS B 1 296 ? 8.352 -4.469 6.465 1 89.38 296 HIS B CA 1
ATOM 5469 C C . HIS B 1 296 ? 8.469 -3.719 7.785 1 89.38 296 HIS B C 1
ATOM 5471 O O . HIS B 1 296 ? 8.859 -2.549 7.809 1 89.38 296 HIS B O 1
ATOM 5477 N N . HIS B 1 297 ? 8.117 -4.305 8.867 1 88.31 297 HIS B N 1
ATOM 5478 C CA . HIS B 1 297 ? 8.023 -3.625 10.148 1 88.31 297 HIS B CA 1
ATOM 5479 C C . HIS B 1 297 ? 9.359 -3.002 10.539 1 88.31 297 HIS B C 1
ATOM 5481 O O . HIS B 1 297 ? 9.398 -1.917 11.125 1 88.31 297 HIS B O 1
ATOM 5487 N N . GLU B 1 298 ? 10.438 -3.621 10.18 1 88.88 298 GLU B N 1
ATOM 5488 C CA . GLU B 1 298 ? 11.75 -3.072 10.516 1 88.88 298 GLU B CA 1
ATOM 5489 C C . GLU B 1 298 ? 12.008 -1.765 9.766 1 88.88 298 GLU B C 1
ATOM 5491 O O . GLU B 1 298 ? 12.586 -0.831 10.32 1 88.88 298 GLU B O 1
ATOM 5496 N N . LEU B 1 299 ? 11.609 -1.788 8.586 1 91.69 299 LEU B N 1
ATOM 5497 C CA . LEU B 1 299 ? 11.742 -0.568 7.793 1 91.69 299 LEU B CA 1
ATOM 5498 C C . LEU B 1 299 ? 10.836 0.53 8.336 1 91.69 299 LEU B C 1
ATOM 5500 O O . LEU B 1 299 ? 11.211 1.704 8.352 1 91.69 299 LEU B O 1
ATOM 5504 N N . SER B 1 300 ? 9.648 0.151 8.703 1 93.94 300 SER B N 1
ATOM 5505 C CA . SER B 1 300 ? 8.742 1.113 9.312 1 93.94 300 SER B CA 1
ATOM 5506 C C . SER B 1 300 ? 9.367 1.763 10.547 1 93.94 300 SER B C 1
ATOM 5508 O O . SER B 1 300 ? 9.305 2.982 10.711 1 93.94 300 SER B O 1
ATOM 5510 N N . ARG B 1 301 ? 9.984 0.973 11.352 1 94.31 301 ARG B N 1
ATOM 5511 C CA . ARG B 1 301 ? 10.633 1.466 12.562 1 94.31 301 ARG B CA 1
ATOM 5512 C C . ARG B 1 301 ? 11.773 2.422 12.227 1 94.31 301 ARG B C 1
ATOM 5514 O O . ARG B 1 301 ? 11.922 3.465 12.867 1 94.31 301 ARG B O 1
ATOM 5521 N N . LEU B 1 302 ? 12.539 2.064 11.258 1 95.25 302 LEU B N 1
ATOM 5522 C CA . LEU B 1 302 ? 13.656 2.902 10.836 1 95.25 302 LEU B CA 1
ATOM 5523 C C . LEU B 1 302 ? 13.172 4.281 10.406 1 95.25 302 LEU B C 1
ATOM 5525 O O . LEU B 1 302 ? 13.742 5.297 10.805 1 95.25 302 LEU B O 1
ATOM 5529 N N . VAL B 1 303 ? 12.125 4.305 9.648 1 96.44 303 VAL B N 1
ATOM 5530 C CA . VAL B 1 303 ? 11.57 5.559 9.141 1 96.44 303 VAL B CA 1
ATOM 5531 C C . VAL B 1 303 ? 11.102 6.422 10.305 1 96.44 303 VAL B C 1
ATOM 5533 O O . VAL B 1 303 ? 11.414 7.617 10.367 1 96.44 303 VAL B O 1
ATOM 5536 N N . VAL B 1 304 ? 10.391 5.855 11.234 1 97.69 304 VAL B N 1
ATOM 5537 C CA . VAL B 1 304 ? 9.883 6.586 12.391 1 97.69 304 VAL B CA 1
ATOM 5538 C C . VAL B 1 304 ? 11.047 7.129 13.219 1 97.69 304 VAL B C 1
ATOM 5540 O O . VAL B 1 304 ? 11.031 8.289 13.625 1 97.69 304 VAL B O 1
ATOM 5543 N N . ARG B 1 305 ? 12.07 6.336 13.406 1 97.44 305 ARG B N 1
ATOM 5544 C CA . ARG B 1 305 ? 13.234 6.762 14.18 1 97.44 305 ARG B CA 1
ATOM 5545 C C . ARG B 1 305 ? 13.938 7.934 13.5 1 97.44 305 ARG B C 1
ATOM 5547 O O . ARG B 1 305 ? 14.352 8.883 14.164 1 97.44 305 ARG B O 1
ATOM 5554 N N . LYS B 1 306 ? 14.078 7.824 12.219 1 97.5 306 LYS B N 1
ATOM 5555 C CA . LYS B 1 306 ? 14.703 8.914 11.477 1 97.5 306 LYS B CA 1
ATOM 5556 C C . LYS B 1 306 ? 13.938 10.219 11.664 1 97.5 306 LYS B C 1
ATOM 5558 O O . LYS B 1 306 ? 14.539 11.281 11.828 1 97.5 306 LYS B O 1
ATOM 5563 N N . LEU B 1 307 ? 12.656 10.148 11.609 1 98 307 LEU B N 1
ATOM 5564 C CA . LEU B 1 307 ? 11.828 11.336 11.789 1 98 307 LEU B CA 1
ATOM 5565 C C . LEU B 1 307 ? 11.961 11.875 13.211 1 98 307 LEU B C 1
ATOM 5567 O O . LEU B 1 307 ? 12.094 13.086 13.406 1 98 307 LEU B O 1
ATOM 5571 N N . ILE B 1 308 ? 11.93 10.977 14.18 1 97.81 308 ILE B N 1
ATOM 5572 C CA . ILE B 1 308 ? 12.086 11.383 15.578 1 97.81 308 ILE B CA 1
ATOM 5573 C C . ILE B 1 308 ? 13.422 12.094 15.758 1 97.81 308 ILE B C 1
ATOM 5575 O O . ILE B 1 308 ? 13.484 13.172 16.344 1 97.81 308 ILE B O 1
ATOM 5579 N N . ASP B 1 309 ? 14.422 11.523 15.203 1 96.38 309 ASP B N 1
ATOM 5580 C CA . ASP B 1 309 ? 15.773 12.039 15.352 1 96.38 309 ASP B CA 1
ATOM 5581 C C . ASP B 1 309 ? 15.922 13.398 14.664 1 96.38 309 ASP B C 1
ATOM 5583 O O . ASP B 1 309 ? 16.734 14.227 15.094 1 96.38 309 ASP B O 1
ATOM 5587 N N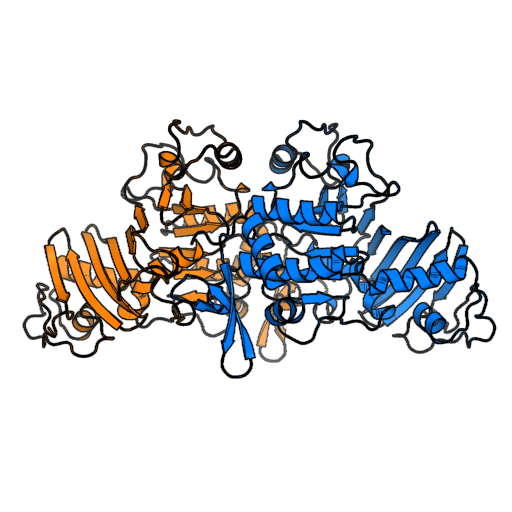 . SER B 1 310 ? 15.219 13.602 13.633 1 96.75 310 SER B N 1
ATOM 5588 C CA . SER B 1 310 ? 15.297 14.867 12.906 1 96.75 310 SER B CA 1
ATOM 5589 C C . SER B 1 310 ? 14.742 16.016 13.734 1 96.75 310 SER B C 1
ATOM 5591 O O . SER B 1 310 ? 15.078 17.188 13.492 1 96.75 310 SER B O 1
ATOM 5593 N N . GLY B 1 311 ? 13.812 15.711 14.625 1 96.56 311 GLY B N 1
ATOM 5594 C CA . GLY B 1 311 ? 13.203 16.719 15.477 1 96.56 311 GLY B CA 1
ATOM 5595 C C . GLY B 1 311 ? 12 17.391 14.844 1 96.56 311 GLY B C 1
ATOM 5596 O O . GLY B 1 311 ? 11.32 18.203 15.477 1 96.56 311 GLY B O 1
ATOM 5597 N N . VAL B 1 312 ? 11.68 17.062 13.609 1 97.38 312 VAL B N 1
ATOM 5598 C CA . VAL B 1 312 ? 10.523 17.641 12.938 1 97.38 312 VAL B CA 1
ATOM 5599 C C . VAL B 1 312 ? 9.242 17.156 13.594 1 97.38 312 VAL B C 1
ATOM 5601 O O . VAL B 1 312 ? 9.18 16.016 14.078 1 97.38 312 VAL B O 1
ATOM 5604 N N . GLN B 1 313 ? 8.227 17.969 13.734 1 98.25 313 GLN B N 1
ATOM 5605 C CA . GLN B 1 313 ? 6.914 17.484 14.148 1 98.25 313 GLN B CA 1
ATOM 5606 C C . GLN B 1 313 ? 6.246 16.688 13.031 1 98.25 313 GLN B C 1
ATOM 5608 O O . GLN B 1 313 ? 6.227 17.125 11.883 1 98.25 313 GLN B O 1
ATOM 5613 N N . PHE B 1 314 ? 5.727 15.492 13.406 1 98.44 314 PHE B N 1
ATOM 5614 C CA . PHE B 1 314 ? 5.129 14.719 12.328 1 98.44 314 PHE B CA 1
ATOM 5615 C C . PHE B 1 314 ? 3.885 13.984 12.82 1 98.44 314 PHE B C 1
ATOM 5617 O O . PHE B 1 314 ? 3.715 13.766 14.016 1 98.44 314 PHE B O 1
ATOM 5624 N N . VAL B 1 315 ? 2.977 13.742 11.852 1 98.56 315 VAL B N 1
ATOM 5625 C CA . VAL B 1 315 ? 1.812 12.875 11.992 1 98.56 315 VAL B CA 1
ATOM 5626 C C . VAL B 1 315 ? 1.821 11.812 10.898 1 98.56 315 VAL B C 1
ATOM 5628 O O . VAL B 1 315 ? 1.854 12.141 9.711 1 98.56 315 VAL B O 1
ATOM 5631 N N . LEU B 1 316 ? 1.835 10.57 11.289 1 97.94 316 LEU B N 1
ATOM 5632 C CA . LEU B 1 316 ? 1.782 9.453 10.359 1 97.94 316 LEU B CA 1
ATOM 5633 C C . LEU B 1 316 ? 0.47 8.688 10.5 1 97.94 316 LEU B C 1
ATOM 5635 O O . LEU B 1 316 ? -0.053 8.547 11.609 1 97.94 316 LEU B O 1
ATOM 5639 N N . THR B 1 317 ? -0.073 8.266 9.391 1 96.38 317 THR B N 1
ATOM 5640 C CA . THR B 1 317 ? -1.19 7.332 9.477 1 96.38 317 THR B CA 1
ATOM 5641 C C . THR B 1 317 ? -0.768 5.941 9.008 1 96.38 317 THR B C 1
ATOM 5643 O O . THR B 1 317 ? 0.08 5.805 8.125 1 96.38 317 THR B O 1
ATOM 5646 N N . THR B 1 318 ? -1.309 4.926 9.586 1 93.25 318 THR B N 1
ATOM 5647 C CA . THR B 1 318 ? -0.964 3.551 9.25 1 93.25 318 THR B CA 1
ATOM 5648 C C . THR B 1 318 ? -2.061 2.592 9.703 1 93.25 318 THR B C 1
ATOM 5650 O O . THR B 1 318 ? -2.857 2.924 10.586 1 93.25 318 THR B O 1
ATOM 5653 N N . HIS B 1 319 ? -2.109 1.468 9.039 1 88.5 319 HIS B N 1
ATOM 5654 C CA . HIS B 1 319 ? -2.922 0.336 9.469 1 88.5 319 HIS B CA 1
ATOM 5655 C C . HIS B 1 319 ? -2.074 -0.715 10.172 1 88.5 319 HIS B C 1
ATOM 5657 O O . HIS B 1 319 ? -2.607 -1.652 10.773 1 88.5 319 HIS B O 1
ATOM 5663 N N . ASN B 1 320 ? -0.835 -0.536 10.164 1 86.94 320 ASN B N 1
ATOM 5664 C CA . ASN B 1 320 ? 0.103 -1.538 10.656 1 86.94 320 ASN B CA 1
ATOM 5665 C C . ASN B 1 320 ? 0.277 -1.447 12.172 1 86.94 320 ASN B C 1
ATOM 5667 O O . ASN B 1 320 ? 0.914 -0.52 12.672 1 86.94 320 ASN B O 1
ATOM 5671 N N . THR B 1 321 ? -0.138 -2.412 12.844 1 90.12 321 THR B N 1
ATOM 5672 C CA . THR B 1 321 ? -0.095 -2.359 14.297 1 90.12 321 THR B CA 1
ATOM 5673 C C . THR B 1 321 ? 1.242 -2.879 14.82 1 90.12 321 THR B C 1
ATOM 5675 O O . THR B 1 321 ? 1.565 -2.707 16 1 90.12 321 THR B O 1
ATOM 5678 N N . SER B 1 322 ? 2.029 -3.396 13.93 1 87.5 322 SER B N 1
ATOM 5679 C CA . SER B 1 322 ? 3.256 -4.059 14.367 1 87.5 322 SER B CA 1
ATOM 5680 C C . SER B 1 322 ? 4.238 -3.057 14.969 1 87.5 322 SER B C 1
ATOM 5682 O O . SER B 1 322 ? 5.141 -3.439 15.719 1 87.5 322 SER B O 1
ATOM 5684 N N . ILE B 1 323 ? 4.062 -1.805 14.688 1 90.25 323 ILE B N 1
ATOM 5685 C CA . ILE B 1 323 ? 5.027 -0.839 15.195 1 90.25 323 ILE B CA 1
ATOM 5686 C C . ILE B 1 323 ? 4.398 -0.019 16.328 1 90.25 323 ILE B C 1
ATOM 5688 O O . ILE B 1 323 ? 4.973 0.976 16.766 1 90.25 323 ILE B O 1
ATOM 5692 N N . MET B 1 324 ? 3.162 -0.407 16.703 1 93.06 324 MET B N 1
ATOM 5693 C CA . MET B 1 324 ? 2.576 0.139 17.922 1 93.06 324 MET B CA 1
ATOM 5694 C C . MET B 1 324 ? 3.299 -0.391 19.156 1 93.06 324 MET B C 1
ATOM 5696 O O . MET B 1 324 ? 2.938 -1.443 19.688 1 93.06 324 MET B O 1
ATOM 5700 N N . SER B 1 325 ? 4.344 0.358 19.625 1 92.69 325 SER B N 1
ATOM 5701 C CA . SER B 1 325 ? 5.227 -0.158 20.656 1 92.69 325 SER B CA 1
ATOM 5702 C C . SER B 1 325 ? 5.746 0.966 21.547 1 92.69 325 SER B C 1
ATOM 5704 O O . SER B 1 325 ? 6.07 2.051 21.062 1 92.69 325 SER B O 1
ATOM 5706 N N . ASN B 1 326 ? 5.883 0.676 22.828 1 93.5 326 ASN B N 1
ATOM 5707 C CA . ASN B 1 326 ? 6.441 1.629 23.797 1 93.5 326 ASN B CA 1
ATOM 5708 C C . ASN B 1 326 ? 7.945 1.792 23.609 1 93.5 326 ASN B C 1
ATOM 5710 O O . ASN B 1 326 ? 8.547 2.73 24.141 1 93.5 326 ASN B O 1
ATOM 5714 N N . ASP B 1 327 ? 8.469 0.956 22.797 1 92.25 327 ASP B N 1
ATOM 5715 C CA . ASP B 1 327 ? 9.898 1.06 22.5 1 92.25 327 ASP B CA 1
ATOM 5716 C C . ASP B 1 327 ? 10.156 2.117 21.422 1 92.25 327 ASP B C 1
ATOM 5718 O O . ASP B 1 327 ? 11.273 2.615 21.297 1 92.25 327 ASP B O 1
ATOM 5722 N N . LEU B 1 328 ? 9.203 2.379 20.719 1 94.88 328 LEU B N 1
ATOM 5723 C CA . LEU B 1 328 ? 9.344 3.293 19.594 1 94.88 328 LEU B CA 1
ATOM 5724 C C . LEU B 1 328 ? 8.859 4.691 19.969 1 94.88 328 LEU B C 1
ATOM 5726 O O . LEU B 1 328 ? 9.586 5.672 19.766 1 94.88 328 LEU B O 1
ATOM 5730 N N . MET B 1 329 ? 7.75 4.746 20.469 1 96.5 329 MET B N 1
ATOM 5731 C CA . MET B 1 329 ? 7.168 5.984 20.984 1 96.5 329 MET B CA 1
ATOM 5732 C C . MET B 1 329 ? 6.48 5.75 22.328 1 96.5 329 MET B C 1
ATOM 5734 O O . MET B 1 329 ? 6.938 4.938 23.125 1 96.5 329 MET B O 1
ATOM 5738 N N . ARG B 1 330 ? 5.523 6.59 22.656 1 94.75 330 ARG B N 1
ATOM 5739 C CA . ARG B 1 330 ? 4.824 6.488 23.938 1 94.75 330 ARG B CA 1
ATOM 5740 C C . ARG B 1 330 ? 3.314 6.512 23.734 1 94.75 330 ARG B C 1
ATOM 5742 O O . ARG B 1 330 ? 2.824 7.02 22.719 1 94.75 330 ARG B O 1
ATOM 5749 N N . PRO B 1 331 ? 2.561 5.98 24.656 1 94.69 331 PRO B N 1
ATOM 5750 C CA . PRO B 1 331 ? 1.128 5.742 24.484 1 94.69 331 PRO B CA 1
ATOM 5751 C C . PRO B 1 331 ? 0.355 7.012 24.141 1 94.69 331 PRO B C 1
ATOM 5753 O O . PRO B 1 331 ? -0.704 6.945 23.5 1 94.69 331 PRO B O 1
ATOM 5756 N N . ASP B 1 332 ? 0.767 8.18 24.578 1 95.94 332 ASP B N 1
ATOM 5757 C CA . ASP B 1 332 ? 0.077 9.43 24.281 1 95.94 332 ASP B CA 1
ATOM 5758 C C . ASP B 1 332 ? 0.494 9.984 22.922 1 95.94 332 ASP B C 1
ATOM 5760 O O . ASP B 1 332 ? 0.051 11.062 22.516 1 95.94 332 ASP B O 1
ATOM 5764 N N . CYS B 1 333 ? 1.331 9.211 22.172 1 97.75 333 CYS B N 1
ATOM 5765 C CA . CYS B 1 333 ? 1.749 9.578 20.812 1 97.75 333 CYS B CA 1
ATOM 5766 C C . CYS B 1 333 ? 1.058 8.711 19.781 1 97.75 333 CYS B C 1
ATOM 5768 O O . CYS B 1 333 ? 1.188 8.953 18.578 1 97.75 333 CYS B O 1
ATOM 5770 N N . TYR B 1 334 ? 0.394 7.684 20.219 1 97.06 334 TYR B N 1
ATOM 5771 C CA . TYR B 1 334 ? -0.446 6.855 19.359 1 97.06 334 TYR B CA 1
ATOM 5772 C C . TYR B 1 334 ? -1.911 7.254 19.484 1 97.06 334 TYR B C 1
ATOM 5774 O O . TYR B 1 334 ? -2.486 7.207 20.578 1 97.06 334 TYR B O 1
ATOM 5782 N N . PHE B 1 335 ? -2.498 7.605 18.344 1 97.31 335 PHE B N 1
ATOM 5783 C CA . PHE B 1 335 ? -3.871 8.094 18.344 1 97.31 335 PHE B CA 1
ATOM 5784 C C . PHE B 1 335 ? -4.789 7.133 17.594 1 97.31 335 PHE B C 1
ATOM 5786 O O . PHE B 1 335 ? -4.363 6.469 16.641 1 97.31 335 PHE B O 1
ATOM 5793 N N . LEU B 1 336 ? -6.012 7.047 18.047 1 95.81 336 LEU B N 1
ATOM 5794 C CA . LEU B 1 336 ? -7.066 6.293 17.375 1 95.81 336 LEU B CA 1
ATOM 5795 C C . LEU B 1 336 ? -8.133 7.23 16.828 1 95.81 336 LEU B C 1
ATOM 5797 O O . LEU B 1 336 ? -8.609 8.125 17.531 1 95.81 336 LEU B O 1
ATOM 5801 N N . ILE B 1 337 ? -8.422 7.055 15.57 1 95.12 337 ILE B N 1
ATOM 5802 C CA . ILE B 1 337 ? -9.477 7.852 14.961 1 95.12 337 ILE B CA 1
ATOM 5803 C C . ILE B 1 337 ? -10.688 6.969 14.672 1 95.12 337 ILE B C 1
ATOM 5805 O O . ILE B 1 337 ? -10.555 5.895 14.086 1 95.12 337 ILE B O 1
ATOM 5809 N N . TYR B 1 338 ? -11.859 7.363 15.172 1 88.19 338 TYR B N 1
ATOM 5810 C CA . TYR B 1 338 ? -13.117 6.66 14.93 1 88.19 338 TYR B CA 1
ATOM 5811 C C . TYR B 1 338 ? -14.305 7.605 15.055 1 88.19 338 TYR B C 1
ATOM 5813 O O . TYR B 1 338 ? -14.438 8.312 16.062 1 88.19 338 TYR B O 1
ATOM 5821 N N . LYS B 1 339 ? -15.289 7.59 14.125 1 80.62 339 LYS B N 1
ATOM 5822 C CA . LYS B 1 339 ? -16.531 8.352 14.133 1 80.62 339 LYS B CA 1
ATOM 5823 C C . LYS B 1 339 ? -16.297 9.789 14.594 1 80.62 339 LYS B C 1
ATOM 5825 O O . LYS B 1 339 ? -16.953 10.266 15.531 1 80.62 339 LYS B O 1
ATOM 5830 N N . SER B 1 340 ? -15.391 10.5 14.188 1 83.06 340 SER B N 1
ATOM 5831 C CA . SER B 1 340 ? -15.055 11.898 14.422 1 83.06 340 SER B CA 1
ATOM 5832 C C . SER B 1 340 ? -14.422 12.086 15.797 1 83.06 340 SER B C 1
ATOM 5834 O O . SER B 1 340 ? -14.625 13.117 16.438 1 83.06 340 SER B O 1
ATOM 5836 N N . ARG B 1 341 ? -13.93 11.031 16.328 1 92.75 341 ARG B N 1
ATOM 5837 C CA . ARG B 1 341 ? -13.133 11.102 17.562 1 92.75 341 ARG B CA 1
ATOM 5838 C C . ARG B 1 341 ? -11.68 10.727 17.297 1 92.75 341 ARG B C 1
ATOM 5840 O O . ARG B 1 341 ? -11.398 9.836 16.5 1 92.75 341 ARG B O 1
ATOM 5847 N N . LEU B 1 342 ? -10.875 11.445 17.828 1 96.69 342 LEU B N 1
ATOM 5848 C CA . LEU B 1 342 ? -9.438 11.25 17.719 1 96.69 342 LEU B CA 1
ATOM 5849 C C . LEU B 1 342 ? -8.766 11.406 19.078 1 96.69 342 LEU B C 1
ATOM 5851 O O . LEU B 1 342 ? -8.641 12.523 19.594 1 96.69 342 LEU B O 1
ATOM 5855 N N . LEU B 1 343 ? -8.367 10.289 19.672 1 95.88 343 LEU B N 1
ATOM 5856 C CA . LEU B 1 343 ? -7.832 10.297 21.031 1 95.88 343 LEU B CA 1
ATOM 5857 C C . LEU B 1 343 ? -6.555 9.477 21.109 1 95.88 343 LEU B C 1
ATOM 5859 O O . LEU B 1 343 ? -6.414 8.461 20.422 1 95.88 343 LEU B O 1
ATOM 5863 N N . PRO B 1 344 ? -5.621 9.953 21.922 1 95.81 344 PRO B N 1
ATOM 5864 C CA . PRO B 1 344 ? -4.461 9.102 22.156 1 95.81 344 PRO B CA 1
ATOM 5865 C C . PRO B 1 344 ? -4.816 7.832 22.938 1 95.81 344 PRO B C 1
ATOM 5867 O O . PRO B 1 344 ? -5.809 7.809 23.672 1 95.81 344 PRO B O 1
ATOM 5870 N N . LEU B 1 345 ? -4.008 6.801 22.75 1 93.81 345 LEU B N 1
ATOM 5871 C CA . LEU B 1 345 ? -4.242 5.527 23.422 1 93.81 345 LEU B CA 1
ATOM 5872 C C . LEU B 1 345 ? -4.355 5.719 24.938 1 93.81 345 LEU B C 1
ATOM 5874 O O . LEU B 1 345 ? -5.145 5.035 25.594 1 93.81 345 LEU B O 1
ATOM 5878 N N . SER B 1 346 ? -3.592 6.629 25.5 1 92.5 346 SER B N 1
ATOM 5879 C CA . SER B 1 346 ? -3.562 6.875 26.938 1 92.5 346 SER B CA 1
ATOM 5880 C C . SER B 1 346 ? -4.93 7.32 27.453 1 92.5 346 SER B C 1
ATOM 5882 O O . SER B 1 346 ? -5.227 7.184 28.641 1 92.5 346 SER B O 1
ATOM 5884 N N . LYS B 1 347 ? -5.758 7.793 26.578 1 92.25 347 LYS B N 1
ATOM 5885 C CA . LYS B 1 347 ? -7.078 8.266 26.969 1 92.25 347 LYS B CA 1
ATOM 5886 C C . LYS B 1 347 ? -8.172 7.293 26.547 1 92.25 347 LYS B C 1
ATOM 5888 O O . LYS B 1 347 ? -9.352 7.535 26.766 1 92.25 347 LYS B O 1
ATOM 5893 N N . CYS B 1 348 ? -7.762 6.227 25.891 1 90.5 348 CYS B N 1
ATOM 5894 C CA . CYS B 1 348 ? -8.727 5.262 25.391 1 90.5 348 CYS B CA 1
ATOM 5895 C C . CYS B 1 348 ? -8.844 4.059 26.312 1 90.5 348 CYS B C 1
ATOM 5897 O O . CYS B 1 348 ? -9.398 3.025 25.938 1 90.5 348 CYS B O 1
ATOM 5899 N N . THR B 1 349 ? -8.211 4.113 27.359 1 86.44 349 THR B N 1
ATOM 5900 C CA . THR B 1 349 ? -8.273 3.029 28.328 1 86.44 349 THR B CA 1
ATOM 5901 C C . THR B 1 349 ? -8.258 3.582 29.75 1 86.44 349 THR B C 1
ATOM 5903 O O . THR B 1 349 ? -7.746 4.68 30 1 86.44 349 THR B O 1
ATOM 5906 N N . GLU B 1 350 ? -8.82 2.842 30.641 1 80.06 350 GLU B N 1
ATOM 5907 C CA . GLU B 1 350 ? -8.781 3.203 32.062 1 80.06 350 GLU B CA 1
ATOM 5908 C C . GLU B 1 350 ? -7.508 2.691 32.719 1 80.06 350 GLU B C 1
ATOM 5910 O O . GLU B 1 350 ? -7.16 3.127 33.812 1 80.06 350 GLU B O 1
ATOM 5915 N N . ARG B 1 351 ? -6.867 1.85 31.969 1 79.88 351 ARG B N 1
ATOM 5916 C CA . ARG B 1 351 ? -5.652 1.251 32.531 1 79.88 351 ARG B CA 1
ATOM 5917 C C . ARG B 1 351 ? -4.469 2.205 32.406 1 79.88 351 ARG B C 1
ATOM 5919 O O . ARG B 1 351 ? -4.34 2.922 31.406 1 79.88 351 ARG B O 1
ATOM 5926 N N . GLU B 1 352 ? -3.699 2.184 33.469 1 82.19 352 GLU B N 1
ATOM 5927 C CA . GLU B 1 352 ? -2.436 2.904 33.375 1 82.19 352 GLU B CA 1
ATOM 5928 C C . GLU B 1 352 ? -1.445 2.156 32.469 1 82.19 352 GLU B C 1
ATOM 5930 O O . GLU B 1 352 ? -1.041 1.036 32.812 1 82.19 352 GLU B O 1
ATOM 5935 N N . LEU B 1 353 ? -1.096 2.76 31.406 1 84.88 353 LEU B N 1
ATOM 5936 C CA . LEU B 1 353 ? -0.152 2.127 30.484 1 84.88 353 LEU B CA 1
ATOM 5937 C C . LEU B 1 353 ? 1.286 2.41 30.906 1 84.88 353 LEU B C 1
ATOM 5939 O O . LEU B 1 353 ? 1.68 3.57 31.047 1 84.88 353 LEU B O 1
ATOM 5943 N N . ARG B 1 354 ? 2.039 1.316 31.156 1 83.88 354 ARG B N 1
ATOM 5944 C CA . ARG B 1 354 ? 3.436 1.415 31.562 1 83.88 354 ARG B CA 1
ATOM 5945 C C . ARG B 1 354 ? 4.371 1.014 30.422 1 83.88 354 ARG B C 1
ATOM 5947 O O . ARG B 1 354 ? 3.938 0.406 29.453 1 83.88 354 ARG B O 1
ATOM 5954 N N . GLU B 1 355 ? 5.609 1.3 30.578 1 84.25 355 GLU B N 1
ATOM 5955 C CA . GLU B 1 355 ? 6.621 1.063 29.547 1 84.25 355 GLU B CA 1
ATOM 5956 C C . GLU B 1 355 ? 6.676 -0.411 29.156 1 84.25 355 GLU B C 1
ATOM 5958 O O . GLU B 1 355 ? 6.855 -0.741 27.984 1 84.25 355 GLU B O 1
ATOM 5963 N N . ALA B 1 356 ? 6.508 -1.231 30.016 1 83.56 356 ALA B N 1
ATOM 5964 C CA . ALA B 1 356 ? 6.707 -2.664 29.812 1 83.56 356 ALA B CA 1
ATOM 5965 C C . ALA B 1 356 ? 5.504 -3.289 29.094 1 83.56 356 ALA B C 1
ATOM 5967 O O . ALA B 1 356 ? 5.578 -4.422 28.625 1 83.56 356 ALA B O 1
ATOM 5968 N N . HIS B 1 357 ? 4.406 -2.527 29 1 84.62 357 HIS B N 1
ATOM 5969 C CA . HIS B 1 357 ? 3.193 -3.09 28.406 1 84.62 357 HIS B CA 1
ATOM 5970 C C . HIS B 1 357 ? 3.342 -3.266 26.906 1 84.62 357 HIS B C 1
ATOM 5972 O O . HIS B 1 357 ? 3.939 -2.424 26.234 1 84.62 357 HIS B O 1
ATOM 5978 N N . ASN B 1 358 ? 2.768 -4.383 26.422 1 85.62 358 ASN B N 1
ATOM 5979 C CA . ASN B 1 358 ? 2.615 -4.594 24.984 1 85.62 358 ASN B CA 1
ATOM 5980 C C . ASN B 1 358 ? 1.349 -3.93 24.453 1 85.62 358 ASN B C 1
ATOM 5982 O O . ASN B 1 358 ? 0.294 -4.562 24.375 1 85.62 358 ASN B O 1
ATOM 5986 N N . ILE B 1 359 ? 1.449 -2.691 24.047 1 90.44 359 ILE B N 1
ATOM 5987 C CA . ILE B 1 359 ? 0.285 -1.885 23.688 1 90.44 359 ILE B CA 1
ATOM 5988 C C . ILE B 1 359 ? -0.364 -2.439 22.422 1 90.44 359 ILE B C 1
ATOM 5990 O O . ILE B 1 359 ? -1.58 -2.334 22.25 1 90.44 359 ILE B O 1
ATOM 5994 N N . GLU B 1 360 ? 0.465 -3.082 21.562 1 88.44 360 GLU B N 1
ATOM 5995 C CA . GLU B 1 360 ? -0.112 -3.711 20.375 1 88.44 360 GLU B CA 1
ATOM 5996 C C . GLU B 1 360 ? -1.116 -4.793 20.766 1 88.44 360 GLU B C 1
ATOM 5998 O O . GLU B 1 360 ? -2.225 -4.84 20.234 1 88.44 360 GLU B O 1
ATOM 6003 N N . LYS B 1 361 ? -0.672 -5.637 21.609 1 84.75 361 LYS B N 1
ATOM 6004 C CA . LYS B 1 361 ? -1.525 -6.727 22.078 1 84.75 361 LYS B CA 1
ATOM 6005 C C . LYS B 1 361 ? -2.807 -6.188 22.703 1 84.75 361 LYS B C 1
ATOM 6007 O O . LYS B 1 361 ? -3.893 -6.715 22.469 1 84.75 361 LYS B O 1
ATOM 6012 N N . ILE B 1 362 ? -2.646 -5.199 23.484 1 86.38 362 ILE B N 1
ATOM 6013 C CA . ILE B 1 362 ? -3.793 -4.574 24.141 1 86.38 362 ILE B CA 1
ATOM 6014 C C . ILE B 1 362 ? -4.742 -4.016 23.078 1 86.38 362 ILE B C 1
ATOM 6016 O O . ILE B 1 362 ? -5.961 -4.207 23.156 1 86.38 362 ILE B O 1
ATOM 6020 N N . TYR B 1 363 ? -4.238 -3.432 22.109 1 87.75 363 TYR B N 1
ATOM 6021 C CA . TYR B 1 363 ? -5.027 -2.879 21.016 1 87.75 363 TYR B CA 1
ATOM 6022 C C . TYR B 1 363 ? -5.785 -3.977 20.281 1 87.75 363 TYR B C 1
ATOM 6024 O O . TYR B 1 363 ? -6.992 -3.869 20.062 1 87.75 363 TYR B O 1
ATOM 6032 N N . LYS B 1 364 ? -5.141 -5.02 19.953 1 84.94 364 LYS B N 1
ATOM 6033 C CA . LYS B 1 364 ? -5.715 -6.105 19.156 1 84.94 364 LYS B CA 1
ATOM 6034 C C . LYS B 1 364 ? -6.801 -6.836 19.938 1 84.94 364 LYS B C 1
ATOM 6036 O O . LYS B 1 364 ? -7.68 -7.469 19.359 1 84.94 364 LYS B O 1
ATOM 6041 N N . SER B 1 365 ? -6.672 -6.719 21.219 1 82 365 SER B N 1
ATOM 6042 C CA . SER B 1 365 ? -7.664 -7.371 22.078 1 82 365 SER B CA 1
ATOM 6043 C C . SER B 1 365 ? -8.938 -6.543 22.172 1 82 365 SER B C 1
ATOM 6045 O O . SER B 1 365 ? -9.938 -6.988 22.734 1 82 365 SER B O 1
ATOM 6047 N N . GLY B 1 366 ? -8.883 -5.324 21.641 1 80.94 366 GLY B N 1
ATOM 6048 C CA . GLY B 1 366 ? -10.055 -4.461 21.672 1 80.94 366 GLY B CA 1
ATOM 6049 C C . GLY B 1 366 ? -10.188 -3.689 22.969 1 80.94 366 GLY B C 1
ATOM 6050 O O . GLY B 1 366 ? -11.273 -3.221 23.312 1 80.94 366 GLY B O 1
ATOM 6051 N N . ALA B 1 367 ? -9.109 -3.607 23.609 1 81.56 367 ALA B N 1
ATOM 6052 C CA . ALA B 1 367 ? -9.164 -3.021 24.953 1 81.56 367 ALA B CA 1
ATOM 6053 C C . ALA B 1 367 ? -9.242 -1.499 24.875 1 81.56 367 ALA B C 1
ATOM 6055 O O . ALA B 1 367 ? -9.555 -0.841 25.875 1 81.56 367 ALA B O 1
ATOM 6056 N N . PHE B 1 368 ? -8.938 -0.988 23.828 1 83.75 368 PHE B N 1
ATOM 6057 C CA . PHE B 1 368 ? -9.008 0.46 23.672 1 83.75 368 PHE B CA 1
ATOM 6058 C C . PHE B 1 368 ? -10.359 0.875 23.094 1 83.75 368 PHE B C 1
ATOM 6060 O O . PHE B 1 368 ? -10.836 0.287 22.125 1 83.75 368 PHE B O 1
ATOM 6067 N N . HIS B 1 369 ? -11.07 1.72 23.734 1 77.38 369 HIS B N 1
ATOM 6068 C CA . HIS B 1 369 ? -12.367 2.229 23.312 1 77.38 369 HIS B CA 1
ATOM 6069 C C . HIS B 1 369 ? -12.328 3.736 23.094 1 77.38 369 HIS B C 1
ATOM 6071 O O . HIS B 1 369 ? -11.844 4.48 23.953 1 77.38 369 HIS B O 1
ATOM 6077 N N . VAL B 1 370 ? -12.641 3.973 21.875 1 70.19 370 VAL B N 1
ATOM 6078 C CA . VAL B 1 370 ? -12.766 5.402 21.594 1 70.19 370 VAL B CA 1
ATOM 6079 C C . VAL B 1 370 ? -14.141 5.895 22.031 1 70.19 370 VAL B C 1
ATOM 6081 O O . VAL B 1 370 ? -15.156 5.496 21.453 1 70.19 370 VAL B O 1
ATOM 6084 N N . ARG B 1 371 ? -14.492 6.34 23.359 1 58.75 371 ARG B N 1
ATOM 6085 C CA . ARG B 1 371 ? -15.781 6.789 23.875 1 58.75 371 ARG B CA 1
ATOM 6086 C C . ARG B 1 371 ? -16.078 8.211 23.422 1 58.75 371 ARG B C 1
ATOM 6088 O O . ARG B 1 371 ? -15.172 9.008 23.203 1 58.75 371 ARG B O 1
#

InterPro domains:
  IPR003959 ATPase, AAA-type, core [PF13304] (42-325)
  IPR027417 P-loop containing nucleoside triphosphate hydrolase [G3DSA:3.40.50.300] (1-355)
  IPR027417 P-loop containing nucleoside triphosphate hydrolase [SSF52540] (1-326)
  IPR051396 Bacterial Antiviral Defense Nuclease [PTHR43581] (1-326)

pLDDT: mean 92.31, std 8.35, range [52.78, 98.81]

Nearest PDB structures (foldseek):
  4i99-assembly1_A  TM=5.239E-01  e=5.877E-10  Pyrococcus furiosus DSM 3638
  6qpw-assembly1_C  TM=4.715E-01  e=3.329E-08  Saccharomyces cerevisiae S288C
  6zz6-assembly1_B  TM=4.862E-01  e=4.910E-07  Saccharomyces cerevisiae S288C
  5xg3-assembly1_A  TM=4.505E-01  e=3.127E-05  Bacillus subtilis subsp. subtilis str. 168
  3s5u-assembly2_E  TM=4.127E-01  e=1.801E-01  Enterococcus faecalis ATCC 4200

Radius of gyration: 29.16 Å; Cα contacts (8 Å, |Δi|>4): 1502; chains: 2; bounding box: 60×94×71 Å

Secondary structure (DSSP, 8-state):
-EEEEEEESBTTB-SPEEEE-S------SSGGGEETTEE-EEEEE--TTSSHHHHHHHHTTHHHHH--SB---GGGSS-S-TT---S-EEEEEEEEETTEEEEEEEEESSSS-EEEEEEEETTEEEEEEE-TTS--B-EE-STT-TTS--B---TTS-HHHHHHHH----SSHHHHHHHHHHHHHHTEEEEE-SSS--EEESPPPSS-HHHHHHHTT-HHHHHHHHHHTT----EEEEEETTEEEEEEE-SS-EEEHHHH--HHHHHHHHHHHHHHHHHTT--SEEEEETTTTT--HHHHHHHHHHHHHHT-EEEEE-S-GGG--TTTS-GGGEEEEETTEEEEGGGS-SS---TTS-HHHHHHTT-----/-EEEEEEESBTTB-SPEEEE-S------SSGGGEETTEE-EEEEE--TTSSHHHHHHHHTTHHHHH--SB---GGGSS-S-TT---S-EEEEEEEEETTEEEEEEEEESSSS-EEEEEEEETTEEEEEEE-TTS--B-EE-STT-TTS--B---TTS-HHHHHHHH----SSHHHHHHHHHHHHHHTEEEEE-SSS--EEESPPPSS-HHHHHHHTT-HHHHHHHHHHTT----EEEEEETTEEEEEEE-SS-EEEHHHH--HHHHHHHHHHHHHHHHHTT--SEEEEETTTTT--HHHHHHHHHHHHHHT-EEEEE-S-GGG--TTTS-GGGEEEEETTEEEEGGGS-SSPP-TTS-HHHHHHTT-----

Sequence (742 aa):
MLTRFEVSNFKCFDEVLKFDLSAPSSYTFNAECIRNGNVNCAMVYGYNGSGKSNLGWAIFDIIEHLTDRKRFEKPYKHYTNAANSSAEASFLYEFLIGGKKIRYEYCKMDYKTLTSETLWIDGRRMVCFDRRDGNETFCSDLKGTESLNNVIRDPQLSVLKYIRNNSSLDENADNRAFLDLFSFVERMLFFRSLEDRTYIGLQHHDGSLTDYIINTDKVKDFEAFLNEANIDCRLVVVDVMDSQELAFDFGDKKILFRDIMSTGTSALMLFYCWYQHIISSEVSFVFIDEFDAFYHHELSRLVVRKLIDSGVQFVLTTHNTSIMSNDLMRPDCYFLIYKSRLLPLSKCTERELREAHNIEKIYKSGAFHVRMLTRFEVSNFKCFDEVLKFDLSAPSSYTFNAECIRNGNVNCAMVYGYNGSGKSNLGWAIFDIIEHLTDRKRFEKPYKHYTNAANSSAEASFLYEFLIGGKKIRYEYCKMDYKTLTSETLWIDGRRMVCFDRRDGNETFCSDLKGTESLNNVIRDPQLSVLKYIRNNSSLDENADNRAFLDLFSFVERMLFFRSLEDRTYIGLQHHDGSLTDYIINTDKVKDFEAFLNEANIDCRLVVVDVMDSQELAFDFGDKKILFRDIMSTGTSALMLFYCWYQHIISSEVSFVFIDEFDAFYHHELSRLVVRKLIDSGVQFVLTTHNTSIMSNDLMRPDCYFLIYKSRLLPLSKCTERELREAHNIEKIYKSGAFHVR

Organism: NCBI:txid2094150